Protein AF-A0A7Y5K5S6-F1 (afdb_monomer_lite)

Sequence (743 aa):
MLGNLFDADRDGDLDLFIACQYRSNAFFLNNGCGQFTEVTQAAGLQTEGGGIGGFVADFDGDGWEDLYVTRVNRPNLLYRNLGVDDSTGMPRFADASAESGGACWPELKQSQGAALADYDNDGDCDIFVCNLETGNRLLENDGKGRFTDVTAEAGLAAHDQSFGATFFDADNDGDLDLVVANRGRDRFYKNLEGRSFLEHSEYLGGNFLERNLLMFPSRQFGGSSHGTLAFDYEEDEDLDVLISSFDDGLFFFRNGLRVPNSAVQIFPEGIVSNRSAVGAKVFLYKAGGLSDAAALVGSRSIESASSYGCSPAKVAHFGVDPQAQYDAKIVFPSGTVREVRGMRGGDRLVVRELEGWAAEAIKARRTLVDLFMGYRSRERYVLFAFGALSLSLLLYAGKRIVGLSQRDLSKLTLLYGASLLSVFLYWFAKTETAFVLRPLVLSAAVTILAILLMRTQRLYRGRVASMDMLHARLNAFDHGSLIRQLMDRLVFFAENLEPEAKLSDETRRRLLEATSGVTHFLKNEIEAIRAYQDSNNFAMELAYRLDDTWSLLKRVLKRLQASLVQEESFDHGALRAAANLQGQMRELVADFKRRADQHYRAEICAVIQDYLRKLEHDSITLNLPEALPSARILPADLAYVLDELVQNALRHIEGRRPNVVIQARHALDEIHLDVRDNGCGIPEHLWEQVFRPGFTTKRNAPGGFGLYHARQRLEKYGAKIFVAESTSGEGTIMRICLRAAEV

Structure (mmCIF, N/CA/C/O backbone):
data_AF-A0A7Y5K5S6-F1
#
_entry.id   AF-A0A7Y5K5S6-F1
#
loop_
_atom_site.group_PDB
_atom_site.id
_atom_site.type_symbol
_atom_site.label_atom_id
_atom_site.label_alt_id
_atom_site.label_comp_id
_atom_site.label_asym_id
_atom_site.label_entity_id
_atom_site.label_seq_id
_atom_site.pdbx_PDB_ins_code
_atom_site.Cartn_x
_atom_site.Cartn_y
_atom_site.Cartn_z
_atom_site.occupancy
_atom_site.B_iso_or_equiv
_atom_site.auth_seq_id
_atom_site.auth_comp_id
_atom_site.auth_asym_id
_atom_site.auth_atom_id
_atom_site.pdbx_PDB_model_num
ATOM 1 N N . MET A 1 1 ? 20.911 5.249 -1.015 1.00 50.06 1 MET A N 1
ATOM 2 C CA . MET A 1 1 ? 20.123 4.094 -0.549 1.00 50.06 1 MET A CA 1
ATOM 3 C C . MET A 1 1 ? 18.804 4.188 -1.262 1.00 50.06 1 MET A C 1
ATOM 5 O O . MET A 1 1 ? 18.064 5.126 -0.990 1.00 50.06 1 MET A O 1
ATOM 9 N N . LEU A 1 2 ? 18.567 3.287 -2.202 1.00 79.56 2 LEU A N 1
ATOM 10 C CA . LEU A 1 2 ? 17.252 3.081 -2.784 1.00 79.56 2 LEU A CA 1
ATOM 11 C C . LEU A 1 2 ? 16.733 1.755 -2.221 1.00 79.56 2 LEU A C 1
ATOM 13 O O . LEU A 1 2 ? 17.493 0.788 -2.110 1.00 79.56 2 LEU A O 1
ATOM 17 N N . GLY A 1 3 ? 15.487 1.755 -1.765 1.00 86.56 3 GLY A N 1
ATOM 18 C CA . GLY A 1 3 ? 14.831 0.580 -1.205 1.00 86.56 3 GLY A CA 1
ATOM 19 C C . GLY A 1 3 ? 13.624 0.197 -2.042 1.00 86.56 3 GLY A C 1
ATOM 20 O O . GLY A 1 3 ? 13.062 1.049 -2.728 1.00 86.56 3 GLY A O 1
ATOM 21 N N . ASN A 1 4 ? 13.249 -1.072 -1.968 1.00 94.12 4 ASN A N 1
ATOM 22 C CA . ASN A 1 4 ? 12.088 -1.621 -2.652 1.00 94.12 4 ASN A CA 1
ATOM 23 C C . ASN A 1 4 ? 11.257 -2.431 -1.651 1.00 94.12 4 ASN A C 1
ATOM 25 O O . ASN A 1 4 ? 11.813 -3.041 -0.731 1.00 94.12 4 ASN A O 1
ATOM 29 N N . LEU A 1 5 ? 9.938 -2.378 -1.810 1.00 95.06 5 LEU A N 1
ATOM 30 C CA . LEU A 1 5 ? 8.973 -3.157 -1.044 1.00 95.06 5 LEU A CA 1
ATOM 31 C C . LEU A 1 5 ? 8.354 -4.225 -1.947 1.00 95.06 5 LEU A C 1
ATOM 33 O O . LEU A 1 5 ? 7.860 -3.884 -3.020 1.00 95.06 5 LEU A O 1
ATOM 37 N N . PHE A 1 6 ? 8.348 -5.478 -1.510 1.00 95.56 6 PHE A N 1
ATOM 38 C CA . PHE A 1 6 ? 7.789 -6.607 -2.262 1.00 95.56 6 PHE A CA 1
ATOM 39 C C . PHE A 1 6 ? 7.424 -7.755 -1.316 1.00 95.56 6 PHE A C 1
ATOM 41 O O . PHE A 1 6 ? 7.794 -7.703 -0.149 1.00 95.56 6 PHE A O 1
ATOM 48 N N . ASP A 1 7 ? 6.653 -8.737 -1.771 1.00 94.88 7 ASP A N 1
ATOM 49 C CA . ASP A 1 7 ? 6.106 -9.804 -0.917 1.00 94.88 7 ASP A CA 1
ATOM 50 C C . ASP A 1 7 ? 6.947 -11.078 -1.100 1.00 94.88 7 ASP A C 1
ATOM 52 O O . ASP A 1 7 ? 6.636 -11.944 -1.922 1.00 94.88 7 ASP A O 1
ATOM 56 N N . ALA A 1 8 ? 8.088 -11.153 -0.403 1.00 95.44 8 ALA A N 1
ATOM 57 C CA . ALA A 1 8 ? 9.136 -12.125 -0.716 1.00 95.44 8 ALA A CA 1
ATOM 58 C C . ALA A 1 8 ? 8.764 -13.563 -0.333 1.00 95.44 8 ALA A C 1
ATOM 60 O O . ALA A 1 8 ? 9.283 -14.509 -0.935 1.00 95.44 8 ALA A O 1
ATOM 61 N N . ASP A 1 9 ? 7.904 -13.729 0.673 1.00 93.31 9 ASP A N 1
ATOM 62 C CA . ASP A 1 9 ? 7.431 -15.018 1.180 1.00 93.31 9 ASP A CA 1
ATOM 63 C C . ASP A 1 9 ? 5.949 -15.309 0.857 1.00 93.31 9 ASP A C 1
ATOM 65 O O . ASP A 1 9 ? 5.459 -16.404 1.158 1.00 93.31 9 ASP A O 1
ATOM 69 N N . ARG A 1 10 ? 5.272 -14.391 0.147 1.00 91.00 10 ARG A N 1
ATOM 70 C CA . ARG A 1 10 ? 3.859 -14.469 -0.263 1.00 91.00 10 ARG A CA 1
ATOM 71 C C . ARG A 1 10 ? 2.889 -14.594 0.911 1.00 91.00 10 ARG A C 1
ATOM 73 O O . ARG A 1 10 ? 1.826 -15.216 0.779 1.00 91.00 10 ARG A O 1
ATOM 80 N N . ASP A 1 11 ? 3.216 -14.007 2.058 1.00 90.12 11 ASP A N 1
ATOM 81 C CA . ASP A 1 11 ? 2.301 -13.933 3.197 1.00 90.12 11 ASP A CA 1
ATOM 82 C C . ASP A 1 11 ? 1.274 -12.781 3.072 1.00 90.12 11 ASP A C 1
ATOM 84 O O . ASP A 1 11 ? 0.264 -12.731 3.797 1.00 90.12 11 ASP A O 1
ATOM 88 N N . GLY A 1 12 ? 1.454 -11.927 2.058 1.00 90.00 12 GLY A N 1
ATOM 89 C CA . GLY A 1 12 ? 0.583 -10.810 1.727 1.00 90.00 12 GLY A CA 1
ATOM 90 C C . GLY A 1 12 ? 0.994 -9.492 2.382 1.00 90.00 12 GLY A C 1
ATOM 91 O O . GLY A 1 12 ? 0.277 -8.496 2.208 1.00 90.00 12 GLY A O 1
ATOM 92 N N . ASP A 1 13 ? 2.102 -9.472 3.116 1.00 91.00 13 ASP A N 1
ATOM 93 C CA . ASP A 1 13 ? 2.700 -8.299 3.727 1.00 91.00 13 ASP A CA 1
ATOM 94 C C . ASP A 1 13 ? 3.992 -7.914 2.986 1.00 91.00 13 ASP A C 1
ATOM 96 O O . ASP A 1 13 ? 4.770 -8.741 2.541 1.00 91.00 13 ASP A O 1
ATOM 100 N N . LEU A 1 14 ? 4.213 -6.611 2.777 1.00 94.75 14 LEU A N 1
ATOM 101 C CA . LEU A 1 14 ? 5.391 -6.163 2.028 1.00 94.75 14 LEU A CA 1
ATOM 102 C C . LEU A 1 14 ? 6.640 -6.159 2.913 1.00 94.75 14 LEU A C 1
ATOM 104 O O . LEU A 1 14 ? 6.671 -5.458 3.933 1.00 94.75 14 LEU A O 1
ATOM 108 N N . ASP A 1 15 ? 7.668 -6.861 2.456 1.00 96.19 15 ASP A N 1
ATOM 109 C CA . ASP A 1 15 ? 9.028 -6.908 2.981 1.00 96.19 15 ASP A CA 1
ATOM 110 C C . ASP A 1 15 ? 9.892 -5.800 2.398 1.00 96.19 15 ASP A C 1
ATOM 112 O O . ASP A 1 15 ? 9.610 -5.253 1.334 1.00 96.19 15 ASP A O 1
ATOM 116 N N . LEU A 1 16 ? 10.973 -5.454 3.097 1.00 96.25 16 LEU A N 1
ATOM 117 C CA . LEU A 1 16 ? 11.818 -4.318 2.745 1.00 96.25 16 LEU A CA 1
ATOM 118 C C . LEU A 1 16 ? 13.230 -4.758 2.375 1.00 96.25 16 LEU A C 1
ATOM 120 O O . LEU A 1 16 ? 14.004 -5.204 3.225 1.00 96.25 16 LEU A O 1
ATOM 124 N N . PHE A 1 17 ? 13.612 -4.505 1.127 1.00 96.25 17 PHE A N 1
ATOM 125 C CA . PHE A 1 17 ? 15.001 -4.559 0.689 1.00 96.25 17 PHE A CA 1
ATOM 126 C C . PHE A 1 17 ? 15.603 -3.154 0.606 1.00 96.25 17 PHE A C 1
ATOM 128 O O . PHE A 1 17 ? 14.995 -2.227 0.075 1.00 96.25 17 PHE A O 1
ATOM 135 N N . ILE A 1 18 ? 16.827 -2.987 1.111 1.00 94.62 18 ILE A N 1
ATOM 136 C CA . ILE A 1 18 ? 17.574 -1.728 1.084 1.00 94.62 18 ILE A CA 1
ATOM 137 C C . ILE A 1 18 ? 18.955 -1.960 0.474 1.00 94.62 18 ILE A C 1
ATOM 139 O O . ILE A 1 18 ? 19.820 -2.615 1.070 1.00 94.62 18 ILE A O 1
ATOM 143 N N . ALA A 1 19 ? 19.204 -1.318 -0.667 1.00 93.19 19 ALA A N 1
ATOM 144 C CA . ALA A 1 19 ? 20.523 -1.288 -1.275 1.00 93.19 19 ALA A CA 1
ATOM 145 C C . ALA A 1 19 ? 21.457 -0.340 -0.499 1.00 93.19 19 ALA A C 1
ATOM 147 O O . ALA A 1 19 ? 21.158 0.846 -0.296 1.00 93.19 19 ALA A O 1
ATOM 148 N N . CYS A 1 20 ? 22.596 -0.864 -0.041 1.00 92.12 20 CYS A N 1
ATOM 149 C CA . CYS A 1 20 ? 23.549 -0.139 0.799 1.00 92.12 20 CYS A CA 1
ATOM 150 C C . CYS A 1 20 ? 24.891 0.072 0.086 1.00 92.12 20 CYS A C 1
ATOM 152 O O . CYS A 1 20 ? 25.694 -0.838 -0.008 1.00 92.12 20 CYS A O 1
ATOM 154 N N . GLN A 1 21 ? 25.221 1.298 -0.318 1.00 87.75 21 GLN A N 1
ATOM 155 C CA . GLN A 1 21 ? 26.419 1.548 -1.137 1.00 87.75 21 GLN A CA 1
ATOM 156 C C . GLN A 1 21 ? 27.753 1.076 -0.514 1.00 87.75 21 GLN A C 1
ATOM 158 O O . GLN A 1 21 ? 28.619 0.563 -1.216 1.00 87.75 21 GLN A O 1
ATOM 163 N N . TYR A 1 22 ? 27.941 1.260 0.798 1.00 86.25 22 TYR A N 1
ATOM 164 C CA . TYR A 1 22 ? 29.242 1.059 1.465 1.00 86.25 22 TYR A CA 1
ATOM 165 C C . TYR A 1 22 ? 29.303 -0.162 2.397 1.00 86.25 22 TYR A C 1
ATOM 167 O O . TYR A 1 22 ? 30.301 -0.361 3.086 1.00 86.25 22 TYR A O 1
ATOM 175 N N . ARG A 1 23 ? 28.240 -0.968 2.463 1.00 90.06 23 ARG A N 1
ATOM 176 C CA . ARG A 1 23 ? 28.151 -2.179 3.301 1.00 90.06 23 ARG A CA 1
ATOM 177 C C . ARG A 1 23 ? 27.252 -3.209 2.618 1.00 90.06 23 ARG A C 1
ATOM 179 O O . ARG A 1 23 ? 26.662 -2.877 1.605 1.00 90.06 23 ARG A O 1
ATOM 186 N N . SER A 1 24 ? 27.125 -4.419 3.164 1.00 92.50 24 SER A N 1
ATOM 187 C CA . SER A 1 24 ? 26.130 -5.385 2.666 1.00 92.50 24 SER A CA 1
ATOM 188 C C . SER A 1 24 ? 24.752 -4.731 2.554 1.00 92.50 24 SER A C 1
ATOM 190 O O . SER A 1 24 ? 24.383 -3.915 3.407 1.00 92.50 24 SER A O 1
ATOM 192 N N . ASN A 1 25 ? 23.995 -5.114 1.526 1.00 94.44 25 ASN A N 1
ATOM 193 C CA . ASN A 1 25 ? 22.571 -4.796 1.452 1.00 94.44 25 ASN A CA 1
ATOM 194 C C . ASN A 1 25 ? 21.847 -5.317 2.697 1.00 94.44 25 ASN A C 1
ATOM 196 O O . ASN A 1 25 ? 22.379 -6.174 3.407 1.00 94.44 25 ASN A O 1
ATOM 200 N N . ALA A 1 26 ? 20.662 -4.779 2.967 1.00 95.56 26 ALA A N 1
ATOM 201 C CA . ALA A 1 26 ? 19.858 -5.184 4.109 1.00 95.56 26 ALA A CA 1
ATOM 202 C C . ALA A 1 26 ? 18.472 -5.621 3.642 1.00 95.56 26 ALA A C 1
ATOM 204 O O . ALA A 1 26 ? 17.832 -4.909 2.870 1.00 95.56 26 ALA A O 1
ATOM 205 N N . PHE A 1 27 ? 18.024 -6.775 4.119 1.00 97.19 27 PHE A N 1
ATOM 206 C CA . PHE A 1 27 ? 16.707 -7.320 3.827 1.00 97.19 27 PHE A CA 1
ATOM 207 C C . PHE A 1 27 ? 15.958 -7.573 5.131 1.00 97.19 27 PHE A C 1
ATOM 209 O O . PHE A 1 27 ? 16.512 -8.160 6.067 1.00 97.19 27 PHE A O 1
ATOM 216 N N . PHE A 1 28 ? 14.720 -7.095 5.197 1.00 97.31 28 PHE A N 1
ATOM 217 C CA . PHE A 1 28 ? 13.892 -7.146 6.387 1.00 97.31 28 PHE A CA 1
ATOM 218 C C . PHE A 1 28 ? 12.533 -7.763 6.086 1.00 97.31 28 PHE A C 1
ATOM 220 O O . PHE A 1 28 ? 11.799 -7.222 5.262 1.00 97.31 28 PHE A O 1
ATOM 227 N N . LEU A 1 29 ? 12.178 -8.807 6.836 1.00 96.06 29 LEU A N 1
ATOM 228 C CA . LEU A 1 29 ? 10.841 -9.390 6.794 1.00 96.06 29 LEU A CA 1
ATOM 229 C C . LEU A 1 29 ? 9.865 -8.595 7.645 1.00 96.06 29 LEU A C 1
ATOM 231 O O . LEU A 1 29 ? 10.180 -8.260 8.797 1.00 96.06 29 LEU A O 1
ATOM 235 N N . ASN A 1 30 ? 8.687 -8.332 7.099 1.00 93.62 30 ASN A N 1
ATOM 236 C CA . ASN A 1 30 ? 7.579 -7.705 7.795 1.00 93.62 30 ASN A CA 1
ATOM 237 C C . ASN A 1 30 ? 6.668 -8.772 8.396 1.00 93.62 30 ASN A C 1
ATOM 239 O O . ASN A 1 30 ? 6.104 -9.593 7.700 1.00 93.62 30 ASN A O 1
ATOM 243 N N . ASN A 1 31 ? 6.427 -8.720 9.700 1.00 86.94 31 ASN A N 1
ATOM 244 C CA . ASN A 1 31 ? 5.537 -9.683 10.358 1.00 86.94 31 ASN A CA 1
ATOM 245 C C . ASN A 1 31 ? 4.031 -9.354 10.232 1.00 86.94 31 ASN A C 1
ATOM 247 O O . ASN A 1 31 ? 3.257 -9.650 11.151 1.00 86.94 31 ASN A O 1
ATOM 251 N N . GLY A 1 32 ? 3.638 -8.604 9.201 1.00 84.56 32 GLY A N 1
ATOM 252 C CA . GLY A 1 32 ? 2.279 -8.079 8.997 1.00 84.56 32 GLY A CA 1
ATOM 253 C C . GLY A 1 32 ? 1.785 -7.056 10.015 1.00 84.56 32 GLY A C 1
ATOM 254 O O . GLY A 1 32 ? 0.683 -6.513 9.914 1.00 84.56 32 GLY A O 1
ATOM 255 N N . CYS A 1 33 ? 2.602 -6.752 11.020 1.00 79.62 33 CYS A N 1
ATOM 256 C CA . CYS A 1 33 ? 2.268 -5.835 12.096 1.00 79.62 33 CYS A CA 1
ATOM 257 C C . CYS A 1 33 ? 3.100 -4.551 12.026 1.00 79.62 33 CYS A C 1
ATOM 259 O O . CYS A 1 33 ? 3.061 -3.759 12.966 1.00 79.62 33 CYS A O 1
ATOM 261 N N . GLY A 1 34 ? 3.848 -4.322 10.942 1.00 77.62 34 GLY A N 1
ATOM 262 C CA . GLY A 1 34 ? 4.730 -3.164 10.785 1.00 77.62 34 GLY A CA 1
ATOM 263 C C . GLY A 1 34 ? 5.999 -3.252 11.636 1.00 77.62 34 GLY A C 1
ATOM 264 O O . GLY A 1 34 ? 6.607 -2.223 11.938 1.00 77.62 34 GLY A O 1
ATOM 265 N N . GLN A 1 35 ? 6.381 -4.459 12.068 1.00 86.06 35 GLN A N 1
ATOM 266 C CA . GLN A 1 35 ? 7.696 -4.721 12.643 1.00 86.06 35 GLN A CA 1
ATOM 267 C C . GLN A 1 35 ? 8.541 -5.480 11.628 1.00 86.06 35 GLN A C 1
ATOM 269 O O . GLN A 1 35 ? 8.132 -6.516 11.113 1.00 86.06 35 GLN A O 1
ATOM 274 N N . PHE A 1 36 ? 9.741 -4.958 11.403 1.00 93.69 36 PHE A N 1
ATOM 275 C CA . PHE A 1 36 ? 10.686 -5.461 10.423 1.00 93.69 36 PHE A CA 1
ATOM 276 C C . PHE A 1 36 ? 11.845 -6.157 11.134 1.00 93.69 36 PHE A C 1
ATOM 278 O O . PHE A 1 36 ? 12.469 -5.566 12.021 1.00 93.69 36 PHE A O 1
ATOM 285 N N . THR A 1 37 ? 12.132 -7.401 10.757 1.00 95.25 37 THR A N 1
ATOM 286 C CA . THR A 1 37 ? 13.266 -8.172 11.287 1.00 95.25 37 THR A CA 1
ATOM 287 C C . THR A 1 37 ? 14.313 -8.337 10.202 1.00 95.25 37 THR A C 1
ATOM 289 O O . THR A 1 37 ? 13.996 -8.826 9.126 1.00 95.25 37 THR A O 1
ATOM 292 N N . GLU A 1 38 ? 15.555 -7.928 10.470 1.00 96.69 38 GLU A N 1
ATOM 293 C CA . GLU A 1 38 ? 16.643 -8.100 9.505 1.00 96.69 38 GLU A CA 1
ATOM 294 C C . GLU A 1 38 ? 16.993 -9.582 9.361 1.00 96.69 38 GLU A C 1
ATOM 296 O O . GLU A 1 38 ? 17.328 -10.250 10.340 1.00 96.69 38 GLU A O 1
ATOM 301 N N . VAL A 1 39 ? 16.941 -10.080 8.130 1.00 96.75 39 VAL A N 1
ATOM 302 C CA . VAL A 1 39 ? 17.169 -11.492 7.802 1.00 96.75 39 VAL A CA 1
ATOM 303 C C . VAL A 1 39 ? 18.144 -11.680 6.642 1.00 96.75 39 VAL A C 1
ATOM 305 O O . VAL A 1 39 ? 18.283 -12.785 6.127 1.00 96.75 39 VAL A O 1
ATOM 308 N N . THR A 1 40 ? 18.861 -10.622 6.257 1.00 96.06 40 THR A N 1
ATOM 309 C CA . THR A 1 40 ? 19.805 -10.566 5.130 1.00 96.06 40 THR A CA 1
ATOM 310 C C . THR A 1 40 ? 20.642 -11.838 4.952 1.00 96.06 40 THR A C 1
ATOM 312 O O . THR A 1 40 ? 20.673 -12.419 3.872 1.00 96.06 40 THR A O 1
ATOM 315 N N . GLN A 1 41 ? 21.320 -12.292 6.012 1.00 95.19 41 GLN A N 1
ATOM 316 C CA . GLN A 1 41 ? 22.179 -13.476 5.951 1.00 95.19 41 GLN A CA 1
ATOM 317 C C . GLN A 1 41 ? 21.377 -14.777 5.847 1.00 95.19 41 GLN A C 1
ATOM 319 O O . GLN A 1 41 ? 21.748 -15.657 5.076 1.00 95.19 41 GLN A O 1
ATOM 324 N N . ALA A 1 42 ? 20.291 -14.901 6.615 1.00 94.62 42 ALA A N 1
ATOM 325 C CA . ALA A 1 42 ? 19.454 -16.099 6.630 1.00 94.62 42 ALA A CA 1
ATOM 326 C C . ALA A 1 42 ? 18.747 -16.320 5.284 1.00 94.62 42 ALA A C 1
ATOM 328 O O . ALA A 1 42 ? 18.609 -17.459 4.855 1.00 94.62 42 ALA A O 1
ATOM 329 N N . ALA A 1 43 ? 18.373 -15.232 4.609 1.00 96.12 43 ALA A N 1
ATOM 330 C CA . ALA A 1 43 ? 17.738 -15.253 3.298 1.00 96.12 43 ALA A CA 1
ATOM 331 C C . ALA A 1 43 ? 18.727 -15.449 2.132 1.00 96.12 43 ALA A C 1
ATOM 333 O O . ALA A 1 43 ? 18.298 -15.548 0.991 1.00 96.12 43 ALA A O 1
ATOM 334 N N . GLY A 1 44 ? 20.044 -15.494 2.377 1.00 94.75 44 GLY A N 1
ATOM 335 C CA . GLY A 1 44 ? 21.046 -15.647 1.311 1.00 94.75 44 GLY A CA 1
ATOM 336 C C . GLY A 1 44 ? 21.390 -14.357 0.552 1.00 94.75 44 GLY A C 1
ATOM 337 O O . GLY A 1 44 ? 22.045 -14.412 -0.482 1.00 94.75 44 GLY A O 1
ATOM 338 N N . LEU A 1 45 ? 21.012 -13.188 1.079 1.00 95.69 45 LEU A N 1
ATOM 339 C CA . LEU A 1 45 ? 21.216 -11.871 0.454 1.00 95.69 45 LEU A CA 1
ATOM 340 C C . LEU A 1 45 ? 22.430 -11.105 1.007 1.00 95.69 45 LEU A C 1
ATOM 342 O O . LEU A 1 45 ? 22.569 -9.899 0.796 1.00 95.69 45 LEU A O 1
ATOM 346 N N . GLN A 1 46 ? 23.311 -11.769 1.760 1.00 92.50 46 GLN A N 1
ATOM 347 C CA . GLN A 1 46 ? 24.523 -11.132 2.273 1.00 92.50 46 GLN A CA 1
ATOM 348 C C . GLN A 1 46 ? 25.527 -10.909 1.138 1.00 92.50 46 GLN A C 1
ATOM 350 O O . GLN A 1 46 ? 25.947 -11.856 0.478 1.00 92.50 46 GLN A O 1
ATOM 355 N N . THR A 1 47 ? 25.957 -9.661 0.944 1.00 87.25 47 THR A N 1
ATOM 356 C CA . THR A 1 47 ? 26.820 -9.279 -0.183 1.00 87.25 47 THR A CA 1
ATOM 357 C C . THR A 1 47 ? 28.126 -8.647 0.281 1.00 87.25 47 THR A C 1
ATOM 359 O O . THR A 1 47 ? 28.178 -7.905 1.268 1.00 87.25 47 THR A O 1
ATOM 362 N N . GLU A 1 48 ? 29.209 -8.898 -0.458 1.00 81.88 48 GLU A N 1
ATOM 363 C CA . GLU A 1 48 ? 30.468 -8.180 -0.261 1.00 81.88 48 GLU A CA 1
ATOM 364 C C . GLU A 1 48 ? 30.448 -6.867 -1.059 1.00 81.88 48 GLU A C 1
ATOM 366 O O . GLU A 1 48 ? 30.549 -6.861 -2.290 1.00 81.88 48 GLU A O 1
ATOM 371 N N . GLY A 1 49 ? 30.290 -5.746 -0.347 1.00 77.25 49 GLY A N 1
ATOM 372 C CA . GLY A 1 49 ? 29.884 -4.477 -0.957 1.00 77.25 49 GLY A CA 1
ATOM 373 C C . GLY A 1 49 ? 28.409 -4.530 -1.369 1.00 77.25 49 GLY A C 1
ATOM 374 O O . GLY A 1 49 ? 27.921 -5.555 -1.842 1.00 77.25 49 GLY A O 1
ATOM 375 N N . GLY A 1 50 ? 27.656 -3.464 -1.122 1.00 82.69 50 GLY A N 1
ATOM 376 C CA . GLY A 1 50 ? 26.234 -3.434 -1.469 1.00 82.69 50 GLY A CA 1
ATOM 377 C C . GLY A 1 50 ? 25.967 -2.672 -2.758 1.00 82.69 50 GLY A C 1
ATOM 378 O O . GLY A 1 50 ? 26.865 -2.470 -3.580 1.00 82.69 50 GLY A O 1
ATOM 379 N N . GLY A 1 51 ? 24.705 -2.303 -2.949 1.00 91.25 51 GLY A N 1
ATOM 380 C CA . GLY A 1 51 ? 24.209 -1.666 -4.162 1.00 91.25 51 GLY A CA 1
ATOM 381 C C . GLY A 1 51 ? 23.783 -0.215 -4.014 1.00 91.25 51 GLY A C 1
ATOM 382 O O . GLY A 1 51 ? 23.842 0.384 -2.937 1.00 91.25 51 GLY A O 1
ATOM 383 N N . ILE A 1 52 ? 23.342 0.339 -5.139 1.00 93.06 52 ILE A N 1
ATOM 384 C CA . ILE A 1 52 ? 22.737 1.664 -5.250 1.00 93.06 52 ILE A CA 1
ATOM 385 C C . ILE A 1 52 ? 21.216 1.556 -5.196 1.00 93.06 52 ILE A C 1
ATOM 387 O O . ILE A 1 52 ? 20.613 2.227 -4.352 1.00 93.06 52 ILE A O 1
ATOM 391 N N . GLY A 1 53 ? 20.620 0.672 -6.004 1.00 92.62 53 GLY A N 1
ATOM 392 C CA . GLY A 1 53 ? 19.196 0.361 -5.949 1.00 92.62 53 GLY A CA 1
ATOM 393 C C . GLY A 1 53 ? 18.848 -1.102 -6.152 1.00 92.62 53 GLY A C 1
ATOM 394 O O . GLY A 1 53 ? 19.661 -1.880 -6.639 1.00 92.62 53 GLY A O 1
ATOM 395 N N . GLY A 1 54 ? 17.653 -1.454 -5.676 1.00 94.75 54 GLY A N 1
ATOM 396 C CA . GLY A 1 54 ? 17.053 -2.778 -5.788 1.00 94.75 54 GLY A CA 1
ATOM 397 C C . GLY A 1 54 ? 15.761 -2.690 -6.592 1.00 94.75 54 GLY A C 1
ATOM 398 O O . GLY A 1 54 ? 14.911 -1.846 -6.304 1.00 94.75 54 GLY A O 1
ATOM 399 N N . PHE A 1 55 ? 15.640 -3.555 -7.585 1.00 95.62 55 PHE A N 1
ATOM 400 C CA . PHE A 1 55 ? 14.545 -3.620 -8.542 1.00 95.62 55 PHE A CA 1
ATOM 401 C C . PHE A 1 55 ? 13.977 -5.028 -8.496 1.00 95.62 55 PHE A C 1
ATOM 403 O O . PHE A 1 55 ? 14.742 -5.990 -8.438 1.00 95.62 55 PHE A O 1
ATOM 410 N N . VAL A 1 56 ? 12.656 -5.125 -8.439 1.00 96.44 56 VAL A N 1
ATOM 411 C CA . VAL A 1 56 ? 11.967 -6.371 -8.127 1.00 96.44 56 VAL A CA 1
ATOM 412 C C . VAL A 1 56 ? 11.008 -6.705 -9.253 1.00 96.44 56 VAL A C 1
ATOM 414 O O . VAL A 1 56 ? 10.152 -5.890 -9.587 1.00 96.44 56 VAL A O 1
ATOM 417 N N . ALA A 1 57 ? 11.168 -7.896 -9.815 1.00 95.69 57 ALA A N 1
ATOM 418 C CA . ALA A 1 57 ? 10.262 -8.487 -10.785 1.00 95.69 57 ALA A CA 1
ATOM 419 C C . ALA A 1 57 ? 10.481 -9.999 -10.813 1.00 95.69 57 ALA A C 1
ATOM 421 O O . ALA A 1 57 ? 11.543 -10.487 -10.456 1.00 95.69 57 ALA A O 1
ATOM 422 N N . ASP A 1 58 ? 9.476 -10.742 -11.248 1.00 95.62 58 ASP A N 1
ATOM 423 C CA . ASP A 1 58 ? 9.600 -12.169 -11.556 1.00 95.62 58 ASP A CA 1
ATOM 424 C C . ASP A 1 58 ? 10.196 -12.300 -12.969 1.00 95.62 58 ASP A C 1
ATOM 426 O O . ASP A 1 58 ? 9.452 -12.208 -13.956 1.00 95.62 58 ASP A O 1
ATOM 430 N N . PHE A 1 59 ? 11.534 -12.386 -13.042 1.00 97.12 59 PHE A N 1
ATOM 431 C CA . PHE A 1 59 ? 12.318 -12.337 -14.285 1.00 97.12 59 PHE A CA 1
ATOM 432 C C . PHE A 1 59 ? 12.354 -13.679 -15.022 1.00 97.12 59 PHE A C 1
ATOM 434 O O . PHE A 1 59 ? 12.602 -13.696 -16.228 1.00 97.12 59 PHE A O 1
ATOM 441 N N . ASP A 1 60 ? 12.143 -14.796 -14.327 1.00 95.62 60 ASP A N 1
ATOM 442 C CA . ASP A 1 60 ? 12.160 -16.134 -14.924 1.00 95.62 60 ASP A CA 1
ATOM 443 C C . ASP A 1 60 ? 10.777 -16.791 -15.064 1.00 95.62 60 ASP A C 1
ATOM 445 O O . ASP A 1 60 ? 10.668 -17.920 -15.556 1.00 95.62 60 ASP A O 1
ATOM 449 N N . GLY A 1 61 ? 9.723 -16.070 -14.679 1.00 92.75 61 GLY A N 1
ATOM 450 C CA . GLY A 1 61 ? 8.338 -16.477 -14.864 1.00 92.75 61 GLY A CA 1
ATOM 451 C C . GLY A 1 61 ? 7.892 -17.596 -13.924 1.00 92.75 61 GLY A C 1
ATOM 452 O O . GLY A 1 61 ? 6.860 -18.224 -14.187 1.00 92.75 61 GLY A O 1
ATOM 453 N N . ASP A 1 62 ? 8.636 -17.883 -12.851 1.00 93.00 62 ASP A N 1
ATOM 454 C CA . ASP A 1 62 ? 8.258 -18.885 -11.851 1.00 93.00 62 ASP A CA 1
ATOM 455 C C . ASP A 1 62 ? 7.204 -18.364 -10.843 1.00 93.00 62 ASP A C 1
ATOM 457 O O . ASP A 1 62 ? 6.617 -19.120 -10.051 1.00 93.00 62 ASP A O 1
ATOM 461 N N . GLY A 1 63 ? 6.900 -17.067 -10.941 1.00 90.81 63 GLY A N 1
ATOM 462 C CA . GLY A 1 63 ? 5.916 -16.338 -10.157 1.00 90.81 63 GLY A CA 1
ATOM 463 C C . GLY A 1 63 ? 6.478 -15.743 -8.869 1.00 90.81 63 GLY A C 1
ATOM 464 O O . GLY A 1 63 ? 5.739 -15.054 -8.162 1.00 90.81 63 GLY A O 1
ATOM 465 N N . TRP A 1 64 ? 7.708 -16.068 -8.469 1.00 93.50 64 TRP A N 1
ATOM 466 C CA . TRP A 1 64 ? 8.380 -15.455 -7.330 1.00 93.50 64 TRP A CA 1
ATOM 467 C C . TRP A 1 64 ? 9.130 -14.212 -7.782 1.00 93.50 64 TRP A C 1
ATOM 469 O O . TRP A 1 64 ? 9.786 -14.174 -8.811 1.00 93.50 64 TRP A O 1
ATOM 479 N N . GLU A 1 65 ? 9.002 -13.153 -6.995 1.00 95.31 65 GLU A N 1
ATOM 480 C CA . GLU A 1 65 ? 9.681 -11.903 -7.282 1.00 95.31 65 GLU A CA 1
ATOM 481 C C . GLU A 1 65 ? 11.183 -12.033 -6.987 1.00 95.31 65 GLU A C 1
ATOM 483 O O . GLU A 1 65 ? 11.585 -12.266 -5.840 1.00 95.31 65 GLU A O 1
ATOM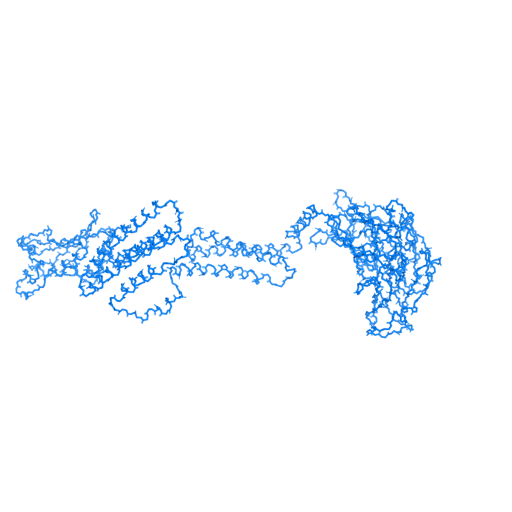 488 N N . ASP A 1 66 ? 11.994 -11.860 -8.027 1.00 96.88 66 ASP A N 1
ATOM 489 C CA . ASP A 1 66 ? 13.451 -11.826 -7.985 1.00 96.88 66 ASP A CA 1
ATOM 490 C C . ASP A 1 66 ? 13.962 -10.412 -7.710 1.00 96.88 66 ASP A C 1
ATOM 492 O O . ASP A 1 66 ? 13.232 -9.421 -7.770 1.00 96.88 66 ASP A O 1
ATOM 496 N N . LEU A 1 67 ? 15.259 -10.297 -7.425 1.00 96.69 67 LEU A N 1
ATOM 497 C CA . LEU A 1 67 ? 15.875 -9.030 -7.060 1.00 96.69 67 LEU A CA 1
ATOM 498 C C . LEU A 1 67 ? 17.101 -8.717 -7.919 1.00 96.69 67 LEU A C 1
ATOM 500 O O . LEU A 1 67 ? 18.150 -9.352 -7.802 1.00 96.69 67 LEU A O 1
ATOM 504 N N . TYR A 1 68 ? 17.004 -7.647 -8.699 1.00 96.50 68 TYR A N 1
ATOM 505 C CA . TYR A 1 68 ? 18.115 -7.050 -9.428 1.00 96.50 68 TYR A CA 1
ATOM 506 C C . TYR A 1 68 ? 18.704 -5.868 -8.651 1.00 96.50 68 TYR A C 1
ATOM 508 O O . TYR A 1 68 ? 17.991 -4.962 -8.218 1.00 96.50 68 TYR A O 1
ATOM 516 N N . VAL A 1 69 ? 20.023 -5.858 -8.455 1.00 95.81 69 VAL A N 1
ATOM 517 C CA . VAL A 1 69 ? 20.722 -4.847 -7.653 1.00 95.81 69 VAL A CA 1
ATOM 518 C C . VAL A 1 69 ? 21.787 -4.145 -8.483 1.00 95.81 69 VAL A C 1
ATOM 520 O O . VAL A 1 69 ? 22.799 -4.741 -8.865 1.00 95.81 69 VAL A O 1
ATOM 523 N N . THR A 1 70 ? 21.611 -2.841 -8.684 1.00 94.88 70 THR A N 1
ATOM 524 C CA . THR A 1 70 ? 22.614 -1.995 -9.337 1.00 94.88 70 THR A CA 1
ATOM 525 C C . THR A 1 70 ? 23.784 -1.719 -8.395 1.00 94.88 70 THR A C 1
ATOM 527 O O . THR A 1 70 ? 23.595 -1.530 -7.188 1.00 94.88 70 THR A O 1
ATOM 530 N N . ARG A 1 71 ? 25.020 -1.684 -8.908 1.00 93.50 71 ARG A N 1
ATOM 531 C CA . ARG A 1 71 ? 26.223 -1.447 -8.095 1.00 93.50 71 ARG A CA 1
ATOM 532 C C . ARG A 1 71 ? 27.182 -0.427 -8.709 1.00 93.50 71 ARG A C 1
ATOM 534 O O . ARG A 1 71 ? 27.312 -0.249 -9.919 1.00 93.50 71 ARG A O 1
ATOM 541 N N . VAL A 1 72 ? 27.933 0.212 -7.813 1.00 90.06 72 VAL A N 1
ATOM 542 C CA . VAL A 1 72 ? 29.049 1.112 -8.130 1.00 90.06 72 VAL A CA 1
ATOM 543 C C . VAL A 1 72 ? 30.367 0.375 -7.911 1.00 90.06 72 VAL A C 1
ATOM 545 O O . VAL A 1 72 ? 30.531 -0.332 -6.918 1.00 90.06 72 VAL A O 1
ATOM 548 N N . ASN A 1 73 ? 31.321 0.543 -8.834 1.00 88.06 73 ASN A N 1
ATOM 549 C CA . ASN A 1 73 ? 32.648 -0.102 -8.833 1.00 88.06 73 ASN A CA 1
ATOM 550 C C . ASN A 1 73 ? 32.667 -1.648 -8.866 1.00 88.06 73 ASN A C 1
ATOM 552 O O . ASN A 1 73 ? 33.748 -2.236 -8.860 1.00 88.06 73 ASN A O 1
ATOM 556 N N . ARG A 1 74 ? 31.509 -2.311 -8.903 1.00 91.88 74 ARG A N 1
ATOM 557 C CA . ARG A 1 74 ? 31.341 -3.764 -9.048 1.00 91.88 74 ARG A CA 1
ATOM 558 C C . ARG A 1 74 ? 30.251 -4.029 -10.105 1.00 91.88 74 ARG A C 1
ATOM 560 O O . ARG A 1 74 ? 29.449 -3.120 -10.322 1.00 91.88 74 ARG A O 1
ATOM 567 N N . PRO A 1 75 ? 30.228 -5.214 -10.748 1.00 93.62 75 PRO A N 1
ATOM 568 C CA . PRO A 1 75 ? 29.164 -5.607 -11.692 1.00 93.62 75 PRO A CA 1
ATOM 569 C C . PRO A 1 75 ? 27.796 -5.557 -11.011 1.00 93.62 75 PRO A C 1
ATOM 571 O O . PRO A 1 75 ? 27.778 -5.528 -9.794 1.00 93.62 75 PRO A O 1
ATOM 574 N N . ASN A 1 76 ? 26.651 -5.608 -11.678 1.00 95.50 76 ASN A N 1
ATOM 575 C CA . ASN A 1 76 ? 25.365 -5.713 -10.956 1.00 95.50 76 ASN A CA 1
ATOM 576 C C . ASN A 1 76 ? 25.163 -7.105 -10.316 1.00 95.50 76 ASN A C 1
ATOM 578 O O . ASN A 1 76 ? 26.058 -7.952 -10.390 1.00 95.50 76 ASN A O 1
ATOM 582 N N . LEU A 1 77 ? 24.070 -7.303 -9.573 1.00 96.00 77 LEU A N 1
ATOM 583 C CA . LEU A 1 77 ? 23.677 -8.611 -9.026 1.00 96.00 77 LEU A CA 1
ATOM 584 C C . LEU A 1 77 ? 22.255 -8.944 -9.442 1.00 96.00 77 LEU A C 1
ATOM 586 O O . LEU A 1 77 ? 21.414 -8.049 -9.490 1.00 96.00 77 LEU A O 1
ATOM 590 N N . LEU A 1 78 ? 21.984 -10.228 -9.629 1.00 97.12 78 LEU A N 1
ATOM 591 C CA . LEU A 1 78 ? 20.634 -10.758 -9.732 1.00 97.12 78 LEU A CA 1
ATOM 592 C C . LEU A 1 78 ? 20.486 -11.906 -8.737 1.00 97.12 78 LEU A C 1
ATOM 594 O O . LEU A 1 78 ? 21.302 -12.827 -8.715 1.00 97.12 78 LEU A O 1
ATOM 598 N N . TYR A 1 79 ? 19.458 -11.829 -7.901 1.00 97.56 79 TYR A N 1
ATOM 599 C CA . TYR A 1 79 ? 19.094 -12.858 -6.940 1.00 97.56 79 TYR A CA 1
ATOM 600 C C . TYR A 1 79 ? 17.775 -13.492 -7.347 1.00 97.56 79 TYR A C 1
ATOM 602 O O . TYR A 1 79 ? 16.766 -12.791 -7.388 1.00 97.56 79 TYR A O 1
ATOM 610 N N . ARG A 1 80 ? 17.788 -14.806 -7.584 1.00 97.75 80 ARG A N 1
ATOM 611 C CA . ARG A 1 80 ? 16.566 -15.578 -7.805 1.00 97.75 80 ARG A CA 1
ATOM 612 C C . ARG A 1 80 ? 15.915 -15.919 -6.472 1.00 97.75 80 ARG A C 1
ATOM 614 O O . ARG A 1 80 ? 16.609 -16.419 -5.577 1.00 97.75 80 ARG A O 1
ATOM 621 N N . ASN A 1 81 ? 14.616 -15.687 -6.341 1.00 97.19 81 ASN A N 1
ATOM 622 C CA . ASN A 1 81 ? 13.837 -16.113 -5.188 1.00 97.19 81 ASN A CA 1
ATOM 623 C C . ASN A 1 81 ? 13.441 -17.589 -5.338 1.00 97.19 81 ASN A C 1
ATOM 625 O O . ASN A 1 81 ? 12.732 -17.982 -6.249 1.00 97.19 81 ASN A O 1
ATOM 629 N N . LEU A 1 82 ? 13.904 -18.433 -4.420 1.00 96.31 82 LEU A N 1
ATOM 630 C CA . LEU A 1 82 ? 13.650 -19.877 -4.409 1.00 96.31 82 LEU A CA 1
ATOM 631 C C . LEU A 1 82 ? 12.435 -20.254 -3.541 1.00 96.31 82 LEU A C 1
ATOM 633 O O . LEU A 1 82 ? 12.307 -21.409 -3.109 1.00 96.31 82 LEU A O 1
ATOM 637 N N . GLY A 1 83 ? 11.598 -19.267 -3.219 1.00 94.56 83 GLY A N 1
ATOM 638 C CA . GLY A 1 83 ? 10.462 -19.376 -2.320 1.00 94.56 83 GLY A CA 1
ATOM 639 C C . GLY A 1 83 ? 10.856 -19.582 -0.857 1.00 94.56 83 GLY A C 1
ATOM 640 O O . GLY A 1 83 ? 11.993 -19.352 -0.427 1.00 94.56 83 GLY A O 1
ATOM 641 N N . VAL A 1 84 ? 9.883 -20.044 -0.075 1.00 94.62 84 VAL A N 1
ATOM 642 C CA . VAL A 1 84 ? 10.003 -20.200 1.378 1.00 94.62 84 VAL A CA 1
ATOM 643 C C . VAL A 1 84 ? 10.600 -21.559 1.746 1.00 94.62 84 VAL A C 1
ATOM 645 O O . VAL A 1 84 ? 10.271 -22.601 1.180 1.00 94.62 84 VAL A O 1
ATOM 648 N N . ASP A 1 85 ? 11.499 -21.566 2.724 1.00 92.00 85 ASP A N 1
ATOM 649 C CA . ASP A 1 85 ? 11.983 -22.783 3.357 1.00 92.00 85 ASP A CA 1
ATOM 650 C C . ASP A 1 85 ? 10.973 -23.309 4.381 1.00 92.00 85 ASP A C 1
ATOM 652 O O . ASP A 1 85 ? 10.857 -22.752 5.471 1.00 92.00 85 ASP A O 1
ATOM 656 N N . ASP A 1 86 ? 10.303 -24.422 4.079 1.00 89.38 86 ASP A N 1
ATOM 657 C CA . ASP A 1 86 ? 9.304 -25.049 4.960 1.00 89.38 86 ASP A CA 1
ATOM 658 C C . ASP A 1 86 ? 9.789 -25.309 6.401 1.00 89.38 86 ASP A C 1
ATOM 660 O O . ASP A 1 86 ? 8.982 -25.369 7.331 1.00 89.38 86 ASP A O 1
ATOM 664 N N . SER A 1 87 ? 11.098 -25.489 6.617 1.00 89.44 87 SER A N 1
ATOM 665 C CA . SER A 1 87 ? 11.649 -25.780 7.945 1.00 89.44 87 SER A CA 1
ATOM 666 C C . SER A 1 87 ? 11.854 -24.534 8.807 1.00 89.44 87 SER A C 1
ATOM 668 O O . SER A 1 87 ? 11.811 -24.627 10.036 1.00 89.44 87 SER A O 1
ATOM 670 N N . THR A 1 88 ? 12.068 -23.376 8.181 1.00 87.00 88 THR A N 1
ATOM 671 C CA . THR A 1 88 ? 12.353 -22.112 8.881 1.00 87.00 88 THR A CA 1
ATOM 672 C C . THR A 1 88 ? 11.266 -21.057 8.694 1.00 87.00 88 THR A C 1
ATOM 674 O O . THR A 1 88 ? 11.196 -20.132 9.498 1.00 87.00 88 THR A O 1
ATOM 677 N N . GLY A 1 89 ? 10.409 -21.205 7.680 1.00 87.50 89 GLY A N 1
ATOM 678 C CA . GLY A 1 89 ? 9.436 -20.203 7.252 1.00 87.50 89 GLY A CA 1
ATOM 679 C C . GLY A 1 89 ? 10.070 -18.973 6.599 1.00 87.50 89 GLY A C 1
ATOM 680 O O . GLY A 1 89 ? 9.422 -17.942 6.534 1.00 87.50 89 GLY A O 1
ATOM 681 N N . MET A 1 90 ? 11.334 -19.052 6.168 1.00 91.31 90 MET A N 1
ATOM 682 C CA . MET A 1 90 ? 12.095 -17.912 5.646 1.00 91.31 90 MET A CA 1
ATOM 683 C C . MET A 1 90 ? 12.198 -17.957 4.119 1.00 91.31 90 MET A C 1
ATOM 685 O O . MET A 1 90 ? 12.423 -19.047 3.584 1.00 91.31 90 MET A O 1
ATOM 689 N N . PRO A 1 91 ? 12.130 -16.817 3.407 1.00 95.50 91 PRO A N 1
ATOM 690 C CA . PRO A 1 91 ? 12.438 -16.783 1.985 1.00 95.50 91 PRO A CA 1
ATOM 691 C C . PRO A 1 91 ? 13.921 -17.081 1.761 1.00 95.50 91 PRO A C 1
ATOM 693 O O . PRO A 1 91 ? 14.781 -16.734 2.582 1.00 95.50 91 PRO A O 1
ATOM 696 N N . ARG A 1 92 ? 14.228 -17.723 0.636 1.00 96.19 92 ARG A N 1
ATOM 697 C CA . ARG A 1 92 ? 15.594 -18.064 0.237 1.00 96.19 92 ARG A CA 1
ATOM 698 C C . ARG A 1 92 ? 15.906 -17.455 -1.113 1.00 96.19 92 ARG A C 1
ATOM 700 O O . ARG A 1 92 ? 15.189 -17.694 -2.073 1.00 96.19 92 ARG A O 1
ATOM 707 N N . PHE A 1 93 ? 17.041 -16.784 -1.203 1.00 97.50 93 PHE A N 1
ATOM 708 C CA . PHE A 1 93 ? 17.556 -16.237 -2.444 1.00 97.50 93 PHE A CA 1
ATOM 709 C C . PHE A 1 93 ? 18.867 -16.915 -2.828 1.00 97.50 93 PHE A C 1
ATOM 711 O O . PHE A 1 93 ? 19.688 -17.254 -1.969 1.00 97.50 93 PHE A O 1
ATOM 718 N N . ALA A 1 94 ? 19.073 -17.094 -4.129 1.00 96.38 94 ALA A N 1
ATOM 719 C CA . ALA A 1 94 ? 20.331 -17.562 -4.696 1.00 96.38 94 ALA A CA 1
ATOM 720 C C . ALA A 1 94 ? 20.906 -16.525 -5.660 1.00 96.38 94 ALA A C 1
ATOM 722 O O . ALA A 1 94 ? 20.176 -15.918 -6.437 1.00 96.38 94 ALA A O 1
ATOM 723 N N . ASP A 1 95 ? 22.224 -16.329 -5.611 1.00 95.88 95 ASP A N 1
ATOM 724 C CA . ASP A 1 95 ? 22.932 -15.474 -6.564 1.00 95.88 95 ASP A CA 1
ATOM 725 C C . ASP A 1 95 ? 22.911 -16.124 -7.956 1.00 95.88 95 ASP A C 1
ATOM 727 O O . ASP A 1 95 ? 23.529 -17.168 -8.175 1.00 95.88 95 ASP A O 1
ATOM 731 N N . ALA A 1 96 ? 22.190 -15.496 -8.881 1.00 96.62 96 ALA A N 1
ATOM 732 C CA . ALA A 1 96 ? 22.037 -15.899 -10.274 1.00 96.62 96 ALA A CA 1
ATOM 733 C C . ALA A 1 96 ? 22.792 -14.952 -11.232 1.00 96.62 96 ALA A C 1
ATOM 735 O O . ALA A 1 96 ? 22.619 -15.002 -12.448 1.00 96.62 96 ALA A O 1
ATOM 736 N N . SER A 1 97 ? 23.692 -14.109 -10.714 1.00 95.75 97 SER A N 1
ATOM 737 C CA . SER A 1 97 ? 24.416 -13.106 -11.511 1.00 95.75 97 SER A CA 1
ATOM 738 C C . SER A 1 97 ? 25.284 -13.718 -12.617 1.00 95.75 97 SER A C 1
ATOM 740 O O . SER A 1 97 ? 25.514 -13.100 -13.648 1.00 95.75 97 SER A O 1
ATOM 742 N N . ALA A 1 98 ? 25.805 -14.931 -12.415 1.00 94.56 98 ALA A N 1
ATOM 743 C CA . ALA A 1 98 ? 26.639 -15.599 -13.416 1.00 94.56 98 ALA A CA 1
ATOM 744 C C . ALA A 1 98 ? 25.827 -16.155 -14.599 1.00 94.56 98 ALA A C 1
ATOM 746 O O . ALA A 1 98 ? 26.368 -16.307 -15.694 1.00 94.56 98 ALA A O 1
ATOM 747 N N . GLU A 1 99 ? 24.551 -16.478 -14.380 1.00 94.75 99 GLU A N 1
ATOM 748 C CA . GLU A 1 99 ? 23.663 -17.052 -15.394 1.00 94.75 99 GLU A CA 1
ATOM 749 C C . GLU A 1 99 ? 22.766 -16.010 -16.068 1.00 94.75 99 GLU A C 1
ATOM 751 O O . GLU A 1 99 ? 22.283 -16.276 -17.164 1.00 94.75 99 GLU A O 1
ATOM 756 N N . SER A 1 100 ? 22.620 -14.814 -15.487 1.00 94.12 100 SER A N 1
ATOM 757 C CA . SER A 1 100 ? 21.758 -13.737 -15.998 1.00 94.12 100 SER A CA 1
ATOM 758 C C . SER A 1 100 ? 22.280 -13.014 -17.247 1.00 94.12 100 SER A C 1
ATOM 760 O O . SER A 1 100 ? 21.615 -12.130 -17.781 1.00 94.12 100 SER A O 1
ATOM 762 N N . GLY A 1 101 ? 23.456 -13.377 -17.764 1.00 93.44 101 GLY A N 1
ATOM 763 C CA . GLY A 1 101 ? 23.979 -12.812 -19.010 1.00 93.44 101 GLY A CA 1
ATOM 764 C C . GLY A 1 101 ? 24.280 -11.312 -18.909 1.00 93.44 101 GLY A C 1
ATOM 765 O O . GLY A 1 101 ? 24.954 -10.870 -17.974 1.00 93.44 101 GLY A O 1
ATOM 766 N N . GLY A 1 102 ? 23.799 -10.537 -19.887 1.00 91.38 102 GLY A N 1
ATOM 767 C CA . GLY A 1 102 ? 24.080 -9.106 -20.056 1.00 91.38 102 GLY A CA 1
ATOM 768 C C . GLY A 1 102 ? 23.794 -8.249 -18.823 1.00 91.38 102 GLY A C 1
ATOM 769 O O . GLY A 1 102 ? 24.497 -7.268 -18.574 1.00 91.38 102 GLY A O 1
ATOM 770 N N . ALA A 1 103 ? 22.830 -8.658 -17.994 1.00 93.50 103 ALA A N 1
ATOM 771 C CA . ALA A 1 103 ? 22.424 -7.917 -16.805 1.00 93.50 103 ALA A CA 1
ATOM 772 C C . ALA A 1 103 ? 23.501 -7.814 -15.723 1.00 93.50 103 ALA A C 1
ATOM 774 O O . ALA A 1 103 ? 23.500 -6.863 -14.943 1.00 93.50 103 ALA A O 1
ATOM 775 N N . CYS A 1 104 ? 24.425 -8.771 -15.647 1.00 95.25 104 CYS A N 1
ATOM 776 C CA . CYS A 1 104 ? 25.434 -8.828 -14.585 1.00 95.25 104 CYS A CA 1
ATOM 777 C C . CYS A 1 104 ? 26.864 -8.981 -15.118 1.00 95.25 104 CYS A C 1
ATOM 779 O O . CYS A 1 104 ? 27.767 -9.382 -14.376 1.00 95.25 104 CYS A O 1
ATOM 781 N N . TRP A 1 105 ? 27.098 -8.641 -16.390 1.00 92.19 105 TRP A N 1
ATOM 782 C CA . TRP A 1 105 ? 28.433 -8.686 -16.980 1.00 92.19 105 TRP A CA 1
ATOM 783 C C . TRP A 1 105 ? 29.451 -7.816 -16.226 1.00 92.19 105 TRP A C 1
ATOM 785 O O . TRP A 1 105 ? 29.099 -6.748 -15.711 1.00 92.19 105 TRP A O 1
ATOM 795 N N . PRO A 1 106 ? 30.735 -8.226 -16.177 1.00 90.50 106 PRO A N 1
ATOM 796 C CA . PRO A 1 106 ? 31.784 -7.491 -15.473 1.00 90.50 106 PRO A CA 1
ATOM 797 C C . PRO A 1 106 ? 31.932 -6.015 -15.875 1.00 90.50 106 PRO A C 1
ATOM 799 O O . PRO A 1 106 ? 32.349 -5.179 -15.068 1.00 90.50 106 PRO A O 1
ATOM 802 N N . GLU A 1 107 ? 31.609 -5.701 -17.127 1.00 88.19 107 GLU A N 1
ATOM 803 C CA . GLU A 1 107 ? 31.683 -4.375 -17.732 1.00 88.19 107 GLU A CA 1
ATOM 804 C C . GLU A 1 107 ? 30.536 -3.456 -17.283 1.00 88.19 107 GLU A C 1
ATOM 806 O O . GLU A 1 107 ? 30.697 -2.231 -17.284 1.00 88.19 107 GLU A O 1
ATOM 811 N N . LEU A 1 108 ? 29.401 -4.023 -16.856 1.00 91.44 108 LEU A N 1
ATOM 812 C CA . LEU A 1 108 ? 28.235 -3.277 -16.391 1.00 91.44 108 LEU A CA 1
ATOM 813 C C . LEU A 1 108 ? 28.370 -2.939 -14.899 1.00 91.44 108 LEU A C 1
ATOM 815 O O . LEU A 1 108 ? 27.766 -3.546 -14.016 1.00 91.44 108 LEU A O 1
ATOM 819 N N . LYS A 1 109 ? 29.220 -1.947 -14.633 1.00 90.81 109 LYS A N 1
ATOM 820 C CA . LYS A 1 109 ? 29.483 -1.327 -13.324 1.00 90.81 109 LYS A CA 1
ATOM 821 C C . LYS A 1 109 ? 29.168 0.170 -13.387 1.00 90.81 109 LYS A C 1
ATOM 823 O O . LYS A 1 109 ? 29.084 0.716 -14.476 1.00 90.81 109 LYS A O 1
ATOM 828 N N . GLN A 1 110 ? 29.085 0.853 -12.242 1.00 93.69 110 GLN A N 1
ATOM 829 C CA . GLN A 1 110 ? 28.628 2.262 -12.136 1.00 93.69 110 GLN A CA 1
ATOM 830 C C . GLN A 1 110 ? 27.138 2.467 -12.427 1.00 93.69 110 GLN A C 1
ATOM 832 O O . GLN A 1 110 ? 26.705 3.589 -12.708 1.00 93.69 110 GLN A O 1
ATOM 837 N N . SER A 1 111 ? 26.349 1.404 -12.314 1.00 94.50 111 SER A N 1
ATOM 838 C CA . SER A 1 111 ? 24.905 1.482 -12.470 1.00 94.50 111 SER A CA 1
ATOM 839 C C . SER A 1 111 ? 24.275 2.235 -11.299 1.00 94.50 111 SER A C 1
ATOM 841 O O . SER A 1 111 ? 24.652 2.032 -10.141 1.00 94.50 111 SER A O 1
ATOM 843 N N . GLN A 1 112 ? 23.329 3.120 -11.610 1.00 93.06 112 GLN A N 1
ATOM 844 C CA . GLN A 1 112 ? 22.622 3.952 -10.635 1.00 93.06 112 GLN A CA 1
ATOM 845 C C . GLN A 1 112 ? 21.212 3.411 -10.407 1.00 93.06 112 GLN A C 1
ATOM 847 O O . GLN A 1 112 ? 21.006 2.606 -9.499 1.00 93.06 112 GLN A O 1
ATOM 852 N N . GLY A 1 113 ? 20.257 3.825 -11.232 1.00 93.19 113 GLY A N 1
ATOM 853 C CA . GLY A 1 113 ? 18.897 3.305 -11.272 1.00 93.19 113 GLY A CA 1
ATOM 854 C C . GLY A 1 113 ? 18.668 2.361 -12.448 1.00 93.19 113 GLY A C 1
ATOM 855 O O . GLY A 1 113 ? 19.547 2.158 -13.289 1.00 93.19 113 GLY A O 1
ATOM 856 N N . ALA A 1 114 ? 17.468 1.801 -12.494 1.00 94.81 114 ALA A N 1
ATOM 857 C CA . ALA A 1 114 ? 16.962 1.015 -13.602 1.00 94.81 114 ALA A CA 1
ATOM 858 C C . ALA A 1 114 ? 15.461 1.286 -13.787 1.00 94.81 114 ALA A C 1
ATOM 860 O O . ALA A 1 114 ? 14.796 1.781 -12.871 1.00 94.81 114 ALA A O 1
ATOM 861 N N . ALA A 1 115 ? 14.951 0.972 -14.970 1.00 96.12 115 ALA A N 1
ATOM 862 C CA . ALA A 1 115 ? 13.530 0.886 -15.266 1.00 96.12 115 ALA A CA 1
ATOM 863 C C . ALA A 1 115 ? 13.223 -0.547 -15.705 1.00 96.12 115 ALA A C 1
ATOM 865 O O . ALA A 1 115 ? 13.971 -1.104 -16.511 1.00 96.12 115 ALA A O 1
ATOM 866 N N . LEU A 1 116 ? 12.166 -1.125 -15.143 1.00 96.56 116 LEU A N 1
ATOM 867 C CA . LEU A 1 116 ? 11.672 -2.451 -15.490 1.00 96.56 116 LEU A CA 1
ATOM 868 C C . LEU A 1 116 ? 10.422 -2.286 -16.352 1.00 96.56 116 LEU A C 1
ATOM 870 O O . LEU A 1 116 ? 9.566 -1.467 -16.018 1.00 96.56 116 LEU A O 1
ATOM 874 N N . ALA A 1 117 ? 10.337 -3.006 -17.464 1.00 96.00 117 ALA A N 1
ATOM 875 C CA . ALA A 1 117 ? 9.172 -2.999 -18.342 1.00 96.00 117 ALA A CA 1
ATOM 876 C C . ALA A 1 117 ? 9.245 -4.147 -19.347 1.00 96.00 117 ALA A C 1
ATOM 878 O O . ALA A 1 117 ? 10.333 -4.602 -19.658 1.00 96.00 117 ALA A O 1
ATOM 879 N N . ASP A 1 118 ? 8.089 -4.539 -19.862 1.00 96.75 118 ASP A N 1
ATOM 880 C CA . ASP A 1 118 ? 7.909 -5.339 -21.077 1.00 96.75 118 ASP A CA 1
ATOM 881 C C . ASP A 1 118 ? 7.917 -4.361 -22.268 1.00 96.75 118 ASP A C 1
ATOM 883 O O . ASP A 1 118 ? 6.869 -3.800 -22.607 1.00 96.75 118 ASP A O 1
ATOM 887 N N . TYR A 1 119 ? 9.103 -3.976 -22.765 1.00 96.69 119 TYR A N 1
ATOM 888 C CA . TYR A 1 119 ? 9.206 -2.837 -23.703 1.00 96.69 119 TYR A CA 1
ATOM 889 C C . TYR A 1 119 ? 8.822 -3.213 -25.139 1.00 96.69 119 TYR A C 1
ATOM 891 O O . TYR A 1 119 ? 8.446 -2.329 -25.918 1.00 96.69 119 TYR A O 1
ATOM 899 N N . ASP A 1 120 ? 8.943 -4.494 -25.481 1.00 96.00 120 ASP A N 1
ATOM 900 C CA . ASP A 1 120 ? 8.628 -5.059 -26.792 1.00 96.00 120 ASP A CA 1
ATOM 901 C C . ASP A 1 120 ? 7.275 -5.795 -26.824 1.00 96.00 120 ASP A C 1
ATOM 903 O O . ASP A 1 120 ? 6.851 -6.276 -27.881 1.00 96.00 120 ASP A O 1
ATOM 907 N N . ASN A 1 121 ? 6.552 -5.780 -25.697 1.00 95.00 121 ASN A N 1
ATOM 908 C CA . ASN A 1 121 ? 5.227 -6.363 -25.509 1.00 95.00 121 ASN A CA 1
ATOM 909 C C . ASN A 1 121 ? 5.202 -7.892 -25.740 1.00 95.00 121 ASN A C 1
ATOM 911 O O . ASN A 1 121 ? 4.183 -8.438 -26.188 1.00 95.00 121 ASN A O 1
ATOM 915 N N . ASP A 1 122 ? 6.295 -8.597 -25.435 1.00 93.69 122 ASP A N 1
ATOM 916 C CA . ASP A 1 122 ? 6.395 -10.054 -25.539 1.00 93.69 122 ASP A CA 1
ATOM 917 C C . ASP A 1 122 ? 5.887 -10.801 -24.282 1.00 93.69 122 ASP A C 1
ATOM 919 O O . ASP A 1 122 ? 5.573 -12.002 -24.332 1.00 93.69 122 ASP A O 1
ATOM 923 N N . GLY A 1 123 ? 5.674 -10.062 -23.188 1.00 92.62 123 GLY A N 1
ATOM 924 C CA . GLY A 1 123 ? 5.102 -10.544 -21.935 1.00 92.62 123 GLY A CA 1
ATOM 925 C C . GLY A 1 123 ? 6.122 -10.960 -20.876 1.00 92.62 123 GLY A C 1
ATOM 926 O O . GLY A 1 123 ? 5.699 -11.423 -19.804 1.00 92.62 123 GLY A O 1
ATOM 927 N N . ASP A 1 124 ? 7.417 -10.817 -21.141 1.00 94.56 124 ASP A N 1
ATOM 928 C CA . ASP A 1 124 ? 8.462 -10.903 -20.134 1.00 94.56 124 ASP A CA 1
ATOM 929 C C . ASP A 1 124 ? 8.909 -9.507 -19.645 1.00 94.56 124 ASP A C 1
ATOM 931 O O . ASP A 1 124 ? 8.281 -8.496 -19.937 1.00 94.56 124 ASP A O 1
ATOM 935 N N . CYS A 1 125 ? 9.852 -9.455 -18.702 1.00 96.00 125 CYS A N 1
ATOM 936 C CA . CYS A 1 125 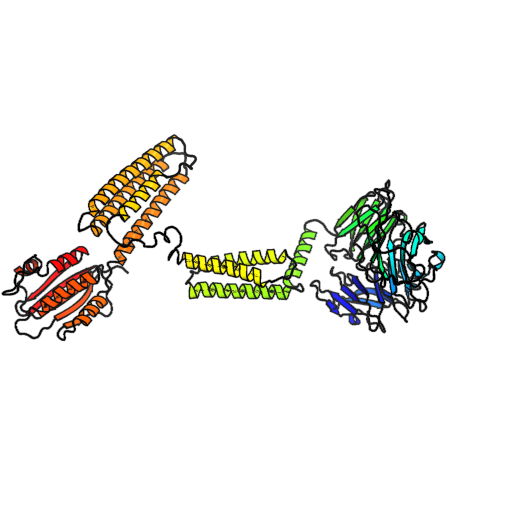? 10.281 -8.192 -18.102 1.00 96.00 125 CYS A CA 1
ATOM 937 C C . CYS A 1 125 ? 11.739 -7.918 -18.437 1.00 96.00 125 CYS A C 1
ATOM 939 O O . CYS A 1 125 ? 12.628 -8.639 -17.969 1.00 96.00 125 CYS A O 1
ATOM 941 N N . ASP A 1 126 ? 11.967 -6.802 -19.114 1.00 97.75 126 ASP A N 1
ATOM 942 C CA . ASP A 1 126 ? 13.268 -6.284 -19.504 1.00 97.75 126 ASP A CA 1
ATOM 943 C C . ASP A 1 126 ? 13.815 -5.279 -18.496 1.00 97.75 126 ASP A C 1
ATOM 945 O O . ASP A 1 126 ? 13.149 -4.851 -17.543 1.00 97.75 126 ASP A O 1
ATOM 949 N N . ILE A 1 127 ? 15.071 -4.882 -18.712 1.00 97.69 127 ILE A N 1
ATOM 950 C CA . ILE A 1 127 ? 15.767 -3.942 -17.837 1.00 97.69 127 ILE A CA 1
ATOM 951 C C . ILE A 1 127 ? 16.453 -2.857 -18.664 1.00 97.69 127 ILE A C 1
ATOM 953 O O . ILE A 1 127 ? 17.400 -3.116 -19.404 1.00 97.69 127 ILE A O 1
ATOM 957 N N . PHE A 1 128 ? 16.078 -1.600 -18.433 1.00 97.69 128 PHE A N 1
ATOM 958 C CA . PHE A 1 128 ? 16.901 -0.460 -18.825 1.00 97.69 128 PHE A CA 1
ATOM 959 C C . PHE A 1 128 ? 17.743 0.018 -17.641 1.00 97.69 128 PHE A C 1
ATOM 961 O O . PHE A 1 128 ? 17.212 0.435 -16.615 1.00 97.69 128 PHE A O 1
ATOM 968 N N . VAL A 1 129 ? 19.068 -0.021 -17.763 1.00 96.44 129 VAL A N 1
ATOM 969 C CA . VAL A 1 129 ? 20.024 0.312 -16.701 1.00 96.44 129 VAL A CA 1
ATOM 970 C C . VAL A 1 129 ? 20.659 1.673 -16.960 1.00 96.44 129 VAL A C 1
ATOM 972 O O . VAL A 1 129 ? 21.352 1.864 -17.961 1.00 96.44 129 VAL A O 1
ATOM 975 N N . CYS A 1 130 ? 20.514 2.588 -16.001 1.00 95.69 130 CYS A N 1
ATOM 976 C CA . CYS A 1 130 ? 21.184 3.885 -16.013 1.00 95.69 130 CYS A CA 1
ATOM 977 C C . CYS A 1 130 ? 22.629 3.765 -15.515 1.00 95.69 130 CYS A C 1
ATOM 979 O O . CYS A 1 130 ? 22.886 3.153 -14.472 1.00 95.69 130 CYS A O 1
ATOM 981 N N . ASN A 1 131 ? 23.581 4.377 -16.221 1.00 94.88 131 ASN A N 1
ATOM 982 C CA . ASN A 1 131 ? 25.009 4.269 -15.922 1.00 94.88 131 ASN A CA 1
ATOM 983 C C . ASN A 1 131 ? 25.724 5.630 -15.952 1.00 94.88 131 ASN A C 1
ATOM 985 O O . ASN A 1 131 ? 25.353 6.518 -16.713 1.00 94.88 131 ASN A O 1
ATOM 989 N N . LEU A 1 132 ? 26.789 5.792 -15.156 1.00 93.00 132 LEU A N 1
ATOM 990 C CA . LEU A 1 132 ? 27.593 7.027 -15.119 1.00 93.00 132 LEU A CA 1
ATOM 991 C C . LEU A 1 132 ? 28.899 6.979 -15.929 1.00 93.00 132 LEU A C 1
ATOM 993 O O . LEU A 1 132 ? 29.556 8.011 -16.069 1.00 93.00 132 LEU A O 1
ATOM 997 N N . GLU A 1 133 ? 29.325 5.815 -16.417 1.00 91.50 133 GLU A N 1
ATOM 998 C CA . GLU A 1 133 ? 30.644 5.630 -17.038 1.00 91.50 133 GLU A CA 1
ATOM 999 C C . GLU A 1 133 ? 30.581 4.872 -18.370 1.00 91.50 133 GLU A C 1
ATOM 1001 O O . GLU A 1 133 ? 31.089 5.366 -19.372 1.00 91.50 133 GLU A O 1
ATOM 1006 N N . THR A 1 134 ? 29.956 3.693 -18.414 1.00 87.56 134 THR A N 1
ATOM 1007 C CA . THR A 1 134 ? 29.988 2.792 -19.584 1.00 87.56 134 THR A CA 1
ATOM 1008 C C . THR A 1 134 ? 28.810 2.978 -20.550 1.00 87.56 134 THR A C 1
ATOM 1010 O O . THR A 1 134 ? 28.699 2.257 -21.550 1.00 87.56 134 THR A O 1
ATOM 1013 N N . GLY A 1 135 ? 27.969 3.988 -20.299 1.00 91.25 135 GLY A N 1
ATOM 1014 C CA . GLY A 1 135 ? 26.710 4.247 -21.002 1.00 91.25 135 GLY A CA 1
ATOM 1015 C C . GLY A 1 135 ? 25.568 3.360 -20.503 1.00 91.25 135 GLY A C 1
ATOM 1016 O O . GLY A 1 135 ? 25.802 2.328 -19.870 1.00 91.25 135 GLY A O 1
ATOM 1017 N N . ASN A 1 136 ? 24.335 3.772 -20.782 1.00 95.38 136 ASN A N 1
ATOM 1018 C CA . ASN A 1 136 ? 23.139 3.020 -20.397 1.00 95.38 136 ASN A CA 1
ATOM 1019 C C . ASN A 1 136 ? 23.050 1.686 -21.141 1.00 95.38 136 ASN A C 1
ATOM 1021 O O . ASN A 1 136 ? 23.749 1.492 -22.140 1.00 95.38 136 ASN A O 1
ATOM 1025 N N . ARG A 1 137 ? 22.212 0.770 -20.648 1.00 96.50 137 ARG A N 1
ATOM 1026 C CA . ARG A 1 137 ? 21.955 -0.518 -21.301 1.00 96.50 137 ARG A CA 1
ATOM 1027 C C . ARG A 1 137 ? 20.476 -0.852 -21.342 1.00 96.50 137 ARG A C 1
ATOM 1029 O O . ARG A 1 137 ? 19.841 -0.767 -20.300 1.00 96.50 137 ARG A O 1
ATOM 1036 N N . LEU A 1 138 ? 19.970 -1.255 -22.503 1.00 97.69 138 LEU A N 1
ATOM 1037 C CA . LEU A 1 138 ? 18.706 -1.973 -22.634 1.00 97.69 138 LEU A CA 1
ATOM 1038 C C . LEU A 1 138 ? 19.018 -3.468 -22.720 1.00 97.69 138 LEU A C 1
ATOM 1040 O O . LEU A 1 138 ? 19.825 -3.895 -23.549 1.00 97.69 138 LEU A O 1
ATOM 1044 N N . LEU A 1 139 ? 18.428 -4.225 -21.807 1.00 98.00 139 LEU A N 1
ATOM 1045 C CA . LEU A 1 139 ? 18.680 -5.638 -21.598 1.00 98.00 139 LEU A CA 1
ATOM 1046 C C . LEU A 1 139 ? 17.373 -6.395 -21.812 1.00 98.00 139 LEU A C 1
ATOM 1048 O O . LEU A 1 139 ? 16.496 -6.324 -20.953 1.00 98.00 139 LEU A O 1
ATOM 1052 N N . GLU A 1 140 ? 17.289 -7.092 -22.938 1.00 98.38 140 GLU A N 1
ATOM 1053 C CA . GLU A 1 140 ? 16.138 -7.900 -23.343 1.00 98.38 140 GLU A CA 1
ATOM 1054 C C . GLU A 1 140 ? 16.174 -9.253 -22.631 1.00 98.38 140 GLU A C 1
ATOM 1056 O O . GLU A 1 140 ? 17.226 -9.908 -22.624 1.00 98.38 140 GLU A O 1
ATOM 1061 N N . ASN A 1 141 ? 15.078 -9.648 -21.994 1.00 97.94 141 ASN A N 1
ATOM 1062 C CA . ASN A 1 141 ? 14.950 -10.925 -21.302 1.00 97.94 141 ASN A CA 1
ATOM 1063 C C . ASN A 1 141 ? 14.513 -12.038 -22.276 1.00 97.94 141 ASN A C 1
ATOM 1065 O O . ASN A 1 141 ? 14.134 -11.798 -23.413 1.00 97.94 141 ASN A O 1
ATOM 1069 N N . ASP A 1 142 ? 14.685 -13.299 -21.875 1.00 96.31 142 ASP A N 1
ATOM 1070 C CA . ASP A 1 142 ? 14.240 -14.468 -22.649 1.00 96.31 142 ASP A CA 1
ATOM 1071 C C . ASP A 1 142 ? 13.143 -15.276 -21.934 1.00 96.31 142 ASP A C 1
ATOM 1073 O O . ASP A 1 142 ? 12.971 -16.487 -22.157 1.00 96.31 142 ASP A O 1
ATOM 1077 N N . GLY A 1 143 ? 12.467 -14.618 -20.995 1.00 94.94 143 GLY A N 1
ATOM 1078 C CA . GLY A 1 143 ? 11.465 -15.154 -20.086 1.00 94.94 143 GLY A CA 1
ATOM 1079 C C . GLY A 1 143 ? 12.015 -16.130 -19.050 1.00 94.94 143 GLY A C 1
ATOM 1080 O O . GLY A 1 143 ? 11.236 -16.792 -18.370 1.00 94.94 143 GLY A O 1
ATOM 1081 N N . LYS A 1 144 ? 13.341 -16.304 -18.958 1.00 95.50 144 LYS A N 1
ATOM 1082 C CA . LYS A 1 144 ? 14.004 -17.236 -18.023 1.00 95.50 144 LYS A CA 1
ATOM 1083 C C . LYS A 1 144 ? 15.091 -16.544 -17.199 1.00 95.50 144 LYS A C 1
ATOM 1085 O O . LYS A 1 144 ? 15.986 -17.218 -16.678 1.00 95.50 144 LYS A O 1
ATOM 1090 N N . GLY A 1 145 ? 15.038 -15.215 -17.121 1.00 95.12 145 GLY A N 1
ATOM 1091 C CA . GLY A 1 145 ? 15.980 -14.381 -16.384 1.00 95.12 145 GLY A CA 1
ATOM 1092 C C . GLY A 1 145 ? 17.377 -14.328 -17.004 1.00 95.12 145 GLY A C 1
ATOM 1093 O O . GLY A 1 145 ? 18.350 -14.091 -16.281 1.00 95.12 145 GLY A O 1
ATOM 1094 N N . ARG A 1 146 ? 17.512 -14.584 -18.314 1.00 96.69 146 ARG A N 1
ATOM 1095 C CA . ARG A 1 146 ? 18.767 -14.381 -19.051 1.00 96.69 146 ARG A CA 1
ATOM 1096 C C . ARG A 1 146 ? 18.621 -13.210 -19.998 1.00 96.69 146 ARG A C 1
ATOM 1098 O O . ARG A 1 146 ? 17.736 -13.205 -20.841 1.00 96.69 146 ARG A O 1
ATOM 1105 N N . PHE A 1 147 ? 19.564 -12.282 -19.905 1.00 98.06 147 PHE A N 1
ATOM 1106 C CA . PHE A 1 147 ? 19.453 -11.011 -20.596 1.00 98.06 147 PHE A CA 1
ATOM 1107 C C . PHE A 1 147 ? 20.458 -10.867 -21.738 1.00 98.06 147 PHE A C 1
ATOM 1109 O O . PHE A 1 147 ? 21.640 -11.206 -21.587 1.00 98.06 147 PHE A O 1
ATOM 1116 N N . THR A 1 148 ? 20.002 -10.294 -22.848 1.00 97.56 148 THR A N 1
ATOM 1117 C CA . THR A 1 148 ? 20.816 -9.905 -24.003 1.00 97.56 148 THR A CA 1
ATOM 1118 C C . THR A 1 148 ? 20.909 -8.383 -24.077 1.00 97.56 148 THR A C 1
ATOM 1120 O O . THR A 1 148 ? 19.913 -7.684 -23.950 1.00 97.56 148 THR A O 1
ATOM 1123 N N . ASP A 1 149 ? 22.116 -7.847 -24.265 1.00 97.06 149 ASP A N 1
ATOM 1124 C CA . ASP A 1 149 ? 22.309 -6.411 -24.501 1.00 97.06 149 ASP A CA 1
ATOM 1125 C C . ASP A 1 149 ? 21.890 -6.070 -25.937 1.00 97.06 149 ASP A C 1
ATOM 1127 O O . ASP A 1 149 ? 22.571 -6.475 -26.879 1.00 97.06 149 ASP A O 1
ATOM 1131 N N . VAL A 1 150 ? 20.783 -5.337 -26.079 1.00 97.38 150 VAL A N 1
ATOM 1132 C CA . VAL A 1 150 ? 20.210 -4.891 -27.366 1.00 97.38 150 VAL A CA 1
ATOM 1133 C C . VAL A 1 150 ? 20.346 -3.377 -27.560 1.00 97.38 150 VAL A C 1
ATOM 1135 O O . VAL A 1 150 ? 19.696 -2.762 -28.404 1.00 97.38 150 VAL A O 1
ATOM 1138 N N . THR A 1 151 ? 21.187 -2.726 -26.751 1.00 96.56 151 THR A N 1
ATOM 1139 C CA . THR A 1 151 ? 21.259 -1.261 -26.656 1.00 96.56 151 THR A CA 1
ATOM 1140 C C . THR A 1 151 ? 21.569 -0.584 -27.991 1.00 96.56 151 THR A C 1
ATOM 1142 O O . THR A 1 151 ? 21.054 0.499 -28.282 1.00 96.56 151 THR A O 1
ATOM 1145 N N . ALA A 1 152 ? 22.447 -1.188 -28.795 1.00 95.50 152 ALA A N 1
ATOM 1146 C CA . ALA A 1 152 ? 22.852 -0.629 -30.078 1.00 95.50 152 ALA A CA 1
ATOM 1147 C C . ALA A 1 152 ? 21.776 -0.844 -31.146 1.00 95.50 152 ALA A C 1
ATOM 1149 O O . ALA A 1 152 ? 21.465 0.087 -31.890 1.00 95.50 152 ALA A O 1
ATOM 1150 N N . GLU A 1 153 ? 21.199 -2.044 -31.193 1.00 96.06 153 GLU A N 1
ATOM 1151 C CA . GLU A 1 153 ? 20.116 -2.425 -32.096 1.00 96.06 153 GLU A CA 1
ATOM 1152 C C . GLU A 1 153 ? 18.863 -1.577 -31.856 1.00 96.06 153 GLU A C 1
ATOM 1154 O O . GLU A 1 153 ? 18.249 -1.106 -32.812 1.00 96.06 153 GLU A O 1
ATOM 1159 N N . ALA A 1 154 ? 18.549 -1.308 -30.588 1.00 96.38 154 ALA A N 1
ATOM 1160 C CA . ALA A 1 154 ? 17.400 -0.519 -30.170 1.00 96.38 154 ALA A CA 1
ATOM 1161 C C . ALA A 1 154 ? 17.606 1.002 -30.314 1.00 96.38 154 ALA A C 1
ATOM 1163 O O . ALA A 1 154 ? 16.687 1.765 -30.046 1.00 96.38 154 ALA A O 1
ATOM 1164 N N . GLY A 1 155 ? 18.788 1.483 -30.721 1.00 95.56 155 GLY A N 1
ATOM 1165 C CA . GLY A 1 155 ? 19.042 2.921 -30.908 1.00 95.56 155 GLY A CA 1
ATOM 1166 C C . GLY A 1 155 ? 19.328 3.713 -29.622 1.00 95.56 155 GLY A C 1
ATOM 1167 O O . GLY A 1 155 ? 19.345 4.942 -29.648 1.00 95.56 155 GLY A O 1
ATOM 1168 N N . LEU A 1 156 ? 19.627 3.036 -28.508 1.00 95.75 156 LEU A N 1
ATOM 1169 C CA . LEU A 1 156 ? 19.859 3.633 -27.182 1.00 95.75 156 LEU A CA 1
ATOM 1170 C C . LEU A 1 156 ? 21.349 3.744 -26.800 1.00 95.75 156 LEU A C 1
ATOM 1172 O O . LEU A 1 156 ? 21.692 3.955 -25.638 1.00 95.75 156 LEU A O 1
ATOM 1176 N N . ALA A 1 157 ? 22.261 3.652 -27.772 1.00 90.94 157 ALA A N 1
ATOM 1177 C CA . ALA A 1 157 ? 23.716 3.663 -27.559 1.00 90.94 157 ALA A CA 1
ATOM 1178 C C . ALA A 1 157 ? 24.321 5.028 -27.156 1.00 90.94 157 ALA A C 1
ATOM 1180 O O . ALA A 1 157 ? 25.541 5.207 -27.197 1.00 90.94 157 ALA A O 1
ATOM 1181 N N . ALA A 1 158 ? 23.501 6.013 -26.782 1.00 85.62 158 ALA A N 1
ATOM 1182 C CA . ALA A 1 158 ? 23.988 7.304 -26.314 1.00 85.62 158 ALA A CA 1
ATOM 1183 C C . ALA A 1 158 ? 24.804 7.146 -25.016 1.00 85.62 158 ALA A C 1
ATOM 1185 O O . ALA A 1 158 ? 24.355 6.561 -24.030 1.00 85.62 158 ALA A O 1
ATOM 1186 N N . HIS A 1 159 ? 26.011 7.715 -24.994 1.00 85.38 159 HIS A N 1
ATOM 1187 C CA . HIS A 1 159 ? 26.911 7.681 -23.836 1.00 85.38 159 HIS A CA 1
ATOM 1188 C C . HIS A 1 159 ? 26.622 8.815 -22.839 1.00 85.38 159 HIS A C 1
ATOM 1190 O O . HIS A 1 159 ? 27.522 9.565 -22.453 1.00 85.38 159 HIS A O 1
ATOM 1196 N N . ASP A 1 160 ? 25.358 8.963 -22.447 1.00 87.81 160 ASP A N 1
ATOM 1197 C CA . ASP A 1 160 ? 24.966 9.903 -21.398 1.00 87.81 160 ASP A CA 1
ATOM 1198 C C . ASP A 1 160 ? 25.307 9.339 -20.005 1.00 87.81 160 ASP A C 1
ATOM 1200 O O . ASP A 1 160 ? 25.445 8.130 -19.813 1.00 87.81 160 ASP A O 1
ATOM 1204 N N . GLN A 1 161 ? 25.459 10.232 -19.023 1.00 92.62 161 GLN A N 1
ATOM 1205 C CA . GLN A 1 161 ? 25.567 9.851 -17.614 1.00 92.62 161 GLN A CA 1
ATOM 1206 C C . GLN A 1 161 ? 24.180 9.941 -16.984 1.00 92.62 161 GLN A C 1
ATOM 1208 O O . GLN A 1 161 ? 23.675 11.049 -16.805 1.00 92.62 161 GLN A O 1
ATOM 1213 N N . SER A 1 162 ? 23.580 8.810 -16.632 1.00 93.75 162 SER A N 1
ATOM 1214 C CA . SER A 1 162 ? 22.175 8.747 -16.218 1.00 93.75 162 SER A CA 1
ATOM 1215 C C . SER A 1 162 ? 22.007 8.228 -14.798 1.00 93.75 162 SER A C 1
ATOM 1217 O O . SER A 1 162 ? 22.802 7.424 -14.305 1.00 93.75 162 SER A O 1
ATOM 1219 N N . PHE A 1 163 ? 20.932 8.662 -14.144 1.00 93.38 163 PHE A N 1
ATOM 1220 C CA . PHE A 1 163 ? 20.607 8.259 -12.776 1.00 93.38 163 PHE A CA 1
ATOM 1221 C C . PHE A 1 163 ? 19.338 7.421 -12.700 1.00 93.38 163 PHE A C 1
ATOM 1223 O O . PHE A 1 163 ? 19.360 6.380 -12.053 1.00 93.38 163 PHE A O 1
ATOM 1230 N N . GLY A 1 164 ? 18.265 7.825 -13.375 1.00 94.19 164 GLY A N 1
ATOM 1231 C CA . GLY A 1 164 ? 16.978 7.131 -13.356 1.00 94.19 164 GLY A CA 1
ATOM 1232 C C . GLY A 1 164 ? 16.292 7.191 -14.711 1.00 94.19 164 GLY A C 1
ATOM 1233 O O . GLY A 1 164 ? 16.624 8.029 -15.547 1.00 94.19 164 GLY A O 1
ATOM 1234 N N . ALA A 1 165 ? 15.368 6.270 -14.939 1.00 96.06 165 ALA A N 1
ATOM 1235 C CA . ALA A 1 165 ? 14.577 6.191 -16.153 1.00 96.06 165 ALA A CA 1
ATOM 1236 C C . ALA A 1 165 ? 13.186 5.648 -15.824 1.00 96.06 165 ALA A C 1
ATOM 1238 O O . ALA A 1 165 ? 13.003 5.029 -14.777 1.00 96.06 165 ALA A O 1
ATOM 1239 N N . THR A 1 166 ? 12.211 5.922 -16.684 1.00 96.31 166 THR A N 1
ATOM 1240 C CA . THR A 1 166 ? 10.851 5.379 -16.575 1.00 96.31 166 THR A CA 1
ATOM 1241 C C . THR A 1 166 ? 10.344 5.051 -17.969 1.00 96.31 166 THR A C 1
ATOM 1243 O O . THR A 1 166 ? 10.463 5.889 -18.866 1.00 96.31 166 THR A O 1
ATOM 1246 N N . PHE A 1 167 ? 9.779 3.854 -18.117 1.00 97.25 167 PHE A N 1
ATOM 1247 C CA . PHE A 1 167 ? 8.992 3.479 -19.282 1.00 97.25 167 PHE A CA 1
ATOM 1248 C C . PHE A 1 167 ? 7.542 3.923 -19.106 1.00 97.25 167 PHE A C 1
ATOM 1250 O O . PHE A 1 167 ? 6.979 3.774 -18.019 1.00 97.25 167 PHE A O 1
ATOM 1257 N N . PHE A 1 168 ? 6.949 4.481 -20.153 1.00 95.56 168 PHE A N 1
ATOM 1258 C CA . PHE A 1 168 ? 5.549 4.896 -20.182 1.00 95.56 168 PHE A CA 1
ATOM 1259 C C . PHE A 1 168 ? 5.093 5.074 -21.628 1.00 95.56 168 PHE A C 1
ATOM 1261 O O . PHE A 1 168 ? 5.915 5.312 -22.495 1.00 95.56 168 PHE A O 1
ATOM 1268 N N . ASP A 1 169 ? 3.800 4.969 -21.888 1.00 94.44 169 ASP A N 1
ATOM 1269 C CA . ASP A 1 169 ? 3.233 5.161 -23.224 1.00 94.44 169 ASP A CA 1
ATOM 1270 C C . ASP A 1 169 ? 2.851 6.643 -23.383 1.00 94.44 169 ASP A C 1
ATOM 1272 O O . ASP A 1 169 ? 1.907 7.105 -22.735 1.00 94.44 169 ASP A O 1
ATOM 1276 N N . ALA A 1 170 ? 3.657 7.431 -24.104 1.00 92.44 170 ALA A N 1
ATOM 1277 C CA . ALA A 1 170 ? 3.510 8.887 -24.120 1.00 92.44 170 ALA A CA 1
ATOM 1278 C C . ALA A 1 170 ? 2.445 9.362 -25.111 1.00 92.44 170 ALA A C 1
ATOM 1280 O O . ALA A 1 170 ? 1.855 10.425 -24.908 1.00 92.44 170 ALA A O 1
ATOM 1281 N N . ASP A 1 171 ? 2.196 8.623 -26.187 1.00 91.62 171 ASP A N 1
ATOM 1282 C CA . ASP A 1 171 ? 1.185 8.971 -27.186 1.00 91.62 171 ASP A CA 1
ATOM 1283 C C . ASP A 1 171 ? 0.046 7.953 -27.308 1.00 91.62 171 ASP A C 1
ATOM 1285 O O . ASP A 1 171 ? -0.795 8.071 -28.206 1.00 91.62 171 ASP A O 1
ATOM 1289 N N . ASN A 1 172 ? -0.050 7.056 -26.323 1.00 93.31 172 ASN A N 1
ATOM 1290 C CA . ASN A 1 172 ? -1.079 6.034 -26.183 1.00 93.31 172 ASN A CA 1
ATOM 1291 C C . ASN A 1 172 ? -1.171 5.118 -27.416 1.00 93.31 172 ASN A C 1
ATOM 1293 O O . ASN A 1 172 ? -2.271 4.720 -27.816 1.00 93.31 172 ASN A O 1
ATOM 1297 N N . ASP A 1 173 ? -0.031 4.781 -28.025 1.00 91.88 173 ASP A N 1
ATOM 1298 C CA . ASP A 1 173 ? 0.034 3.885 -29.183 1.00 91.88 173 ASP A CA 1
ATOM 1299 C C . ASP A 1 173 ? 0.232 2.400 -28.813 1.00 91.88 173 ASP A C 1
ATOM 1301 O O . ASP A 1 173 ? 0.069 1.524 -29.669 1.00 91.88 173 ASP A O 1
ATOM 1305 N N . GLY A 1 174 ? 0.424 2.108 -27.522 1.00 92.56 174 GLY A N 1
ATOM 1306 C CA . GLY A 1 174 ? 0.560 0.766 -26.956 1.00 92.56 174 GLY A CA 1
ATOM 1307 C C . GLY A 1 174 ? 2.013 0.343 -26.723 1.00 92.56 174 GLY A C 1
ATOM 1308 O O . GLY A 1 174 ? 2.254 -0.586 -25.940 1.00 92.56 174 GLY A O 1
ATOM 1309 N N . ASP A 1 175 ? 2.972 1.037 -27.335 1.00 94.75 175 ASP A N 1
ATOM 1310 C CA . ASP A 1 175 ? 4.397 0.795 -27.151 1.00 94.75 175 ASP A CA 1
ATOM 1311 C C . ASP A 1 175 ? 4.941 1.677 -26.014 1.00 94.75 175 ASP A C 1
ATOM 1313 O O . ASP A 1 175 ? 4.578 2.839 -25.844 1.00 94.75 175 ASP A O 1
ATOM 1317 N N . LEU A 1 176 ? 5.811 1.119 -25.169 1.00 97.19 176 LEU A N 1
ATOM 1318 C CA . LEU A 1 176 ? 6.376 1.877 -24.051 1.00 97.19 176 LEU A CA 1
ATOM 1319 C C . LEU A 1 176 ? 7.553 2.743 -24.510 1.00 97.19 176 LEU A C 1
ATOM 1321 O O . LEU A 1 176 ? 8.623 2.223 -24.829 1.00 97.19 176 LEU A O 1
ATOM 1325 N N . ASP A 1 177 ? 7.376 4.060 -24.461 1.00 97.00 177 ASP A N 1
ATOM 1326 C CA . ASP A 1 177 ? 8.421 5.073 -24.595 1.00 97.00 177 ASP A CA 1
ATOM 1327 C C . ASP A 1 177 ? 9.302 5.157 -23.345 1.00 97.00 177 ASP A C 1
ATOM 1329 O O . ASP A 1 177 ? 8.993 4.612 -22.284 1.00 97.00 177 ASP A O 1
ATOM 1333 N N . LEU A 1 178 ? 10.418 5.883 -23.447 1.00 97.38 178 LEU A N 1
ATOM 1334 C CA . LEU A 1 178 ? 11.420 5.963 -22.389 1.00 97.38 178 LEU A CA 1
ATOM 1335 C C . LEU A 1 178 ? 11.847 7.407 -22.111 1.00 97.38 178 LEU A C 1
ATOM 1337 O O . LEU A 1 178 ? 12.374 8.106 -22.979 1.00 97.38 178 LEU A O 1
ATOM 1341 N N . VAL A 1 179 ? 11.719 7.834 -20.852 1.00 95.00 179 VAL A N 1
ATOM 1342 C CA . VAL A 1 179 ? 12.342 9.068 -20.350 1.00 95.00 179 VAL A CA 1
ATOM 1343 C C . VAL A 1 179 ? 13.526 8.745 -19.445 1.00 95.00 179 VAL A C 1
ATOM 1345 O O . VAL A 1 179 ? 13.419 7.924 -18.531 1.00 95.00 179 VAL A O 1
ATOM 1348 N N . VAL A 1 180 ? 14.657 9.416 -19.673 1.00 94.56 180 VAL A N 1
ATOM 1349 C CA . VAL A 1 180 ? 15.916 9.193 -18.950 1.00 94.56 180 VAL A CA 1
ATOM 1350 C C . VAL A 1 180 ? 16.395 10.490 -18.305 1.00 94.56 180 VAL A C 1
ATOM 1352 O O . VAL A 1 180 ? 16.643 11.488 -18.987 1.00 94.56 180 VAL A O 1
ATOM 1355 N N . ALA A 1 181 ? 16.559 10.448 -16.984 1.00 92.31 181 ALA A N 1
ATOM 1356 C CA . ALA A 1 181 ? 17.134 11.519 -16.187 1.00 92.31 181 ALA A CA 1
ATOM 1357 C C . ALA A 1 181 ? 18.666 11.455 -16.202 1.00 92.31 181 ALA A C 1
ATOM 1359 O O . ALA A 1 181 ? 19.281 10.458 -15.799 1.00 92.31 181 ALA A O 1
ATOM 1360 N N . ASN A 1 182 ? 19.273 12.555 -16.637 1.00 90.06 182 ASN A N 1
ATOM 1361 C CA . ASN A 1 182 ? 20.688 12.650 -16.943 1.00 90.06 182 ASN A CA 1
ATOM 1362 C C . ASN A 1 182 ? 21.418 13.700 -16.108 1.00 90.06 182 ASN A C 1
ATOM 1364 O O . ASN A 1 182 ? 20.873 14.701 -15.637 1.00 90.06 182 ASN A O 1
ATOM 1368 N N . ARG A 1 183 ? 22.736 13.523 -16.030 1.00 86.81 183 ARG A N 1
ATOM 1369 C CA . ARG A 1 183 ? 23.657 14.620 -15.784 1.00 86.81 183 ARG A CA 1
ATOM 1370 C C . ARG A 1 183 ? 23.807 15.429 -17.069 1.00 86.81 183 ARG A C 1
ATOM 1372 O O . ARG A 1 183 ? 24.569 15.064 -17.962 1.00 86.81 183 ARG A O 1
ATOM 1379 N N . GLY A 1 184 ? 23.086 16.536 -17.162 1.00 81.19 184 GLY A N 1
ATOM 1380 C CA . GLY A 1 184 ? 23.003 17.340 -18.372 1.00 81.19 184 GLY A CA 1
ATOM 1381 C C . GLY A 1 184 ? 21.586 17.360 -18.920 1.00 81.19 184 GLY A C 1
ATOM 1382 O O . GLY A 1 184 ? 20.641 17.638 -18.192 1.00 81.19 184 GLY A O 1
ATOM 1383 N N . ARG A 1 185 ? 21.450 17.122 -20.226 1.00 81.94 185 ARG A N 1
ATOM 1384 C CA . ARG A 1 185 ? 20.152 17.121 -20.901 1.00 81.94 185 ARG A CA 1
ATOM 1385 C C . ARG A 1 185 ? 19.458 15.776 -20.684 1.00 81.94 185 ARG A C 1
ATOM 1387 O O . ARG A 1 185 ? 20.003 14.747 -21.083 1.00 81.94 185 ARG A O 1
ATOM 1394 N N . ASP A 1 186 ? 18.265 15.814 -20.101 1.00 87.56 186 ASP A N 1
ATOM 1395 C CA . ASP A 1 186 ? 17.362 14.663 -20.019 1.00 87.56 186 ASP A CA 1
ATOM 1396 C C . ASP A 1 186 ? 16.939 14.210 -21.420 1.00 87.56 186 ASP A C 1
ATOM 1398 O O . ASP A 1 186 ? 16.843 15.025 -22.347 1.00 87.56 186 ASP A O 1
ATOM 1402 N N . ARG A 1 187 ? 16.720 12.906 -21.588 1.00 89.31 187 ARG A N 1
ATOM 1403 C CA . ARG A 1 187 ? 16.361 12.320 -22.884 1.00 89.31 187 ARG A CA 1
ATOM 1404 C C . ARG A 1 187 ? 14.941 11.805 -22.867 1.00 89.31 187 ARG A C 1
ATOM 1406 O O . ARG A 1 187 ? 14.503 11.231 -21.874 1.00 89.31 187 ARG A O 1
ATOM 1413 N N . PHE A 1 188 ? 14.269 11.981 -23.992 1.00 92.44 188 PHE A N 1
ATOM 1414 C CA . PHE A 1 188 ? 13.021 11.302 -24.296 1.00 92.44 188 PHE A CA 1
ATOM 1415 C C . PHE A 1 188 ? 13.226 10.505 -25.575 1.00 92.44 188 PHE A C 1
ATOM 1417 O O . PHE A 1 188 ? 13.760 11.029 -26.557 1.00 92.44 188 PHE A O 1
ATOM 1424 N N . TYR A 1 189 ? 12.832 9.244 -25.534 1.00 95.38 189 TYR A N 1
ATOM 1425 C CA . TYR A 1 189 ? 12.949 8.310 -26.630 1.00 95.38 189 TYR A CA 1
ATOM 1426 C C . TYR A 1 189 ? 11.571 7.745 -26.931 1.00 95.38 189 TYR A C 1
ATOM 1428 O O . TYR A 1 189 ? 10.971 7.129 -26.052 1.00 95.38 189 TYR A O 1
ATOM 1436 N N . LYS A 1 190 ? 11.112 7.942 -28.167 1.00 95.19 190 LYS A N 1
ATOM 1437 C CA . LYS A 1 190 ? 9.882 7.327 -28.645 1.00 95.19 190 LYS A CA 1
ATOM 1438 C C . LYS A 1 190 ? 10.169 5.894 -29.095 1.00 95.19 190 LYS A C 1
ATOM 1440 O O . LYS A 1 190 ? 11.080 5.709 -29.904 1.00 95.19 190 LYS A O 1
ATOM 1445 N N . ASN A 1 191 ? 9.417 4.918 -28.607 1.00 96.38 191 ASN A N 1
ATOM 1446 C CA . ASN A 1 191 ? 9.451 3.546 -29.095 1.00 96.38 191 ASN A CA 1
ATOM 1447 C C . ASN A 1 191 ? 8.711 3.445 -30.436 1.00 96.38 191 ASN A C 1
ATOM 1449 O O . ASN A 1 191 ? 7.705 4.106 -30.683 1.00 96.38 191 ASN A O 1
ATOM 1453 N N . LEU A 1 192 ? 9.271 2.665 -31.349 1.00 93.31 192 LEU A N 1
ATOM 1454 C CA . LEU A 1 192 ? 8.746 2.428 -32.680 1.00 93.31 192 LEU A CA 1
ATOM 1455 C C . LEU A 1 192 ? 8.545 0.926 -32.850 1.00 93.31 192 LEU A C 1
ATOM 1457 O O . LEU A 1 192 ? 9.521 0.186 -33.030 1.00 93.31 192 LEU A O 1
ATOM 1461 N N . GLU A 1 193 ? 7.278 0.510 -32.834 1.00 87.06 193 GLU A N 1
ATOM 1462 C CA . GLU A 1 193 ? 6.836 -0.867 -33.082 1.00 87.06 193 GLU A CA 1
ATOM 1463 C C . GLU A 1 193 ? 7.471 -1.879 -32.111 1.00 87.06 193 GLU A C 1
ATOM 1465 O O . GLU A 1 193 ? 7.879 -2.969 -32.522 1.00 87.06 193 GLU A O 1
ATOM 1470 N N . GLY A 1 194 ? 7.624 -1.485 -30.843 1.00 85.06 194 GLY A N 1
ATOM 1471 C CA . GLY A 1 194 ? 8.171 -2.320 -29.770 1.00 85.06 194 GLY A CA 1
ATOM 1472 C C . GLY A 1 194 ? 9.615 -2.788 -29.979 1.00 85.06 194 GLY A C 1
ATOM 1473 O O . GLY A 1 194 ? 10.002 -3.817 -29.448 1.00 85.06 194 GLY A O 1
ATOM 1474 N N . ARG A 1 195 ? 10.426 -2.124 -30.813 1.00 89.00 195 ARG A N 1
ATOM 1475 C CA . ARG A 1 195 ? 11.763 -2.652 -31.182 1.00 89.00 195 ARG A CA 1
ATOM 1476 C C . ARG A 1 195 ? 12.896 -1.655 -31.171 1.00 89.00 195 ARG A C 1
ATOM 1478 O O . ARG A 1 195 ? 14.056 -2.035 -31.033 1.00 89.00 195 ARG A O 1
ATOM 1485 N N . SER A 1 196 ? 12.599 -0.393 -31.435 1.00 94.50 196 SER A N 1
ATOM 1486 C CA . SER A 1 196 ? 13.636 0.614 -31.611 1.00 94.50 196 SER A CA 1
ATOM 1487 C C . SER A 1 196 ? 13.181 1.951 -31.083 1.00 94.50 196 SER A C 1
ATOM 1489 O O . SER A 1 196 ? 12.003 2.280 -31.130 1.00 94.50 196 SER A O 1
ATOM 1491 N N . PHE A 1 197 ? 14.137 2.732 -30.613 1.00 96.88 197 PHE A N 1
ATOM 1492 C CA . PHE A 1 197 ? 13.900 4.006 -29.979 1.00 96.88 197 PHE A CA 1
ATOM 1493 C C . PHE A 1 197 ? 14.451 5.135 -30.842 1.00 96.88 197 PHE A C 1
ATOM 1495 O O . PHE A 1 197 ? 15.616 5.132 -31.252 1.00 96.88 197 PHE A O 1
ATOM 1502 N N . LEU A 1 198 ? 13.612 6.136 -31.090 1.00 94.62 198 LEU A N 1
ATOM 1503 C CA . LEU A 1 198 ? 13.990 7.373 -31.753 1.00 94.62 198 LEU A CA 1
ATOM 1504 C C . LEU A 1 198 ? 14.083 8.501 -30.728 1.00 94.62 198 LEU A C 1
ATOM 1506 O O . LEU A 1 198 ? 13.138 8.773 -29.989 1.00 94.62 198 LEU A O 1
ATOM 1510 N N . GLU A 1 199 ? 15.233 9.173 -30.679 1.00 90.94 199 GLU A N 1
ATOM 1511 C CA . GLU A 1 199 ? 15.417 10.305 -29.775 1.00 90.94 199 GLU A CA 1
ATOM 1512 C C . GLU A 1 199 ? 14.519 11.483 -30.181 1.00 90.94 199 GLU A C 1
ATOM 1514 O O . GLU A 1 199 ? 14.636 12.009 -31.286 1.00 90.94 199 GLU A O 1
ATOM 1519 N N . HIS A 1 200 ? 13.699 11.934 -29.235 1.00 88.50 200 HIS A N 1
ATOM 1520 C CA . HIS A 1 200 ? 12.784 13.065 -29.361 1.00 88.50 200 HIS A CA 1
ATOM 1521 C C . HIS A 1 200 ? 12.900 14.040 -28.176 1.00 88.50 200 HIS A C 1
ATOM 1523 O O . HIS A 1 200 ? 11.944 14.688 -27.741 1.00 88.50 200 HIS A O 1
ATOM 1529 N N . SER A 1 201 ? 14.107 14.176 -27.624 1.00 83.25 201 SER A N 1
ATOM 1530 C CA . SER A 1 201 ? 14.394 15.022 -26.457 1.00 83.25 201 SER A CA 1
ATOM 1531 C C . SER A 1 201 ? 14.070 16.508 -26.671 1.00 83.25 201 SER A C 1
ATOM 1533 O O . SER A 1 201 ? 14.159 17.307 -25.736 1.00 83.25 201 SER A O 1
ATOM 1535 N N . GLU A 1 202 ? 13.797 16.960 -27.897 1.00 73.94 202 GLU A N 1
ATOM 1536 C CA . GLU A 1 202 ? 13.257 18.293 -28.176 1.00 73.94 202 GLU A CA 1
ATOM 1537 C C . GLU A 1 202 ? 11.879 18.510 -27.551 1.00 73.94 202 GLU A C 1
ATOM 1539 O O . GLU A 1 202 ? 11.602 19.638 -27.152 1.00 73.94 202 GLU A O 1
ATOM 1544 N N . TYR A 1 203 ? 11.071 17.463 -27.363 1.00 71.06 203 TYR A N 1
ATOM 1545 C CA . TYR A 1 203 ? 9.776 17.579 -26.691 1.00 71.06 203 TYR A CA 1
ATOM 1546 C C . TYR A 1 203 ? 9.915 17.895 -25.193 1.00 71.06 203 TYR A C 1
ATOM 1548 O O . TYR A 1 203 ? 9.080 18.592 -24.623 1.00 71.06 203 TYR A O 1
ATOM 1556 N N . LEU A 1 204 ? 11.041 17.522 -24.573 1.00 66.00 204 LEU A N 1
ATOM 1557 C CA . LEU A 1 204 ? 11.390 17.943 -23.207 1.00 66.00 204 LEU A CA 1
ATOM 1558 C C . LEU A 1 204 ? 11.881 19.407 -23.129 1.00 66.00 204 LEU A C 1
ATOM 1560 O O . LEU A 1 204 ? 12.072 19.945 -22.041 1.00 66.00 204 LEU A O 1
ATOM 1564 N N . GLY A 1 205 ? 12.117 20.076 -24.264 1.00 50.78 205 GLY A N 1
ATOM 1565 C CA . GLY A 1 205 ? 12.616 21.459 -24.335 1.00 50.78 205 GLY A CA 1
ATOM 1566 C C . GLY A 1 205 ? 11.735 22.425 -25.134 1.00 50.78 205 GLY A C 1
ATOM 1567 O O . GLY A 1 205 ? 12.000 23.628 -25.142 1.00 50.78 205 GLY A O 1
ATOM 1568 N N . GLY A 1 206 ? 10.695 21.920 -25.797 1.00 45.66 206 GLY A N 1
ATOM 1569 C CA . GLY A 1 206 ? 9.798 22.659 -26.671 1.00 45.66 206 GLY A CA 1
ATOM 1570 C C . GLY A 1 206 ? 8.380 22.100 -26.590 1.00 45.66 206 GLY A C 1
ATOM 1571 O O . GLY A 1 206 ? 8.162 20.930 -26.859 1.00 45.66 206 GLY A O 1
ATOM 1572 N N . ASN A 1 207 ? 7.443 22.970 -26.204 1.00 42.34 207 ASN A N 1
ATOM 1573 C CA . ASN A 1 207 ? 5.984 22.841 -26.273 1.00 42.34 207 ASN A CA 1
ATOM 1574 C C . ASN A 1 207 ? 5.389 21.422 -26.429 1.00 42.34 207 ASN A C 1
ATOM 1576 O O . ASN A 1 207 ? 4.992 21.059 -27.532 1.00 42.34 207 ASN A O 1
ATOM 1580 N N . PHE A 1 208 ? 5.122 20.742 -25.307 1.00 52.62 208 PHE A N 1
ATOM 1581 C CA . PHE A 1 208 ? 3.957 19.841 -25.215 1.00 52.62 208 PHE A CA 1
ATOM 1582 C C . PHE A 1 208 ? 2.615 20.609 -25.190 1.00 52.62 208 PHE A C 1
ATOM 1584 O O . PHE A 1 208 ? 1.581 20.024 -25.476 1.00 52.62 208 PHE A O 1
ATOM 1591 N N . LEU A 1 209 ? 2.649 21.932 -24.931 1.00 46.69 209 LEU A N 1
ATOM 1592 C CA . LEU A 1 209 ? 1.799 23.033 -25.456 1.00 46.69 209 LEU A CA 1
ATOM 1593 C C . LEU A 1 209 ? 1.786 24.192 -24.428 1.00 46.69 209 LEU A C 1
ATOM 1595 O O . LEU A 1 209 ? 0.849 24.334 -23.660 1.00 46.69 209 LEU A O 1
ATOM 1599 N N . GLU A 1 210 ? 2.849 25.007 -24.388 1.00 43.78 210 GLU A N 1
ATOM 1600 C CA . GLU A 1 210 ? 2.987 26.270 -23.622 1.00 43.78 210 GLU A CA 1
ATOM 1601 C C . GLU A 1 210 ? 2.429 26.356 -22.167 1.00 43.78 210 GLU A C 1
ATOM 1603 O O . GLU A 1 210 ? 1.262 26.645 -21.929 1.00 43.78 210 GLU A O 1
ATOM 1608 N N . ARG A 1 211 ? 3.376 26.377 -21.207 1.00 44.31 211 ARG A N 1
ATOM 1609 C CA . ARG A 1 211 ? 3.356 27.019 -19.863 1.00 44.31 211 ARG A CA 1
ATOM 1610 C C . ARG A 1 211 ? 2.580 26.356 -18.705 1.00 44.31 211 ARG A C 1
ATOM 1612 O O . ARG A 1 211 ? 1.445 26.706 -18.412 1.00 44.31 211 ARG A O 1
ATOM 1619 N N . ASN A 1 212 ? 3.343 25.651 -17.864 1.00 38.59 212 ASN A N 1
ATOM 1620 C CA . ASN A 1 212 ? 3.493 25.963 -16.430 1.00 38.59 212 ASN A CA 1
ATOM 1621 C C . ASN A 1 212 ? 4.884 25.519 -15.942 1.00 38.59 212 ASN A C 1
ATOM 1623 O O . ASN A 1 212 ? 5.046 24.601 -15.147 1.00 38.59 212 ASN A O 1
ATOM 1627 N N . LEU A 1 213 ? 5.917 26.188 -16.452 1.00 42.56 213 LEU A N 1
ATOM 1628 C CA . LEU A 1 213 ? 7.277 26.046 -15.942 1.00 42.56 213 LEU A CA 1
ATOM 1629 C C . LEU A 1 213 ? 7.392 26.864 -14.654 1.00 42.56 213 LEU A C 1
ATOM 1631 O O . LEU A 1 213 ? 7.363 28.094 -14.707 1.00 42.56 213 LEU A O 1
ATOM 1635 N N . LEU A 1 214 ? 7.537 26.202 -13.506 1.00 39.16 214 LEU A N 1
ATOM 1636 C CA . LEU A 1 214 ? 7.910 26.885 -12.263 1.00 39.16 214 LEU A CA 1
ATOM 1637 C C . LEU A 1 214 ? 9.399 27.268 -12.212 1.00 39.16 214 LEU A C 1
ATOM 1639 O O . LEU A 1 214 ? 9.777 27.973 -11.286 1.00 39.16 214 LEU A O 1
ATOM 1643 N N . MET A 1 215 ? 10.215 26.900 -13.212 1.00 38.88 215 MET A N 1
ATOM 1644 C CA . MET A 1 215 ? 11.566 27.422 -13.483 1.00 38.88 215 MET A CA 1
ATOM 1645 C C . MET A 1 215 ? 12.022 27.006 -14.908 1.00 38.88 215 MET A C 1
ATOM 1647 O O . MET A 1 215 ? 11.504 26.047 -15.469 1.00 38.88 215 MET A O 1
ATOM 1651 N N . PHE A 1 216 ? 12.900 27.801 -15.533 1.00 41.12 216 PHE A N 1
ATOM 1652 C CA . PHE A 1 216 ? 13.140 27.915 -16.990 1.00 41.12 216 PHE A CA 1
ATOM 1653 C C . PHE A 1 216 ? 13.575 26.633 -17.748 1.00 41.12 216 PHE A C 1
ATOM 1655 O O . PHE A 1 216 ? 14.336 25.839 -17.200 1.00 41.12 216 PHE A O 1
ATOM 1662 N N . PRO A 1 217 ? 13.221 26.485 -19.051 1.00 46.91 217 PRO A N 1
ATOM 1663 C CA . PRO A 1 217 ? 13.693 25.407 -19.908 1.00 46.91 217 PRO A CA 1
ATOM 1664 C C . PRO A 1 217 ? 14.998 25.841 -20.580 1.00 46.91 217 PRO A C 1
ATOM 1666 O O . PRO A 1 217 ? 14.998 26.564 -21.572 1.00 46.91 217 PRO A O 1
ATOM 1669 N N . SER A 1 218 ? 16.128 25.428 -20.026 1.00 38.72 218 SER A N 1
ATOM 1670 C CA . SER A 1 218 ? 17.356 25.244 -20.797 1.00 38.72 218 SER A CA 1
ATOM 1671 C C . SER A 1 218 ? 18.413 24.675 -19.874 1.00 38.72 218 SER A C 1
ATOM 1673 O O . SER A 1 218 ? 18.955 25.399 -19.039 1.00 38.72 218 SER A O 1
ATOM 1675 N N . ARG A 1 219 ? 18.832 23.437 -20.103 1.00 49.06 219 ARG A N 1
ATOM 1676 C CA . ARG A 1 219 ? 20.257 23.172 -19.955 1.00 49.06 219 ARG A CA 1
ATOM 1677 C C . ARG A 1 219 ? 20.834 22.679 -21.272 1.00 49.06 219 ARG A C 1
ATOM 1679 O O . ARG A 1 219 ? 20.847 21.500 -21.597 1.00 49.06 219 ARG A O 1
ATOM 1686 N N . GLN A 1 220 ? 21.379 23.646 -22.014 1.00 48.50 220 GLN A N 1
ATOM 1687 C CA . GLN A 1 220 ? 22.680 23.441 -22.638 1.00 48.50 220 GLN A CA 1
ATOM 1688 C C . GLN A 1 220 ? 23.673 23.215 -21.491 1.00 48.50 220 GLN A C 1
ATOM 1690 O O . GLN A 1 220 ? 24.022 24.165 -20.803 1.00 48.50 220 GLN A O 1
ATOM 1695 N N . PHE A 1 221 ? 24.056 21.958 -21.260 1.00 43.94 221 PHE A N 1
ATOM 1696 C CA . PHE A 1 221 ? 25.123 21.533 -20.344 1.00 43.94 221 PHE A CA 1
ATOM 1697 C C . PHE A 1 221 ? 25.091 22.114 -18.911 1.00 43.94 221 PHE A C 1
ATOM 1699 O O . PHE A 1 221 ? 25.588 23.197 -18.617 1.00 43.94 221 PHE A O 1
ATOM 1706 N N . GLY A 1 222 ? 24.589 21.306 -17.981 1.00 54.62 222 GLY A N 1
ATOM 1707 C CA . GLY A 1 222 ? 24.669 21.470 -16.526 1.00 54.62 222 GLY A CA 1
ATOM 1708 C C . GLY A 1 222 ? 23.595 20.592 -15.872 1.00 54.62 222 GLY A C 1
ATOM 1709 O O . GLY A 1 222 ? 22.707 20.130 -16.582 1.00 54.62 222 GLY A O 1
ATOM 1710 N N . GLY A 1 223 ? 23.612 20.383 -14.561 1.00 68.38 223 GLY A N 1
ATOM 1711 C CA . GLY A 1 223 ? 22.495 19.705 -13.890 1.00 68.38 223 GLY A CA 1
ATOM 1712 C C . GLY A 1 223 ? 22.627 18.223 -13.721 1.00 68.38 223 GLY A C 1
ATOM 1713 O O . GLY A 1 223 ? 23.432 17.576 -14.384 1.00 68.38 223 GLY A O 1
ATOM 1714 N N . SER A 1 224 ? 21.862 17.722 -12.760 1.00 86.19 224 SER A N 1
ATOM 1715 C CA . SER A 1 224 ? 21.836 16.321 -12.375 1.00 86.19 224 SER A CA 1
ATOM 1716 C C . SER A 1 224 ? 20.402 15.956 -12.024 1.00 86.19 224 SER A C 1
ATOM 1718 O O . SER A 1 224 ? 19.968 16.141 -10.885 1.00 86.19 224 SER A O 1
ATOM 1720 N N . SER A 1 225 ? 19.664 15.491 -13.028 1.00 89.69 225 SER A N 1
ATOM 1721 C CA . SER A 1 225 ? 18.351 14.883 -12.846 1.00 89.69 225 SER A CA 1
ATOM 1722 C C . SER A 1 225 ? 18.533 13.451 -12.354 1.00 89.69 225 SER A C 1
ATOM 1724 O O . SER A 1 225 ? 19.418 12.740 -12.826 1.00 89.69 225 SER A O 1
ATOM 1726 N N . HIS A 1 226 ? 17.726 13.031 -11.381 1.00 91.00 226 HIS A N 1
ATOM 1727 C CA . HIS A 1 226 ? 17.831 11.728 -10.730 1.00 91.00 226 HIS A CA 1
ATOM 1728 C C . HIS A 1 226 ? 16.602 10.855 -10.977 1.00 91.00 226 HIS A C 1
ATOM 1730 O O . HIS A 1 226 ? 16.653 9.946 -11.797 1.00 91.00 226 HIS A O 1
ATOM 1736 N N . GLY A 1 227 ? 15.517 11.092 -10.244 1.00 91.25 227 GLY A N 1
ATOM 1737 C CA . GLY A 1 227 ? 14.307 10.277 -10.317 1.00 91.25 227 GLY A CA 1
ATOM 1738 C C . GLY A 1 227 ? 13.324 10.784 -11.366 1.00 91.25 227 GLY A C 1
ATOM 1739 O O . GLY A 1 227 ? 13.156 11.997 -11.501 1.00 91.25 227 GLY A O 1
ATOM 1740 N N . THR A 1 228 ? 12.661 9.858 -12.053 1.00 93.19 228 THR A N 1
ATOM 1741 C CA . THR A 1 228 ? 11.596 10.108 -13.035 1.00 93.19 228 THR A CA 1
ATOM 1742 C C . THR A 1 228 ? 10.323 9.369 -12.627 1.00 93.19 228 THR A C 1
ATOM 1744 O O . THR A 1 228 ? 10.395 8.291 -12.040 1.00 93.19 228 THR A O 1
ATOM 1747 N N . LEU A 1 229 ? 9.164 9.962 -12.908 1.00 94.06 229 LEU A N 1
ATOM 1748 C CA . LEU A 1 229 ? 7.843 9.386 -12.670 1.00 94.06 229 LEU A CA 1
ATOM 1749 C C . LEU A 1 229 ? 6.916 9.743 -13.825 1.00 94.06 229 LEU A C 1
ATOM 1751 O O . LEU A 1 229 ? 6.860 10.913 -14.193 1.00 94.06 229 LEU A O 1
ATOM 1755 N N . ALA A 1 230 ? 6.166 8.761 -14.321 1.00 93.81 230 ALA A N 1
ATOM 1756 C CA . ALA A 1 230 ? 5.060 8.973 -15.245 1.00 93.81 230 ALA A CA 1
ATOM 1757 C C . ALA A 1 230 ? 3.723 8.751 -14.522 1.00 93.81 230 ALA A C 1
ATOM 1759 O O . ALA A 1 230 ? 3.594 7.800 -13.744 1.00 93.81 230 ALA A O 1
ATOM 1760 N N . PHE A 1 231 ? 2.759 9.647 -14.718 1.00 94.06 231 PHE A N 1
ATOM 1761 C CA . PHE A 1 231 ? 1.420 9.550 -14.134 1.00 94.06 231 PHE A CA 1
ATOM 1762 C C . PHE A 1 231 ? 0.447 10.490 -14.846 1.00 94.06 231 PHE A C 1
ATOM 1764 O O . PHE A 1 231 ? 0.843 11.533 -15.338 1.00 94.06 231 PHE A O 1
ATOM 1771 N N . ASP A 1 232 ? -0.827 10.127 -14.837 1.00 92.62 232 ASP A N 1
ATOM 1772 C CA . ASP A 1 232 ? -1.935 10.939 -15.341 1.00 92.62 232 ASP A CA 1
ATOM 1773 C C . ASP A 1 232 ? -2.361 11.938 -14.243 1.00 92.62 232 ASP A C 1
ATOM 1775 O O . ASP A 1 232 ? -2.995 11.544 -13.255 1.00 92.62 232 ASP A O 1
ATOM 1779 N N . TYR A 1 233 ? -1.903 13.197 -14.326 1.00 91.75 233 TYR A N 1
ATOM 1780 C CA . TYR A 1 233 ? -2.101 14.206 -13.273 1.00 91.75 233 TYR A CA 1
ATOM 1781 C C . TYR A 1 233 ? -3.526 14.765 -13.242 1.00 91.75 233 TYR A C 1
ATOM 1783 O O . TYR A 1 233 ? -4.075 15.007 -12.160 1.00 91.75 233 TYR A O 1
ATOM 1791 N N . GLU A 1 234 ? -4.103 15.014 -14.414 1.00 90.81 234 GLU A N 1
ATOM 1792 C CA . GLU A 1 234 ? -5.406 15.666 -14.583 1.00 90.81 234 GLU A CA 1
ATOM 1793 C C . GLU A 1 234 ? -6.560 14.714 -14.919 1.00 90.81 234 GLU A C 1
ATOM 1795 O O . GLU A 1 234 ? -7.700 15.174 -15.021 1.00 90.81 234 GLU A O 1
ATOM 1800 N N . GLU A 1 235 ? -6.289 13.414 -14.999 1.00 92.06 235 GLU A N 1
ATOM 1801 C CA . GLU A 1 235 ? -7.258 12.364 -15.306 1.00 92.06 235 GLU A CA 1
ATOM 1802 C C . GLU A 1 235 ? -7.804 12.419 -16.748 1.00 92.06 235 GLU A C 1
ATOM 1804 O O . GLU A 1 235 ? -8.982 12.121 -16.967 1.00 92.06 235 GLU A O 1
ATOM 1809 N N . ASP A 1 236 ? -6.971 12.786 -17.729 1.00 89.88 236 ASP A N 1
ATOM 1810 C CA . ASP A 1 236 ? -7.340 12.931 -19.151 1.00 89.88 236 ASP A CA 1
ATOM 1811 C C . ASP A 1 236 ? -6.768 11.865 -20.099 1.00 89.88 236 ASP A C 1
ATOM 1813 O O . ASP A 1 236 ? -6.952 11.968 -21.311 1.00 89.88 236 ASP A O 1
ATOM 1817 N N . GLU A 1 237 ? -6.258 10.767 -19.532 1.00 90.94 237 GLU A N 1
ATOM 1818 C CA . GLU A 1 237 ? -5.784 9.558 -20.224 1.00 90.94 237 GLU A CA 1
ATOM 1819 C C . GLU A 1 237 ? -4.386 9.649 -20.843 1.00 90.94 237 GLU A C 1
ATOM 1821 O O . GLU A 1 237 ? -3.892 8.616 -21.293 1.00 90.94 237 GLU A O 1
ATOM 1826 N N . ASP A 1 238 ? -3.706 10.794 -20.830 1.00 90.50 238 ASP A N 1
ATOM 1827 C CA . ASP A 1 238 ? -2.288 10.873 -21.172 1.00 90.50 238 ASP A CA 1
ATOM 1828 C C . ASP A 1 238 ? -1.385 10.980 -19.947 1.00 90.50 238 ASP A C 1
ATOM 1830 O O . ASP A 1 238 ? -1.730 11.514 -18.897 1.00 90.50 238 ASP A O 1
ATOM 1834 N N . LEU A 1 239 ? -0.216 10.353 -20.051 1.00 92.69 239 LEU A N 1
ATOM 1835 C CA . LEU A 1 239 ? 0.737 10.310 -18.95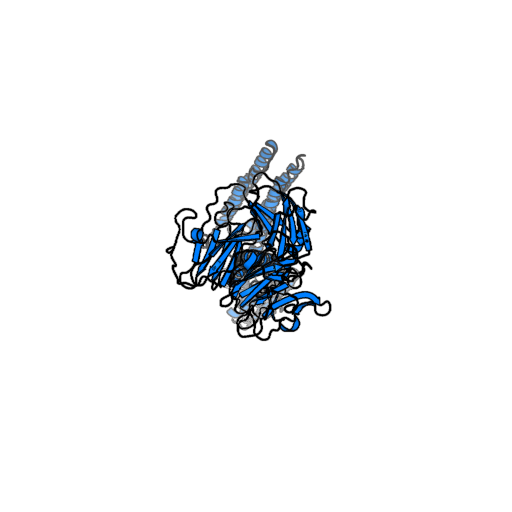4 1.00 92.69 239 LEU A CA 1
ATOM 1836 C C . LEU A 1 239 ? 1.661 11.525 -19.019 1.00 92.69 239 LEU A C 1
ATOM 1838 O O . LEU A 1 239 ? 2.376 11.732 -20.003 1.00 92.69 239 LEU A O 1
ATOM 1842 N N . ASP A 1 240 ? 1.683 12.284 -17.929 1.00 91.19 240 ASP A N 1
ATOM 1843 C CA . ASP A 1 240 ? 2.629 13.358 -17.659 1.00 91.19 240 ASP A CA 1
ATOM 1844 C C . ASP A 1 240 ? 3.913 12.817 -17.041 1.00 91.19 240 ASP A C 1
ATOM 1846 O O . ASP A 1 240 ? 3.950 11.719 -16.481 1.00 91.19 240 ASP A O 1
ATOM 1850 N N . VAL A 1 241 ? 4.971 13.630 -17.055 1.00 90.75 241 VAL A N 1
ATOM 1851 C CA . VAL A 1 241 ? 6.269 13.258 -16.487 1.00 90.75 241 VAL A CA 1
ATOM 1852 C C . VAL A 1 241 ? 6.710 14.244 -15.409 1.00 90.75 241 VAL A C 1
ATOM 1854 O O . VAL A 1 241 ? 6.783 15.452 -15.619 1.00 90.75 241 VAL A O 1
ATOM 1857 N N . LEU A 1 242 ? 7.106 13.724 -14.249 1.00 90.31 242 LEU A N 1
ATOM 1858 C CA . LEU A 1 242 ? 7.795 14.473 -13.201 1.00 90.31 242 LEU A CA 1
ATOM 1859 C C . LEU A 1 242 ? 9.241 13.988 -13.079 1.00 90.31 242 LEU A C 1
ATOM 1861 O O . LEU A 1 242 ? 9.499 12.808 -12.850 1.00 90.31 242 LEU A O 1
ATOM 1865 N N . ILE A 1 243 ? 10.189 14.915 -13.187 1.00 89.44 243 ILE A N 1
ATOM 1866 C CA . ILE A 1 243 ? 11.625 14.660 -13.054 1.00 89.44 243 ILE A CA 1
ATOM 1867 C C . ILE A 1 243 ? 12.161 15.430 -11.850 1.00 89.44 243 ILE A C 1
ATOM 1869 O O . ILE A 1 243 ? 11.922 16.625 -11.691 1.00 89.44 243 ILE A O 1
ATOM 1873 N N . SER A 1 244 ? 12.911 14.750 -10.990 1.00 89.44 244 SER A N 1
ATOM 1874 C CA . SER A 1 244 ? 13.622 15.376 -9.877 1.00 89.44 244 SER A CA 1
ATOM 1875 C C . SER A 1 244 ? 15.052 15.726 -10.269 1.00 89.44 244 SER A C 1
ATOM 1877 O O . SER A 1 244 ? 15.765 14.904 -10.832 1.00 89.44 244 SER A O 1
ATOM 1879 N N . SER A 1 245 ? 15.484 16.935 -9.929 1.00 84.50 245 SER A N 1
ATOM 1880 C CA . SER A 1 245 ? 16.829 17.456 -10.148 1.00 84.50 245 SER A CA 1
ATOM 1881 C C . SER A 1 245 ? 17.464 17.868 -8.832 1.00 84.50 245 SER A C 1
ATOM 1883 O O . SER A 1 245 ? 16.857 18.540 -7.996 1.00 84.50 245 SER A O 1
ATOM 1885 N N . PHE A 1 246 ? 18.720 17.468 -8.664 1.00 81.38 246 PHE A N 1
ATOM 1886 C CA . PHE A 1 246 ? 19.536 17.842 -7.517 1.00 81.38 246 PHE A CA 1
ATOM 1887 C C . PHE A 1 246 ? 19.817 19.352 -7.468 1.00 81.38 246 PHE A C 1
ATOM 1889 O O . PHE A 1 246 ? 19.852 19.927 -6.382 1.00 81.38 246 PHE A O 1
ATOM 1896 N N . ASP A 1 247 ? 20.007 19.986 -8.628 1.00 73.44 247 ASP A N 1
ATOM 1897 C CA . ASP A 1 247 ? 20.398 21.398 -8.719 1.00 73.44 247 ASP A CA 1
ATOM 1898 C C . ASP A 1 247 ? 19.192 22.349 -8.667 1.00 73.44 247 ASP A C 1
ATOM 1900 O O . ASP A 1 247 ? 19.285 23.429 -8.086 1.00 73.44 247 ASP A O 1
ATOM 1904 N N . ASP A 1 248 ? 18.077 21.955 -9.289 1.00 70.31 248 ASP A N 1
ATOM 1905 C CA . ASP A 1 248 ? 17.016 22.888 -9.698 1.00 70.31 248 ASP A CA 1
ATOM 1906 C C . ASP A 1 248 ? 15.627 22.555 -9.107 1.00 70.31 248 ASP A C 1
ATOM 1908 O O . ASP A 1 248 ? 14.692 23.343 -9.243 1.00 70.31 248 ASP A O 1
ATOM 1912 N N . GLY A 1 249 ? 15.473 21.421 -8.409 1.00 79.94 249 GLY A N 1
ATOM 1913 C CA . GLY A 1 249 ? 14.205 20.999 -7.804 1.00 79.94 249 GLY A CA 1
ATOM 1914 C C . GLY A 1 249 ? 13.401 20.030 -8.677 1.00 79.94 249 GLY A C 1
ATOM 1915 O O . GLY A 1 249 ? 13.965 19.117 -9.267 1.00 79.94 249 GLY A O 1
ATOM 1916 N N . LEU A 1 250 ? 12.072 20.167 -8.709 1.00 84.31 250 LEU A N 1
ATOM 1917 C CA . LEU A 1 250 ? 11.183 19.286 -9.479 1.00 84.31 250 LEU A CA 1
ATOM 1918 C C . LEU A 1 250 ? 10.766 19.943 -10.801 1.00 84.31 250 LEU A C 1
ATOM 1920 O O . LEU A 1 250 ? 10.304 21.085 -10.805 1.00 84.31 250 LEU A O 1
ATOM 1924 N N . PHE A 1 251 ? 10.857 19.193 -11.895 1.00 80.38 251 PHE A N 1
ATOM 1925 C CA . PHE A 1 251 ? 10.366 19.562 -13.217 1.00 80.38 251 PHE A CA 1
ATOM 1926 C C . PHE A 1 251 ? 9.136 18.738 -13.562 1.00 80.38 251 PHE A C 1
ATOM 1928 O O . PHE A 1 251 ? 9.178 17.514 -13.506 1.00 80.38 251 PHE A O 1
ATOM 1935 N N . PHE A 1 252 ? 8.055 19.416 -13.930 1.00 85.31 252 PHE A N 1
ATOM 1936 C CA . PHE A 1 252 ? 6.810 18.791 -14.354 1.00 85.31 252 PHE A CA 1
ATOM 1937 C C . PHE A 1 252 ? 6.590 19.073 -15.841 1.00 85.31 252 PHE A C 1
ATOM 1939 O O . PHE A 1 252 ? 6.515 20.235 -16.253 1.00 85.31 252 PHE A O 1
ATOM 1946 N N . PHE A 1 253 ? 6.522 18.007 -16.629 1.00 83.06 253 PHE A N 1
ATOM 1947 C CA . PHE A 1 253 ? 6.237 18.003 -18.053 1.00 83.06 253 PHE A CA 1
ATOM 1948 C C . PHE A 1 253 ? 4.822 17.495 -18.231 1.00 83.06 253 PHE A C 1
ATOM 1950 O O . PHE A 1 253 ? 4.552 16.319 -18.011 1.00 83.06 253 PHE A O 1
ATOM 1957 N N . ARG A 1 254 ? 3.940 18.414 -18.604 1.00 85.56 254 ARG A N 1
ATOM 1958 C CA . ARG A 1 254 ? 2.557 18.082 -18.883 1.00 85.56 254 ARG A CA 1
ATOM 1959 C C . ARG A 1 254 ? 2.438 17.566 -20.312 1.00 85.56 254 ARG A C 1
ATOM 1961 O O . ARG A 1 254 ? 2.914 18.263 -21.214 1.00 85.56 254 ARG A O 1
ATOM 1968 N N . ASN A 1 255 ? 1.843 16.400 -20.496 1.00 85.19 255 ASN A N 1
ATOM 1969 C CA . ASN A 1 255 ? 1.462 15.887 -21.798 1.00 85.19 255 ASN A CA 1
ATOM 1970 C C . ASN A 1 255 ? 0.172 16.589 -22.261 1.00 85.19 255 ASN A C 1
ATOM 1972 O O . ASN A 1 255 ? -0.501 17.277 -21.500 1.00 85.19 255 ASN A O 1
ATOM 1976 N N . GLY A 1 256 ? -0.069 16.616 -23.563 1.00 81.88 256 GLY A N 1
ATOM 1977 C CA . GLY A 1 256 ? -1.202 17.338 -24.135 1.00 81.88 256 GLY A CA 1
ATOM 1978 C C . GLY A 1 256 ? -1.862 16.557 -25.250 1.00 81.88 256 GLY A C 1
ATOM 1979 O O . GLY A 1 256 ? -2.355 17.170 -26.208 1.00 81.88 256 GLY A O 1
ATOM 1980 N N . LEU A 1 257 ? -1.808 15.229 -25.175 1.00 83.75 257 LEU A N 1
ATOM 1981 C CA . LEU A 1 257 ? -2.393 14.339 -26.159 1.00 83.75 257 LEU A CA 1
ATOM 1982 C C . LEU A 1 257 ? -3.911 14.553 -26.175 1.00 83.75 257 LEU A C 1
ATOM 1984 O O . LEU A 1 257 ? -4.603 14.468 -25.172 1.00 83.75 257 LEU A O 1
ATOM 1988 N N . ARG A 1 258 ? -4.471 14.861 -27.347 1.00 77.62 258 ARG A N 1
ATOM 1989 C CA . ARG A 1 258 ? -5.908 15.173 -27.488 1.00 77.62 258 ARG A CA 1
ATOM 1990 C C . ARG A 1 258 ? -6.678 14.053 -28.165 1.00 77.62 258 ARG A C 1
ATOM 1992 O O . ARG A 1 258 ? -7.464 14.315 -29.079 1.00 77.62 258 ARG A O 1
ATOM 1999 N N . VAL A 1 259 ? -6.433 12.816 -27.744 1.00 84.62 259 VAL A N 1
ATOM 2000 C CA . VAL A 1 259 ? -7.117 11.635 -28.277 1.00 84.62 259 VAL A CA 1
ATOM 2001 C C . VAL A 1 259 ? -7.966 11.022 -27.160 1.00 84.62 259 VAL A C 1
ATOM 2003 O O . VAL A 1 259 ? -7.431 10.323 -26.310 1.00 84.62 259 VAL A O 1
ATOM 2006 N N . PRO A 1 260 ? -9.283 11.290 -27.116 1.00 88.38 260 PRO A N 1
ATOM 2007 C CA . PRO A 1 260 ? -10.136 10.742 -26.067 1.00 88.38 260 PRO A CA 1
ATOM 2008 C C . PRO A 1 260 ? -10.317 9.235 -26.243 1.00 88.38 260 PRO A C 1
ATOM 2010 O O . PRO A 1 260 ? -10.390 8.758 -27.382 1.00 88.38 260 PRO A O 1
ATOM 2013 N N . ASN A 1 261 ? -10.520 8.519 -25.136 1.00 94.06 261 ASN A N 1
ATOM 2014 C CA . ASN A 1 261 ? -10.666 7.066 -25.124 1.00 94.06 261 ASN A CA 1
ATOM 2015 C C . ASN A 1 261 ? -9.444 6.357 -25.733 1.00 94.06 261 ASN A C 1
ATOM 2017 O O . ASN A 1 261 ? -9.607 5.359 -26.433 1.00 94.06 261 ASN A O 1
ATOM 2021 N N . SER A 1 262 ? -8.246 6.907 -25.543 1.00 94.19 262 SER A N 1
ATOM 2022 C CA . SER A 1 262 ? -6.997 6.339 -26.063 1.00 94.19 262 SER A CA 1
ATOM 2023 C C . SER A 1 262 ? -6.277 5.462 -25.050 1.00 94.19 262 SER A C 1
ATOM 2025 O O . SER A 1 262 ? -5.325 4.800 -25.434 1.00 94.19 262 SER A O 1
ATOM 2027 N N . ALA A 1 263 ? -6.739 5.382 -23.798 1.00 96.56 263 ALA A N 1
ATOM 2028 C CA . ALA A 1 263 ? -6.126 4.501 -22.809 1.00 96.56 263 ALA A CA 1
ATOM 2029 C C . ALA A 1 263 ? -7.129 3.595 -22.088 1.00 96.56 263 ALA A C 1
ATOM 2031 O O . ALA A 1 263 ? -8.300 3.927 -21.917 1.00 96.56 263 ALA A O 1
ATOM 2032 N N . VAL A 1 264 ? -6.652 2.448 -21.608 1.00 97.56 264 VAL A N 1
ATOM 2033 C CA . VAL A 1 264 ? -7.318 1.645 -20.574 1.00 97.56 264 VAL A CA 1
ATOM 2034 C C . VAL A 1 264 ? -6.470 1.693 -19.311 1.00 97.56 264 VAL A C 1
ATOM 2036 O O . VAL A 1 264 ? -5.267 1.434 -19.347 1.00 97.56 264 VAL A O 1
ATOM 2039 N N . GLN A 1 265 ? -7.108 1.981 -18.178 1.00 97.94 265 GLN A N 1
ATOM 2040 C CA . GLN A 1 265 ? -6.448 2.071 -16.880 1.00 97.94 265 GLN A CA 1
ATOM 2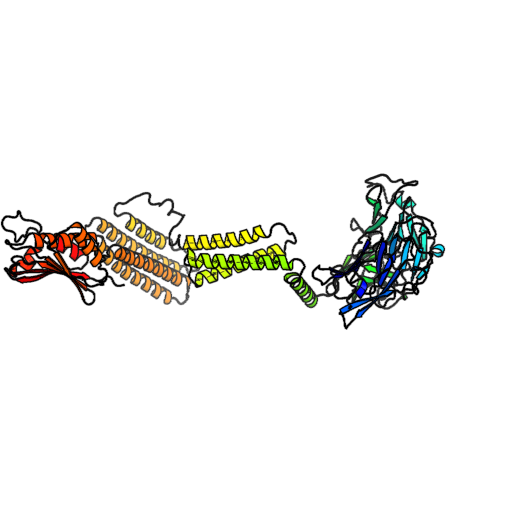041 C C . GLN A 1 265 ? -7.055 1.068 -15.898 1.00 97.94 265 GLN A C 1
ATOM 2043 O O . GLN A 1 265 ? -8.230 1.142 -15.525 1.00 97.94 265 GLN A O 1
ATOM 2048 N N . ILE A 1 266 ? -6.231 0.128 -15.442 1.00 98.44 266 ILE A N 1
ATOM 2049 C CA . ILE A 1 266 ? -6.622 -0.915 -14.492 1.00 98.44 266 ILE A CA 1
ATOM 2050 C C . ILE A 1 266 ? -5.941 -0.638 -13.154 1.00 98.44 266 ILE A C 1
ATOM 2052 O O . ILE A 1 266 ? -4.724 -0.483 -13.086 1.00 98.44 266 ILE A O 1
ATOM 2056 N N . PHE A 1 267 ? -6.728 -0.618 -12.079 1.00 97.88 267 PHE A N 1
ATOM 2057 C CA . PHE A 1 267 ? -6.284 -0.418 -10.699 1.00 97.88 267 PHE A CA 1
ATOM 2058 C C . PHE A 1 267 ? -6.489 -1.717 -9.906 1.00 97.88 267 PHE A C 1
ATOM 2060 O O . PHE A 1 267 ? -7.595 -1.962 -9.403 1.00 97.88 267 PHE A O 1
ATOM 2067 N N . PRO A 1 268 ? -5.469 -2.588 -9.804 1.00 98.12 268 PRO A N 1
ATOM 2068 C CA . PRO A 1 268 ? -5.575 -3.810 -9.020 1.00 98.12 268 PRO A CA 1
ATOM 2069 C C . PRO A 1 268 ? -5.649 -3.498 -7.516 1.00 98.12 268 PRO A C 1
ATOM 2071 O O . PRO A 1 268 ? -4.844 -2.738 -6.983 1.00 98.12 268 PRO A O 1
ATOM 2074 N N . GLU A 1 269 ? -6.608 -4.100 -6.809 1.00 97.19 269 GLU A N 1
ATOM 2075 C CA . GLU A 1 269 ? -6.760 -3.977 -5.351 1.00 97.19 269 GLU A CA 1
ATOM 2076 C C . GLU A 1 269 ? -6.600 -5.356 -4.695 1.00 97.19 269 GLU A C 1
ATOM 2078 O O . GLU A 1 269 ? -7.444 -6.245 -4.867 1.00 97.19 269 GLU A O 1
ATOM 2083 N N . GLY A 1 270 ? -5.520 -5.526 -3.928 1.00 95.38 270 GLY A N 1
ATOM 2084 C CA . GLY A 1 270 ? -5.218 -6.769 -3.219 1.00 95.38 270 GLY A CA 1
ATOM 2085 C C . GLY A 1 270 ? -6.037 -6.939 -1.936 1.00 95.38 270 GLY A C 1
ATOM 2086 O O . GLY A 1 270 ? -6.302 -5.985 -1.199 1.00 95.38 270 GLY A O 1
ATOM 2087 N N . ILE A 1 271 ? -6.445 -8.178 -1.665 1.00 93.62 271 ILE A N 1
ATOM 2088 C CA . ILE A 1 271 ? -7.225 -8.606 -0.498 1.00 93.62 271 ILE A CA 1
ATOM 2089 C C . ILE A 1 271 ? -6.502 -9.699 0.293 1.00 93.62 271 ILE A C 1
ATOM 2091 O O . ILE A 1 271 ? -6.430 -9.597 1.520 1.00 93.62 271 ILE A O 1
ATOM 2095 N N . VAL A 1 272 ? -6.017 -10.738 -0.392 1.00 92.50 272 VAL A N 1
ATOM 2096 C CA . VAL A 1 272 ? -5.101 -11.761 0.136 1.00 92.50 272 VAL A CA 1
ATOM 2097 C C . VAL A 1 272 ? -3.676 -11.267 -0.028 1.00 92.50 272 VAL A C 1
ATOM 2099 O O . VAL A 1 272 ? -2.926 -11.299 0.936 1.00 92.50 272 VAL A O 1
ATOM 2102 N N . SER A 1 273 ? -3.326 -10.720 -1.188 1.00 93.62 273 SER A N 1
ATOM 2103 C CA . SER A 1 273 ? -2.073 -9.989 -1.371 1.00 93.62 273 SER A CA 1
ATOM 2104 C C . SER A 1 273 ? -2.082 -8.649 -0.630 1.00 93.62 273 SER A C 1
ATOM 2106 O O . SER A 1 273 ? -3.092 -8.238 -0.036 1.00 93.62 273 SER A O 1
ATOM 2108 N N . ASN A 1 274 ? -0.952 -7.945 -0.666 1.00 93.06 274 ASN A N 1
ATOM 2109 C CA . ASN A 1 274 ? -0.850 -6.586 -0.149 1.00 93.06 274 ASN A CA 1
ATOM 2110 C C . ASN A 1 274 ? -1.892 -5.664 -0.816 1.00 93.06 274 ASN A C 1
ATOM 2112 O O . ASN A 1 274 ? -2.218 -5.807 -1.993 1.00 93.06 274 ASN A O 1
ATOM 2116 N N . ARG A 1 275 ? -2.427 -4.693 -0.063 1.00 92.19 275 ARG A N 1
ATOM 2117 C CA . ARG A 1 275 ? -3.557 -3.848 -0.505 1.00 92.19 275 ARG A CA 1
ATOM 2118 C C . ARG A 1 275 ? -3.297 -3.113 -1.823 1.00 92.19 275 ARG A C 1
ATOM 2120 O O . ARG A 1 275 ? -4.223 -2.928 -2.608 1.00 92.19 275 ARG A O 1
ATOM 2127 N N . SER A 1 276 ? -2.058 -2.680 -2.032 1.00 94.44 276 SER A N 1
ATOM 2128 C CA . SER A 1 276 ? -1.633 -1.945 -3.226 1.00 94.44 276 SER A CA 1
ATOM 2129 C C . SER A 1 276 ? -1.382 -2.850 -4.433 1.00 94.44 276 SER A C 1
ATOM 2131 O O . SER A 1 276 ? -0.986 -2.334 -5.472 1.00 94.44 276 SER A O 1
ATOM 2133 N N . ALA A 1 277 ? -1.570 -4.168 -4.281 1.00 96.56 277 ALA A N 1
ATOM 2134 C CA . ALA A 1 277 ? -1.309 -5.186 -5.291 1.00 96.56 277 ALA A CA 1
ATOM 2135 C C . ALA A 1 277 ? 0.098 -5.097 -5.907 1.00 96.56 277 ALA A C 1
ATOM 2137 O O . ALA A 1 277 ? 0.284 -5.449 -7.065 1.00 96.56 277 ALA A O 1
ATOM 2138 N N . VAL A 1 278 ? 1.086 -4.629 -5.136 1.00 96.81 278 VAL A N 1
ATOM 2139 C CA . VAL A 1 278 ? 2.497 -4.639 -5.544 1.00 96.81 278 VAL A CA 1
ATOM 2140 C C . VAL A 1 278 ? 2.897 -6.074 -5.874 1.00 96.81 278 VAL A C 1
ATOM 2142 O O . VAL A 1 278 ? 2.564 -6.965 -5.094 1.00 96.81 278 VAL A O 1
ATOM 2145 N N . GLY A 1 279 ? 3.541 -6.268 -7.022 1.00 95.31 279 GLY A N 1
ATOM 2146 C CA . GLY A 1 279 ? 3.885 -7.571 -7.593 1.00 95.31 279 GLY A CA 1
ATOM 2147 C C . GLY A 1 279 ? 2.820 -8.162 -8.519 1.00 95.31 279 GLY A C 1
ATOM 2148 O O . GLY A 1 279 ? 3.035 -9.208 -9.125 1.00 95.31 279 GLY A O 1
ATOM 2149 N N . ALA A 1 280 ? 1.652 -7.521 -8.660 1.00 96.94 280 ALA A N 1
ATOM 2150 C CA . ALA A 1 280 ? 0.649 -7.979 -9.616 1.00 96.94 280 ALA A CA 1
ATOM 2151 C C . ALA A 1 280 ? 1.109 -7.733 -11.060 1.00 96.94 280 ALA A C 1
ATOM 2153 O O . ALA A 1 280 ? 1.563 -6.637 -11.391 1.00 96.94 280 ALA A O 1
ATOM 2154 N N . LYS A 1 281 ? 0.905 -8.732 -11.925 1.00 96.81 281 LYS A N 1
ATOM 2155 C CA . LYS A 1 281 ? 1.126 -8.641 -13.375 1.00 96.81 281 LYS A CA 1
ATOM 2156 C C . LYS A 1 281 ? -0.215 -8.476 -14.088 1.00 96.81 281 LYS A C 1
ATOM 2158 O O . LYS A 1 281 ? -1.143 -9.262 -13.872 1.00 96.81 281 LYS A O 1
ATOM 2163 N N . VAL A 1 282 ? -0.335 -7.454 -14.925 1.00 97.81 282 VAL A N 1
ATOM 2164 C CA . VAL A 1 282 ? -1.533 -7.145 -15.712 1.00 97.81 282 VAL A CA 1
ATOM 2165 C C . VAL A 1 282 ? -1.208 -7.341 -17.183 1.00 97.81 282 VAL A C 1
ATOM 2167 O O . VAL A 1 282 ? -0.338 -6.666 -17.711 1.00 97.81 282 VAL A O 1
ATOM 2170 N N . PHE A 1 283 ? -1.932 -8.236 -17.843 1.00 97.50 283 PHE A N 1
ATOM 2171 C CA . PHE A 1 283 ? -1.802 -8.508 -19.271 1.00 97.50 283 PHE A CA 1
ATOM 2172 C C . PHE A 1 283 ? -3.051 -8.010 -19.989 1.00 97.50 283 PHE A C 1
ATOM 2174 O O . PHE A 1 283 ? -4.166 -8.361 -19.584 1.00 97.50 283 PHE A O 1
ATOM 2181 N N . LEU A 1 284 ? -2.874 -7.222 -21.047 1.00 97.75 284 LEU A N 1
ATOM 2182 C CA . LEU A 1 284 ? -3.958 -6.753 -21.903 1.00 97.75 284 LEU A CA 1
ATOM 2183 C C . LEU A 1 284 ? -3.947 -7.524 -23.224 1.00 97.75 284 LEU A C 1
ATOM 2185 O O . LEU A 1 284 ? -2.910 -7.663 -23.861 1.00 97.75 284 LEU A O 1
ATOM 2189 N N . TYR A 1 285 ? -5.109 -7.999 -23.656 1.00 97.88 285 TYR A N 1
ATOM 2190 C CA . TYR A 1 285 ? -5.298 -8.753 -24.891 1.00 97.88 285 TYR A CA 1
ATOM 2191 C C . TYR A 1 285 ? -6.360 -8.094 -25.761 1.00 97.88 285 TYR A C 1
ATOM 2193 O O . TYR A 1 285 ? -7.299 -7.468 -25.261 1.00 97.88 285 TYR A O 1
ATOM 2201 N N . LYS A 1 286 ? -6.290 -8.319 -27.074 1.00 96.75 286 LYS A N 1
ATOM 2202 C CA . LYS A 1 286 ? -7.435 -8.068 -27.962 1.00 96.75 286 LYS A CA 1
ATOM 2203 C C . LYS A 1 286 ? -8.633 -8.915 -27.515 1.00 96.75 286 LYS A C 1
ATOM 2205 O O . LYS A 1 286 ? -8.461 -10.045 -27.054 1.00 96.75 286 LYS A O 1
ATOM 2210 N N . ALA A 1 287 ? -9.848 -8.385 -27.657 1.00 96.44 287 ALA A N 1
ATOM 2211 C CA . ALA A 1 287 ? -11.068 -9.064 -27.214 1.00 96.44 287 ALA A CA 1
ATOM 2212 C C . ALA A 1 287 ? -11.172 -10.510 -27.736 1.00 96.44 287 ALA A C 1
ATOM 2214 O O . ALA A 1 287 ? -11.016 -10.774 -28.930 1.00 96.44 287 ALA A O 1
ATOM 2215 N N . GLY A 1 288 ? -11.466 -11.447 -26.832 1.00 94.19 288 GLY A N 1
ATOM 2216 C CA . GLY A 1 288 ? -11.509 -12.884 -27.104 1.00 94.19 288 GLY A CA 1
ATOM 2217 C C . GLY A 1 288 ? -10.145 -13.588 -27.086 1.00 94.19 288 GLY A C 1
ATOM 2218 O O . GLY A 1 288 ? -10.107 -14.802 -27.281 1.00 94.19 288 GLY A O 1
ATOM 2219 N N . GLY A 1 289 ? -9.049 -12.862 -26.841 1.00 93.75 289 GLY A N 1
ATOM 2220 C CA . GLY A 1 289 ? -7.665 -13.334 -26.953 1.00 93.75 289 GLY A CA 1
ATOM 2221 C C . GLY A 1 289 ? -6.974 -13.754 -25.651 1.00 93.75 289 GLY A C 1
ATOM 2222 O O . GLY A 1 289 ? -5.781 -14.013 -25.685 1.00 93.75 289 GLY A O 1
ATOM 2223 N N . LEU A 1 290 ? -7.675 -13.860 -24.514 1.00 92.62 290 LEU A N 1
ATOM 2224 C CA . LEU A 1 290 ? -7.081 -14.136 -23.182 1.00 92.62 290 LEU A CA 1
ATOM 2225 C C . LEU A 1 290 ? -6.161 -15.373 -23.091 1.00 92.62 290 LEU A C 1
ATOM 2227 O O . LEU A 1 290 ? -5.389 -15.501 -22.143 1.00 92.62 290 LEU A O 1
ATOM 2231 N N . SER A 1 291 ? -6.280 -16.313 -24.028 1.00 86.56 291 SER A N 1
ATOM 2232 C CA . SER A 1 291 ? -5.475 -17.538 -24.093 1.00 86.56 291 SER A CA 1
ATOM 2233 C C . SER A 1 291 ? -4.510 -17.585 -25.281 1.00 86.56 291 SER A C 1
ATOM 2235 O O . SER A 1 291 ? -3.875 -18.615 -25.492 1.00 86.56 291 SER A O 1
ATOM 2237 N N . ASP A 1 292 ? -4.443 -16.527 -26.085 1.00 92.12 292 ASP A N 1
ATOM 2238 C CA . ASP A 1 292 ? -3.624 -16.452 -27.291 1.00 92.12 292 ASP A CA 1
ATOM 2239 C C . ASP A 1 292 ? -2.496 -15.436 -27.091 1.00 92.12 292 ASP A C 1
ATOM 2241 O O . ASP A 1 292 ? -2.739 -14.235 -26.992 1.00 92.12 292 ASP A O 1
ATOM 2245 N N . ALA A 1 293 ? -1.255 -15.923 -27.048 1.00 88.06 293 ALA A N 1
ATOM 2246 C CA . ALA A 1 293 ? -0.077 -15.069 -26.912 1.00 88.06 293 ALA A CA 1
ATOM 2247 C C . ALA A 1 293 ? 0.041 -14.063 -28.070 1.00 88.06 293 ALA A C 1
ATOM 2249 O O . ALA A 1 293 ? 0.466 -12.938 -27.853 1.00 88.06 293 ALA A O 1
ATOM 2250 N N . ALA A 1 294 ? -0.419 -14.411 -29.279 1.00 91.19 294 ALA A N 1
ATOM 2251 C CA . ALA A 1 294 ? -0.391 -13.495 -30.421 1.00 91.19 294 ALA A CA 1
ATOM 2252 C C . ALA A 1 294 ? -1.432 -12.362 -30.323 1.00 91.19 294 ALA A C 1
ATOM 2254 O O . ALA A 1 294 ? -1.403 -11.417 -31.113 1.00 91.19 294 ALA A O 1
ATOM 2255 N N . ALA A 1 295 ? -2.381 -12.470 -29.389 1.00 94.75 295 ALA A N 1
ATOM 2256 C CA . ALA A 1 295 ? -3.365 -11.435 -29.105 1.00 94.75 295 ALA A CA 1
ATOM 2257 C C . ALA A 1 295 ? -2.946 -10.516 -27.949 1.00 94.75 295 ALA A C 1
ATOM 2259 O O . ALA A 1 295 ? -3.710 -9.595 -27.638 1.00 94.75 295 ALA A O 1
ATOM 2260 N N . LEU A 1 296 ? -1.790 -10.769 -27.317 1.00 95.19 296 LEU A N 1
ATOM 2261 C CA . LEU A 1 296 ? -1.219 -9.898 -26.295 1.00 95.19 296 LEU A CA 1
ATOM 2262 C C . LEU A 1 296 ? -0.954 -8.520 -26.911 1.00 95.19 296 LEU A C 1
ATOM 2264 O O . LEU A 1 296 ? -0.432 -8.402 -28.017 1.00 95.19 296 LEU A O 1
ATOM 2268 N N . VAL A 1 297 ? -1.414 -7.490 -26.214 1.00 94.81 297 VAL A N 1
ATOM 2269 C CA . VAL A 1 297 ? -1.192 -6.082 -26.557 1.00 94.81 297 VAL A CA 1
ATOM 2270 C C . VAL A 1 297 ? -0.010 -5.544 -25.764 1.00 94.81 297 VAL A C 1
ATOM 2272 O O . VAL A 1 297 ? 0.755 -4.756 -26.289 1.00 94.81 297 VAL A O 1
ATOM 2275 N N . GLY A 1 298 ? 0.131 -5.991 -24.517 1.00 95.00 298 GLY A N 1
ATOM 2276 C CA . GLY A 1 298 ? 1.268 -5.685 -23.662 1.00 95.00 298 GLY A CA 1
ATOM 2277 C C . GLY A 1 298 ? 1.019 -6.126 -22.228 1.00 95.00 298 GLY A C 1
ATOM 2278 O O . GLY A 1 298 ? -0.110 -6.494 -21.858 1.00 95.00 298 GLY A O 1
ATOM 2279 N N . SER A 1 299 ? 2.058 -6.057 -21.400 1.00 95.94 299 SER A N 1
ATOM 2280 C CA . SER A 1 299 ? 1.958 -6.324 -19.968 1.00 95.94 299 SER A CA 1
ATOM 2281 C C . SER A 1 299 ? 2.502 -5.183 -19.105 1.00 95.94 299 SER A C 1
ATOM 2283 O O . SER A 1 299 ? 3.340 -4.388 -19.524 1.00 95.94 299 SER A O 1
ATOM 2285 N N . ARG A 1 300 ? 1.969 -5.041 -17.887 1.00 96.69 300 ARG A N 1
ATOM 2286 C CA . ARG A 1 300 ? 2.414 -4.053 -16.892 1.00 96.69 300 ARG A CA 1
ATOM 2287 C C . ARG A 1 300 ? 2.509 -4.708 -15.523 1.00 96.69 300 ARG A C 1
ATOM 2289 O O . ARG A 1 300 ? 1.605 -5.441 -15.116 1.00 96.69 300 ARG A O 1
ATOM 2296 N N . SER A 1 301 ? 3.567 -4.384 -14.793 1.00 95.31 301 SER A N 1
ATOM 2297 C CA . SER A 1 301 ? 3.767 -4.828 -13.414 1.00 95.31 301 SER A CA 1
ATOM 2298 C C . SER A 1 301 ? 3.443 -3.698 -12.441 1.00 95.31 301 SER A C 1
ATOM 2300 O O . SER A 1 301 ? 3.756 -2.535 -12.683 1.00 95.31 301 SER A O 1
ATOM 2302 N N . ILE A 1 302 ? 2.799 -4.025 -11.321 1.00 96.88 302 ILE A N 1
ATOM 2303 C CA . ILE A 1 302 ? 2.533 -3.051 -10.261 1.00 96.88 302 ILE A CA 1
ATOM 2304 C C . ILE A 1 302 ? 3.733 -3.002 -9.316 1.00 96.88 302 ILE A C 1
ATOM 2306 O O . ILE A 1 302 ? 3.892 -3.848 -8.441 1.00 96.88 302 ILE A O 1
ATOM 2310 N N . GLU A 1 303 ? 4.568 -1.982 -9.461 1.00 94.44 303 GLU A N 1
ATOM 2311 C CA . GLU A 1 303 ? 5.803 -1.839 -8.685 1.00 94.44 303 GLU A CA 1
ATOM 2312 C C . GLU A 1 303 ? 5.618 -0.959 -7.443 1.00 94.44 303 GLU A C 1
ATOM 2314 O O . GLU A 1 303 ? 4.839 0.002 -7.440 1.00 94.44 303 GLU A O 1
ATOM 2319 N N . SER A 1 304 ? 6.366 -1.222 -6.366 1.00 94.38 304 SER A N 1
ATOM 2320 C CA . SER A 1 304 ? 6.398 -0.312 -5.209 1.00 94.38 304 SER A CA 1
ATOM 2321 C C . SER A 1 304 ? 7.353 0.865 -5.411 1.00 94.38 304 SER A C 1
ATOM 2323 O O . SER A 1 304 ? 7.045 1.976 -4.965 1.00 94.38 304 SER A O 1
ATOM 2325 N N . ALA A 1 305 ? 8.462 0.635 -6.112 1.00 92.19 305 ALA A N 1
ATOM 2326 C CA . ALA A 1 305 ? 9.506 1.603 -6.395 1.00 92.19 305 ALA A CA 1
ATOM 2327 C C . ALA A 1 305 ? 10.083 1.367 -7.794 1.00 92.19 305 ALA A C 1
ATOM 2329 O O . ALA A 1 305 ? 10.301 0.221 -8.172 1.00 92.19 305 ALA A O 1
ATOM 2330 N N . SER A 1 306 ? 10.366 2.455 -8.506 1.00 87.06 306 SER A N 1
ATOM 2331 C CA . SER A 1 306 ? 10.946 2.462 -9.852 1.00 87.06 306 SER A CA 1
ATOM 2332 C C . SER A 1 306 ? 11.965 3.602 -9.988 1.00 87.06 306 SER A C 1
ATOM 2334 O O . SER A 1 306 ? 12.090 4.452 -9.092 1.00 87.06 306 SER A O 1
ATOM 2336 N N . SER A 1 307 ? 12.709 3.643 -11.100 1.00 89.81 307 SER A N 1
ATOM 2337 C CA . SER A 1 307 ? 13.675 4.710 -11.400 1.00 89.81 307 SER A CA 1
ATOM 2338 C C . SER A 1 307 ? 14.689 4.924 -10.252 1.00 89.81 307 SER A C 1
ATOM 2340 O O . SER A 1 307 ? 15.107 3.983 -9.571 1.00 89.81 307 SER A O 1
ATOM 2342 N N . TYR A 1 308 ? 15.126 6.165 -10.022 1.00 90.38 308 TYR A N 1
ATOM 2343 C CA . TYR A 1 308 ? 16.026 6.536 -8.929 1.00 90.38 308 TYR A CA 1
ATOM 2344 C C . TYR A 1 308 ? 15.258 7.166 -7.757 1.00 90.38 308 TYR A C 1
ATOM 2346 O O . TYR A 1 308 ? 15.126 8.386 -7.656 1.00 90.38 308 TYR A O 1
ATOM 2354 N N . GLY A 1 309 ? 14.784 6.327 -6.830 1.00 87.62 309 GLY A N 1
ATOM 2355 C CA . GLY A 1 309 ? 14.170 6.781 -5.571 1.00 87.62 309 GLY A CA 1
ATOM 2356 C C . GLY A 1 309 ? 12.736 7.270 -5.712 1.00 87.62 309 GLY A C 1
ATOM 2357 O O . GLY A 1 309 ? 12.302 8.127 -4.941 1.00 87.62 309 GLY A O 1
ATOM 2358 N N . CYS A 1 310 ? 12.016 6.718 -6.682 1.00 90.31 310 CYS A N 1
ATOM 2359 C CA . CYS A 1 310 ? 10.646 7.074 -7.001 1.00 90.31 310 CYS A CA 1
ATOM 2360 C C . CYS A 1 310 ? 9.683 5.940 -6.627 1.00 90.31 310 CYS A C 1
ATOM 2362 O O . CYS A 1 310 ? 10.064 4.773 -6.581 1.00 90.31 310 CYS A O 1
ATOM 2364 N N . SER A 1 311 ? 8.425 6.289 -6.346 1.00 92.12 311 SER A N 1
ATOM 2365 C CA . SER A 1 311 ? 7.338 5.326 -6.136 1.00 92.12 311 SER A CA 1
ATOM 2366 C C . SER A 1 311 ? 6.220 5.632 -7.134 1.00 92.12 311 SER A C 1
ATOM 2368 O O . SER A 1 311 ? 5.611 6.700 -7.017 1.00 92.12 311 SER A O 1
ATOM 2370 N N . PRO A 1 312 ? 5.973 4.760 -8.129 1.00 92.06 312 PRO A N 1
ATOM 2371 C CA . PRO A 1 312 ? 5.007 5.032 -9.188 1.00 92.06 312 PRO A CA 1
ATOM 2372 C C . PRO A 1 312 ? 3.561 4.871 -8.707 1.00 92.06 312 PRO A C 1
ATOM 2374 O O . PRO A 1 312 ? 3.286 4.264 -7.661 1.00 92.06 312 PRO A O 1
ATOM 2377 N N . ALA A 1 313 ? 2.615 5.397 -9.487 1.00 92.50 313 ALA A N 1
ATOM 2378 C CA . ALA A 1 313 ? 1.196 5.126 -9.286 1.00 92.50 313 ALA A CA 1
ATOM 2379 C C . ALA A 1 313 ? 0.909 3.616 -9.417 1.00 92.50 313 ALA A C 1
ATOM 2381 O O . ALA A 1 313 ? 1.557 2.907 -10.179 1.00 92.50 313 ALA A O 1
ATOM 2382 N N . LYS A 1 314 ? -0.054 3.103 -8.643 1.00 95.38 314 LYS A N 1
ATOM 2383 C CA . LYS A 1 314 ? -0.416 1.673 -8.628 1.00 95.38 314 LYS A CA 1
ATOM 2384 C C . LYS A 1 314 ? -1.513 1.403 -9.658 1.00 95.38 314 LYS A C 1
ATOM 2386 O O . LYS A 1 314 ? -2.648 1.090 -9.306 1.00 95.38 314 LYS A O 1
ATOM 2391 N N . VAL A 1 315 ? -1.172 1.633 -10.921 1.00 96.44 315 VAL A N 1
ATOM 2392 C CA . VAL A 1 315 ? -2.076 1.547 -12.070 1.00 96.44 315 VAL A CA 1
ATOM 2393 C C . VAL A 1 315 ? -1.343 0.897 -13.236 1.00 96.44 315 VAL A C 1
ATOM 2395 O O . VAL A 1 315 ? -0.180 1.196 -13.484 1.00 96.44 315 VAL A O 1
ATOM 2398 N N . ALA A 1 316 ? -2.029 0.006 -13.943 1.00 97.56 316 ALA A N 1
ATOM 2399 C CA . ALA A 1 316 ? -1.590 -0.491 -15.235 1.00 97.56 316 ALA A CA 1
ATOM 2400 C C . ALA A 1 316 ? -2.270 0.350 -16.320 1.00 97.56 316 ALA A C 1
ATOM 2402 O O . ALA A 1 316 ? -3.495 0.306 -16.457 1.00 97.56 316 ALA A O 1
ATOM 2403 N N . HIS A 1 317 ? -1.470 1.140 -17.033 1.00 97.50 317 HIS A N 1
ATOM 2404 C CA . HIS A 1 317 ? -1.906 2.006 -18.126 1.00 97.50 317 HIS A CA 1
ATOM 2405 C C . HIS A 1 317 ? -1.490 1.397 -19.462 1.00 97.50 317 HIS A C 1
ATOM 2407 O O . HIS A 1 317 ? -0.334 0.999 -19.630 1.00 97.50 317 HIS A O 1
ATOM 2413 N N . PHE A 1 318 ? -2.430 1.348 -20.400 1.00 97.69 318 PHE A N 1
ATOM 2414 C CA . PHE A 1 318 ? -2.214 0.863 -21.758 1.00 97.69 318 PHE A CA 1
ATOM 2415 C C . PHE A 1 318 ? -2.803 1.853 -22.754 1.00 97.69 318 PHE A C 1
ATOM 2417 O O . PHE A 1 318 ? -4.011 2.097 -22.691 1.00 97.69 318 PHE A O 1
ATOM 2424 N N . GLY A 1 319 ? -1.993 2.367 -23.680 1.00 95.88 319 GLY A N 1
ATOM 2425 C CA . GLY A 1 319 ? -2.500 2.981 -24.897 1.00 95.88 319 GLY A CA 1
ATOM 2426 C C . GLY A 1 319 ? -3.208 1.949 -25.763 1.00 95.88 319 GLY A C 1
ATOM 2427 O O . GLY A 1 319 ? -2.817 0.780 -25.840 1.00 95.88 319 GLY A O 1
ATOM 2428 N N . VAL A 1 320 ? -4.326 2.352 -26.349 1.00 96.25 320 VAL A N 1
ATOM 2429 C CA . VAL A 1 320 ? -5.223 1.475 -27.093 1.00 96.25 320 VAL A CA 1
ATOM 2430 C C . VAL A 1 320 ? -5.875 2.203 -28.262 1.00 96.25 320 VAL A C 1
ATOM 2432 O O . VAL A 1 320 ? -6.080 3.414 -28.245 1.00 96.25 320 VAL A O 1
ATOM 2435 N N . ASP A 1 321 ? -6.310 1.433 -29.260 1.00 94.88 321 ASP A N 1
ATOM 2436 C CA . ASP A 1 321 ? -7.197 1.933 -30.307 1.00 94.88 321 ASP A CA 1
ATOM 2437 C C . ASP A 1 321 ? -8.582 2.240 -29.697 1.00 94.88 321 ASP A C 1
ATOM 2439 O O . ASP A 1 321 ? -9.262 1.314 -29.227 1.00 94.88 321 ASP A O 1
ATOM 2443 N N . PRO A 1 322 ? -9.061 3.501 -29.758 1.00 93.19 322 PRO A N 1
ATOM 2444 C CA . PRO A 1 322 ? -10.365 3.896 -29.223 1.00 93.19 322 PRO A CA 1
ATOM 2445 C C . PRO A 1 322 ? -11.564 3.135 -29.809 1.00 93.19 322 PRO A C 1
ATOM 2447 O O . PRO A 1 322 ? -12.661 3.168 -29.246 1.00 93.19 322 PRO A O 1
ATOM 2450 N N . GLN A 1 323 ? -11.406 2.497 -30.973 1.00 94.69 323 GLN A N 1
ATOM 2451 C CA . GLN A 1 323 ? -12.464 1.733 -31.643 1.00 94.69 323 GLN A CA 1
ATOM 2452 C C . GLN A 1 323 ? -12.426 0.232 -31.333 1.00 94.69 323 GLN A C 1
ATOM 2454 O O . GLN A 1 323 ? -13.379 -0.486 -31.662 1.00 94.69 323 GLN A O 1
ATOM 2459 N N . ALA A 1 324 ? -11.351 -0.259 -30.718 1.00 95.94 324 ALA A N 1
ATOM 2460 C CA . ALA A 1 324 ? -11.172 -1.670 -30.417 1.00 95.94 324 ALA A CA 1
ATOM 2461 C C . ALA A 1 324 ? -11.767 -2.060 -29.052 1.00 95.94 324 ALA A C 1
ATOM 2463 O O . ALA A 1 324 ? -12.194 -1.231 -28.247 1.00 95.94 324 ALA A O 1
ATOM 2464 N N . GLN A 1 325 ? -11.840 -3.370 -28.813 1.00 97.50 325 GLN A N 1
ATOM 2465 C CA . GLN A 1 325 ? -12.206 -3.943 -27.521 1.00 97.50 325 GLN A CA 1
ATOM 2466 C C . GLN A 1 325 ? -11.091 -4.842 -27.012 1.00 97.50 325 GLN A C 1
ATOM 2468 O O . GLN A 1 325 ? -10.406 -5.505 -27.799 1.00 97.50 325 GLN A O 1
ATOM 2473 N N . TYR A 1 326 ? -10.985 -4.906 -25.690 1.00 97.94 326 TYR A N 1
ATOM 2474 C CA . TYR A 1 326 ? -9.894 -5.564 -24.995 1.00 97.94 326 TYR A CA 1
ATOM 2475 C C . TYR A 1 326 ? -10.394 -6.433 -23.847 1.00 97.94 326 TYR A C 1
ATOM 2477 O O . TYR A 1 326 ? -11.414 -6.151 -23.216 1.00 97.94 326 TYR A O 1
ATOM 2485 N N . ASP A 1 327 ? -9.634 -7.478 -23.557 1.00 98.19 327 ASP A N 1
ATOM 2486 C CA . ASP A 1 327 ? -9.785 -8.300 -22.365 1.00 98.19 327 ASP A CA 1
ATOM 2487 C C . ASP A 1 327 ? -8.489 -8.200 -21.549 1.00 98.19 327 ASP A C 1
ATOM 2489 O O . ASP A 1 327 ? -7.411 -8.073 -22.119 1.00 98.19 327 ASP A O 1
ATOM 2493 N N . ALA A 1 328 ? -8.562 -8.267 -20.222 1.00 98.00 328 ALA A N 1
ATOM 2494 C CA . ALA A 1 328 ? -7.382 -8.263 -19.362 1.00 98.00 328 ALA A CA 1
ATOM 2495 C C . ALA A 1 328 ? -7.343 -9.466 -18.433 1.00 98.00 328 ALA A C 1
ATOM 2497 O O . ALA A 1 328 ? -8.372 -9.927 -17.931 1.00 98.00 328 ALA A O 1
ATOM 2498 N N . LYS A 1 329 ? -6.123 -9.923 -18.161 1.00 97.75 329 LYS A N 1
ATOM 2499 C CA . LYS A 1 329 ? -5.801 -10.927 -17.153 1.00 97.75 329 LYS A CA 1
ATOM 2500 C C . LYS A 1 329 ? -4.897 -10.290 -16.104 1.00 97.75 329 LYS A C 1
ATOM 2502 O O . LYS A 1 329 ? -3.788 -9.870 -16.410 1.00 97.75 329 LYS A O 1
ATOM 2507 N N . ILE A 1 330 ? -5.368 -10.240 -14.865 1.00 97.81 330 ILE A N 1
ATOM 2508 C CA . ILE A 1 330 ? -4.627 -9.728 -13.714 1.00 97.81 330 ILE A CA 1
ATOM 2509 C C . ILE A 1 330 ? -4.206 -10.926 -12.869 1.00 97.81 330 ILE A C 1
ATOM 2511 O O . ILE A 1 330 ? -5.064 -11.665 -12.383 1.00 97.81 330 ILE A O 1
ATOM 2515 N N . VAL A 1 331 ? -2.904 -11.119 -12.689 1.00 96.31 331 VAL A N 1
ATOM 2516 C CA . VAL A 1 331 ? -2.319 -12.135 -11.809 1.00 96.31 331 VAL A CA 1
ATOM 2517 C C . VAL A 1 331 ? -1.827 -11.432 -10.549 1.00 96.31 331 VAL A C 1
ATOM 2519 O O . VAL A 1 331 ? -0.883 -10.651 -10.603 1.00 96.31 331 VAL A O 1
ATOM 2522 N N . PHE A 1 332 ? -2.493 -11.672 -9.421 1.00 96.38 332 PHE A N 1
ATOM 2523 C CA . PHE A 1 332 ? -2.098 -11.121 -8.122 1.00 96.38 332 PHE A CA 1
ATOM 2524 C C . PHE A 1 332 ? -0.948 -11.935 -7.502 1.00 96.38 332 PHE A C 1
ATOM 2526 O O . PHE A 1 332 ? -0.859 -13.134 -7.779 1.00 96.38 332 PHE A O 1
ATOM 2533 N N . PRO A 1 333 ? -0.135 -11.347 -6.600 1.00 93.62 333 PRO A N 1
ATOM 2534 C CA . PRO A 1 333 ? 0.964 -12.049 -5.919 1.00 93.62 333 PRO A CA 1
ATOM 2535 C C . PRO A 1 333 ? 0.552 -13.341 -5.195 1.00 93.62 333 PRO A C 1
ATOM 2537 O O . PRO A 1 333 ? 1.329 -14.284 -5.091 1.00 93.62 333 PRO A O 1
ATOM 2540 N N . SER A 1 334 ? -0.703 -13.439 -4.739 1.00 91.38 334 SER A N 1
ATOM 2541 C CA . SER A 1 334 ? -1.240 -14.663 -4.125 1.00 91.38 334 SER A CA 1
ATOM 2542 C C . SER A 1 334 ? -1.392 -15.836 -5.104 1.00 91.38 334 SER A C 1
ATOM 2544 O O . SER A 1 334 ? -1.723 -16.947 -4.689 1.00 91.38 334 SER A O 1
ATOM 2546 N N . GLY A 1 335 ? -1.232 -15.589 -6.407 1.00 91.62 335 GLY A N 1
ATOM 2547 C CA . GLY A 1 335 ? -1.576 -16.502 -7.494 1.00 91.62 335 GLY A CA 1
ATOM 2548 C C . GLY A 1 335 ? -3.037 -16.409 -7.946 1.00 91.62 335 GLY A C 1
ATOM 2549 O O . GLY A 1 335 ? -3.436 -17.108 -8.878 1.00 91.62 335 GLY A O 1
ATOM 2550 N N . THR A 1 336 ? -3.860 -15.558 -7.322 1.00 94.56 336 THR A N 1
ATOM 2551 C CA . THR A 1 336 ? -5.243 -15.335 -7.768 1.00 94.56 336 THR A CA 1
ATOM 2552 C C . THR A 1 336 ? -5.253 -14.660 -9.137 1.00 94.56 336 THR A C 1
ATOM 2554 O O . THR A 1 336 ? -4.622 -13.624 -9.333 1.00 94.56 336 THR A O 1
ATOM 2557 N N . VAL A 1 337 ? -6.018 -15.216 -10.078 1.00 96.50 337 VAL A N 1
ATOM 2558 C CA . VAL A 1 337 ? -6.179 -14.658 -11.427 1.00 96.50 337 VAL A CA 1
ATOM 2559 C C . VAL A 1 337 ? -7.571 -14.055 -11.580 1.00 96.50 337 VAL A C 1
ATOM 2561 O O . VAL A 1 337 ? -8.574 -14.701 -11.270 1.00 96.50 337 VAL A O 1
ATOM 2564 N N . ARG A 1 338 ? -7.644 -12.823 -12.090 1.00 97.31 338 ARG A N 1
ATOM 2565 C CA . ARG A 1 338 ? -8.894 -12.152 -12.461 1.00 97.31 338 ARG A CA 1
ATOM 2566 C C . ARG A 1 338 ? -8.901 -11.833 -13.945 1.00 97.31 338 ARG A C 1
ATOM 2568 O O . ARG A 1 338 ? -7.955 -11.255 -14.463 1.00 97.31 338 ARG A O 1
ATOM 2575 N N . GLU A 1 339 ? -9.995 -12.189 -14.603 1.00 97.50 339 GLU A N 1
ATOM 2576 C CA . GLU A 1 339 ? -10.251 -11.834 -15.996 1.00 97.50 339 GLU A CA 1
ATOM 2577 C C . GLU A 1 339 ? -11.297 -10.722 -16.062 1.00 97.50 339 GLU A C 1
ATOM 2579 O O . GLU A 1 339 ? -12.324 -10.779 -15.378 1.00 97.50 339 GLU A O 1
ATOM 2584 N N . VAL A 1 340 ? -11.049 -9.735 -16.916 1.00 97.44 340 VAL A N 1
ATOM 2585 C CA . VAL A 1 340 ? -11.994 -8.677 -17.280 1.00 97.44 340 VAL A CA 1
ATOM 2586 C C . VAL A 1 340 ? -12.177 -8.734 -18.788 1.00 97.44 340 VAL A C 1
ATOM 2588 O O . VAL A 1 340 ? -11.202 -8.914 -19.511 1.00 97.44 340 VAL A O 1
ATOM 2591 N N . ARG A 1 341 ? -13.417 -8.635 -19.273 1.00 97.50 341 ARG A N 1
ATOM 2592 C CA . ARG A 1 341 ? -13.723 -8.789 -20.701 1.00 97.50 341 ARG A CA 1
ATOM 2593 C C . ARG A 1 341 ? -14.507 -7.614 -21.256 1.00 97.50 341 ARG A C 1
ATOM 2595 O O . ARG A 1 341 ? -15.352 -7.064 -20.551 1.00 97.50 341 ARG A O 1
ATOM 2602 N N . GLY A 1 342 ? -14.288 -7.316 -22.534 1.00 96.50 342 GLY A N 1
ATOM 2603 C CA . GLY A 1 342 ? -15.053 -6.323 -23.289 1.00 96.50 342 GLY A CA 1
ATOM 2604 C C . GLY A 1 342 ? -14.793 -4.874 -22.875 1.00 96.50 342 GLY A C 1
ATOM 2605 O O . GLY A 1 342 ? -15.699 -4.048 -22.993 1.00 96.50 342 GLY A O 1
ATOM 2606 N N . MET A 1 343 ? -13.587 -4.583 -22.390 1.00 97.50 343 MET A N 1
ATOM 2607 C CA . MET A 1 343 ? -13.129 -3.229 -22.079 1.00 97.50 343 MET A CA 1
ATOM 2608 C C . MET A 1 343 ? -12.934 -2.420 -23.362 1.00 97.50 343 MET A C 1
ATOM 2610 O O . MET A 1 343 ? -12.717 -2.982 -24.441 1.00 97.50 343 MET A O 1
ATOM 2614 N N . ARG A 1 344 ? -13.002 -1.100 -23.248 1.00 97.31 344 ARG A N 1
ATOM 2615 C CA . ARG A 1 344 ? -12.798 -0.131 -24.330 1.00 97.31 344 ARG A CA 1
ATOM 2616 C C . ARG A 1 344 ? -11.871 0.977 -23.853 1.00 97.31 344 ARG A C 1
ATOM 2618 O O . ARG A 1 344 ? -11.749 1.195 -22.652 1.00 97.31 344 ARG A O 1
ATOM 2625 N N . GLY A 1 345 ? -11.262 1.696 -24.791 1.00 96.31 345 GLY A N 1
ATOM 2626 C CA . GLY A 1 345 ? -10.553 2.926 -24.450 1.00 96.31 345 GLY A CA 1
ATOM 2627 C C . GLY A 1 345 ? -11.449 3.890 -23.658 1.00 96.31 345 GLY A C 1
ATOM 2628 O O . GLY A 1 345 ? -12.662 3.943 -23.884 1.00 96.31 345 GLY A O 1
ATOM 2629 N N . GLY A 1 346 ? -10.855 4.597 -22.701 1.00 94.81 346 GLY A N 1
ATOM 2630 C CA . GLY A 1 346 ? -11.520 5.433 -21.699 1.00 94.81 346 GLY A CA 1
ATOM 2631 C C . GLY A 1 346 ? -11.935 4.687 -20.422 1.00 94.81 346 GLY A C 1
ATOM 2632 O O . GLY A 1 346 ? -12.345 5.316 -19.443 1.00 94.81 346 GLY A O 1
ATOM 2633 N N . ASP A 1 347 ? -11.842 3.352 -20.385 1.00 96.94 347 ASP A N 1
ATOM 2634 C CA . ASP A 1 347 ? -12.213 2.581 -19.197 1.00 96.94 347 ASP A CA 1
ATOM 2635 C C . ASP A 1 347 ? -11.175 2.736 -18.066 1.00 96.94 347 ASP A C 1
ATOM 2637 O O . ASP A 1 347 ? -10.015 2.335 -18.186 1.00 96.94 347 ASP A O 1
ATOM 2641 N N . ARG A 1 348 ? -11.636 3.238 -16.910 1.00 96.50 348 ARG A N 1
ATOM 2642 C CA . ARG A 1 348 ? -10.931 3.223 -15.612 1.00 96.50 348 ARG A CA 1
ATOM 2643 C C . ARG A 1 348 ? -11.573 2.194 -14.683 1.00 96.50 348 ARG A C 1
ATOM 2645 O O . ARG A 1 348 ? -12.684 2.400 -14.189 1.00 96.50 348 ARG A O 1
ATOM 2652 N N . LEU A 1 349 ? -10.881 1.089 -14.410 1.00 97.00 349 LEU A N 1
ATOM 2653 C CA . LEU A 1 349 ? -11.458 -0.071 -13.724 1.00 97.00 349 LEU A CA 1
ATOM 2654 C C . LEU A 1 349 ? -10.678 -0.453 -12.469 1.00 97.00 349 LEU A C 1
ATOM 2656 O O . LEU A 1 349 ? -9.493 -0.763 -12.526 1.00 97.00 349 LEU A O 1
ATOM 2660 N N . VAL A 1 350 ? -11.370 -0.519 -11.330 1.00 97.50 350 VAL A N 1
ATOM 2661 C CA . VAL A 1 350 ? -10.822 -1.119 -10.106 1.00 97.50 350 VAL A CA 1
ATOM 2662 C C . VAL A 1 350 ? -11.111 -2.614 -10.118 1.00 97.50 350 VAL A C 1
ATOM 2664 O O . VAL A 1 350 ? -12.271 -3.027 -10.056 1.00 97.50 350 VAL A O 1
ATOM 2667 N N . VAL A 1 351 ? -10.059 -3.430 -10.162 1.00 97.88 351 VAL A N 1
ATOM 2668 C CA . VAL A 1 351 ? -10.172 -4.892 -10.187 1.00 97.88 351 VAL A CA 1
ATOM 2669 C C . VAL A 1 351 ? -9.733 -5.441 -8.841 1.00 97.88 351 VAL A C 1
ATOM 2671 O O . VAL A 1 351 ? -8.560 -5.391 -8.481 1.00 97.88 351 VAL A O 1
ATOM 2674 N N . ARG A 1 352 ? -10.687 -5.979 -8.082 1.00 96.94 352 ARG A N 1
ATOM 2675 C CA . ARG A 1 352 ? -10.414 -6.577 -6.773 1.00 96.94 352 ARG A CA 1
ATOM 2676 C C . ARG A 1 352 ? -9.987 -8.026 -6.916 1.00 96.94 352 ARG A C 1
ATOM 2678 O O . ARG A 1 352 ? -10.642 -8.801 -7.611 1.00 96.94 352 ARG A O 1
ATOM 2685 N N . GLU A 1 353 ? -8.954 -8.402 -6.173 1.00 96.38 353 GLU A N 1
ATOM 2686 C CA . GLU A 1 353 ? -8.461 -9.778 -6.105 1.00 96.38 353 GLU A CA 1
ATOM 2687 C C . GLU A 1 353 ? -9.579 -10.763 -5.730 1.00 96.38 353 GLU A C 1
ATOM 2689 O O . GLU A 1 353 ? -9.831 -11.743 -6.430 1.00 96.38 353 GLU A O 1
ATOM 2694 N N . LEU A 1 354 ? -10.325 -10.449 -4.668 1.00 94.38 354 LEU A N 1
ATOM 2695 C CA . LEU A 1 354 ? -11.473 -11.219 -4.197 1.00 94.38 354 LEU A CA 1
ATOM 2696 C C . LEU A 1 354 ? -12.674 -10.310 -3.946 1.00 94.38 354 LEU A C 1
ATOM 2698 O O . LEU A 1 354 ? -12.541 -9.160 -3.528 1.00 94.38 354 LEU A O 1
ATOM 2702 N N . GLU A 1 355 ? -13.867 -10.868 -4.133 1.00 90.94 355 GLU A N 1
ATOM 2703 C CA . GLU A 1 355 ? -15.141 -10.181 -3.925 1.00 90.94 355 GLU A CA 1
ATOM 2704 C C . GLU A 1 355 ? -16.071 -10.958 -2.986 1.00 90.94 355 GLU A C 1
ATOM 2706 O O . GLU A 1 355 ? -15.864 -12.132 -2.668 1.00 90.94 355 GLU A O 1
ATOM 2711 N N . GLY A 1 356 ? -17.125 -10.281 -2.529 1.00 91.75 356 GLY A N 1
ATOM 2712 C CA . GLY A 1 356 ? -18.148 -10.865 -1.670 1.00 91.75 356 GLY A CA 1
ATOM 2713 C C . GLY A 1 356 ? -17.685 -11.107 -0.231 1.00 91.75 356 GLY A C 1
ATOM 2714 O O . GLY A 1 356 ? -16.762 -10.474 0.280 1.00 91.75 356 GLY A O 1
ATOM 2715 N N . TRP A 1 357 ? -18.367 -12.028 0.451 1.00 89.38 357 TRP A N 1
ATOM 2716 C CA . TRP A 1 357 ? -18.197 -12.252 1.891 1.00 89.38 35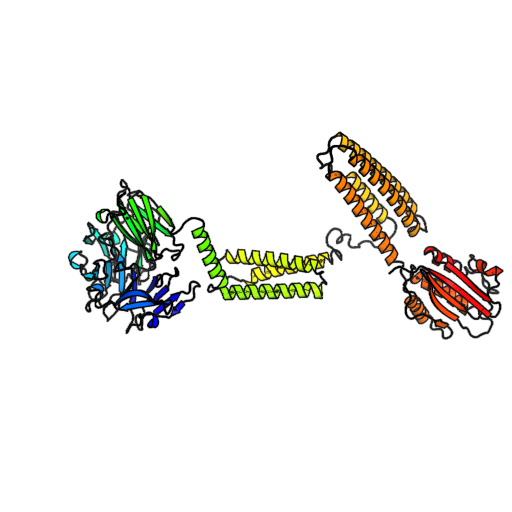7 TRP A CA 1
ATOM 2717 C C . TRP A 1 357 ? -16.796 -12.756 2.273 1.00 89.38 357 TRP A C 1
ATOM 2719 O O . TRP A 1 357 ? -16.324 -12.458 3.369 1.00 89.38 357 TRP A O 1
ATOM 2729 N N . ALA A 1 358 ? -16.126 -13.497 1.385 1.00 87.69 358 ALA A N 1
ATOM 2730 C CA . ALA A 1 358 ? -14.785 -14.020 1.633 1.00 87.69 358 ALA A CA 1
ATOM 2731 C C . ALA A 1 358 ? -13.758 -12.881 1.743 1.00 87.69 358 ALA A C 1
ATOM 2733 O O . ALA A 1 358 ? -12.942 -12.873 2.664 1.00 87.69 358 ALA A O 1
ATOM 2734 N N . ALA A 1 359 ? -13.860 -11.876 0.866 1.00 89.06 359 ALA A N 1
ATOM 2735 C CA . ALA A 1 359 ? -13.013 -10.690 0.919 1.00 89.06 359 ALA A CA 1
ATOM 2736 C C . ALA A 1 359 ? -13.214 -9.906 2.224 1.00 89.06 359 ALA A C 1
ATOM 2738 O O . ALA A 1 359 ? -12.246 -9.539 2.892 1.00 89.06 359 ALA A O 1
ATOM 2739 N N . GLU A 1 360 ? -14.469 -9.713 2.635 1.00 89.12 360 GLU A N 1
ATOM 2740 C CA . GLU A 1 360 ? -14.798 -9.020 3.885 1.00 89.12 360 GLU A CA 1
ATOM 2741 C C . GLU A 1 360 ? -14.298 -9.780 5.122 1.00 89.12 360 GLU A C 1
ATOM 2743 O O . GLU A 1 360 ? -13.787 -9.169 6.062 1.00 89.12 360 GLU A O 1
ATOM 2748 N N . ALA A 1 361 ? -14.357 -11.116 5.116 1.00 87.50 361 ALA A N 1
ATOM 2749 C CA . ALA A 1 361 ? -13.823 -11.937 6.200 1.00 87.50 361 ALA A CA 1
ATOM 2750 C C . ALA A 1 361 ? -12.294 -11.804 6.338 1.00 87.50 361 ALA A C 1
ATOM 2752 O O . ALA A 1 361 ? -11.786 -11.691 7.457 1.00 87.50 361 ALA A O 1
ATOM 2753 N N . ILE A 1 362 ? -11.557 -11.769 5.222 1.00 87.12 362 ILE A N 1
ATOM 2754 C CA . ILE A 1 362 ? -10.095 -11.593 5.220 1.00 87.12 362 ILE A CA 1
ATOM 2755 C C . ILE A 1 362 ? -9.718 -10.187 5.694 1.00 87.12 362 ILE A C 1
ATOM 2757 O O . ILE A 1 362 ? -8.869 -10.049 6.579 1.00 87.12 362 ILE A O 1
ATOM 2761 N N . LYS A 1 363 ? -10.399 -9.148 5.192 1.00 85.31 363 LYS A N 1
ATOM 2762 C CA . LYS A 1 363 ? -10.218 -7.763 5.658 1.00 85.31 363 LYS A CA 1
ATOM 2763 C C . LYS A 1 363 ? -10.477 -7.642 7.157 1.00 85.31 363 LYS A C 1
ATOM 2765 O O . LYS A 1 363 ? -9.666 -7.051 7.872 1.00 85.31 363 LYS A O 1
ATOM 2770 N N . ALA A 1 364 ? -11.562 -8.240 7.652 1.00 82.38 364 ALA A N 1
ATOM 2771 C CA . ALA A 1 364 ? -11.887 -8.255 9.074 1.00 82.38 364 ALA A CA 1
ATOM 2772 C C . ALA A 1 364 ? -10.807 -8.979 9.893 1.00 82.38 364 ALA A C 1
ATOM 2774 O O . ALA A 1 364 ? -10.370 -8.455 10.917 1.00 82.38 364 ALA A O 1
ATOM 2775 N N . ARG A 1 365 ? -10.320 -10.139 9.426 1.00 84.19 365 ARG A N 1
ATOM 2776 C CA . ARG A 1 365 ? -9.223 -10.876 10.072 1.00 84.19 365 ARG A CA 1
ATOM 2777 C C . ARG A 1 365 ? -7.952 -10.031 10.157 1.00 84.19 365 ARG A C 1
ATOM 2779 O O . ARG A 1 365 ? -7.418 -9.896 11.252 1.00 84.19 365 ARG A O 1
ATOM 2786 N N . ARG A 1 366 ? -7.490 -9.437 9.051 1.00 79.88 366 ARG A N 1
ATOM 2787 C CA . ARG A 1 366 ? -6.301 -8.559 9.030 1.00 79.88 366 ARG A CA 1
ATOM 2788 C C . ARG A 1 366 ? -6.460 -7.367 9.960 1.00 79.88 366 ARG A C 1
ATOM 2790 O O . ARG A 1 366 ? -5.569 -7.064 10.742 1.00 79.88 366 ARG A O 1
ATOM 2797 N N . THR A 1 367 ? -7.639 -6.755 9.944 1.00 79.25 367 THR A N 1
ATOM 2798 C CA . THR A 1 367 ? -7.960 -5.634 10.828 1.00 79.25 367 THR A CA 1
ATOM 2799 C C . THR A 1 367 ? -7.898 -6.041 12.302 1.00 79.25 367 THR A C 1
ATOM 2801 O O . THR A 1 367 ? -7.377 -5.292 13.124 1.00 79.25 367 THR A O 1
ATOM 2804 N N . LEU A 1 368 ? -8.389 -7.235 12.656 1.00 77.81 368 LEU A N 1
ATOM 2805 C CA . LEU A 1 368 ? -8.287 -7.777 14.014 1.00 77.81 368 LEU A CA 1
ATOM 2806 C C . LEU A 1 368 ? -6.839 -8.108 14.397 1.00 77.81 368 LEU A C 1
ATOM 2808 O O . LEU A 1 368 ? -6.441 -7.839 15.529 1.00 77.81 368 LEU A O 1
ATOM 2812 N N . VAL A 1 369 ? -6.048 -8.667 13.478 1.00 79.44 369 VAL A N 1
ATOM 2813 C CA . VAL A 1 369 ? -4.622 -8.933 13.716 1.00 79.44 369 VAL A CA 1
ATOM 2814 C C . VAL A 1 369 ? -3.873 -7.625 13.949 1.00 79.44 369 VAL A C 1
ATOM 2816 O O . VAL A 1 369 ? -3.230 -7.512 14.987 1.00 79.44 369 VAL A O 1
ATOM 2819 N N . ASP A 1 370 ? -4.036 -6.600 13.105 1.00 75.75 370 ASP A N 1
ATOM 2820 C CA . ASP A 1 370 ? -3.462 -5.276 13.384 1.00 75.75 370 ASP A CA 1
ATOM 2821 C C . ASP A 1 370 ? -3.938 -4.761 14.747 1.00 75.75 370 ASP A C 1
ATOM 2823 O O . ASP A 1 370 ? -3.127 -4.313 15.558 1.00 75.75 370 ASP A O 1
ATOM 2827 N N . LEU A 1 371 ? -5.238 -4.882 15.054 1.00 72.62 371 LEU A N 1
ATOM 2828 C CA . LEU A 1 371 ? -5.817 -4.396 16.308 1.00 72.62 371 LEU A CA 1
ATOM 2829 C C . LEU A 1 371 ? -5.045 -4.887 17.539 1.00 72.62 371 LEU A C 1
ATOM 2831 O O . LEU A 1 371 ? -4.708 -4.080 18.410 1.00 72.62 371 LEU A O 1
ATOM 2835 N N . PHE A 1 372 ? -4.758 -6.188 17.590 1.00 75.12 372 PHE A N 1
ATOM 2836 C CA . PHE A 1 372 ? -4.159 -6.850 18.748 1.00 75.12 372 PHE A CA 1
ATOM 2837 C C . PHE A 1 372 ? -2.645 -7.059 18.640 1.00 75.12 372 PHE A C 1
ATOM 2839 O O . PHE A 1 372 ? -1.963 -7.118 19.659 1.00 75.12 372 PHE A O 1
ATOM 2846 N N . MET A 1 373 ? -2.090 -7.173 17.444 1.00 74.94 373 MET A N 1
ATOM 2847 C CA . MET A 1 373 ? -0.685 -7.537 17.229 1.00 74.94 373 MET A CA 1
ATOM 2848 C C . MET A 1 373 ? 0.099 -6.483 16.445 1.00 74.94 373 MET A C 1
ATOM 2850 O O . MET A 1 373 ? 1.323 -6.501 16.503 1.00 74.94 373 MET A O 1
ATOM 2854 N N . GLY A 1 374 ? -0.577 -5.507 15.827 1.00 71.62 374 GLY A N 1
ATOM 2855 C CA . GLY A 1 374 ? 0.034 -4.400 15.083 1.00 71.62 374 GLY A CA 1
ATOM 2856 C C . GLY A 1 374 ? 1.061 -3.602 15.892 1.00 71.62 374 GLY A C 1
ATOM 2857 O O . GLY A 1 374 ? 1.100 -3.668 17.123 1.00 71.62 374 GLY A O 1
ATOM 2858 N N . TYR A 1 375 ? 1.883 -2.778 15.242 1.00 69.50 375 TYR A N 1
ATOM 2859 C CA . TYR A 1 375 ? 2.979 -2.055 15.905 1.00 69.50 375 TYR A CA 1
ATOM 2860 C C . TYR A 1 375 ? 2.505 -1.135 17.043 1.00 69.50 375 TYR A C 1
ATOM 2862 O O . TYR A 1 375 ? 3.216 -0.948 18.033 1.00 69.50 375 TYR A O 1
ATOM 2870 N N . ARG A 1 376 ? 1.274 -0.605 16.951 1.00 69.19 376 ARG A N 1
ATOM 2871 C CA . ARG A 1 376 ? 0.629 0.194 18.014 1.00 69.19 376 ARG A CA 1
ATOM 2872 C C . ARG A 1 376 ? -0.152 -0.633 19.031 1.00 69.19 376 ARG A C 1
ATOM 2874 O O . ARG A 1 376 ? -0.760 -0.063 19.935 1.00 69.19 376 ARG A O 1
ATOM 2881 N N . SER A 1 377 ? -0.145 -1.960 18.938 1.00 73.19 377 SER A N 1
ATOM 2882 C CA . SER A 1 377 ? -0.830 -2.843 19.890 1.00 73.19 377 SER A CA 1
ATOM 2883 C C . SER A 1 377 ? -0.408 -2.560 21.328 1.00 73.19 377 SER A C 1
ATOM 2885 O O . SER A 1 377 ? -1.259 -2.500 22.205 1.00 73.19 377 SER A O 1
ATOM 2887 N N . ARG A 1 378 ? 0.874 -2.265 21.585 1.00 71.06 378 ARG A N 1
ATOM 2888 C CA . ARG A 1 378 ? 1.350 -1.857 22.918 1.00 71.06 378 ARG A CA 1
ATOM 2889 C C . ARG A 1 378 ? 0.651 -0.600 23.431 1.00 71.06 378 ARG A C 1
ATOM 2891 O O . ARG A 1 378 ? 0.209 -0.590 24.575 1.00 71.06 378 ARG A O 1
ATOM 2898 N N . GLU A 1 379 ? 0.504 0.432 22.603 1.00 72.94 379 GLU A N 1
ATOM 2899 C CA . GLU A 1 379 ? -0.228 1.653 22.970 1.00 72.94 379 GLU A CA 1
ATOM 2900 C C . GLU A 1 379 ? -1.704 1.342 23.253 1.00 72.94 379 GLU A C 1
ATOM 2902 O O . GLU A 1 379 ? -2.265 1.819 24.241 1.00 72.94 379 GLU A O 1
ATOM 2907 N N . ARG A 1 380 ? -2.309 0.467 22.438 1.00 73.81 380 ARG A N 1
ATOM 2908 C CA . ARG A 1 380 ? -3.682 -0.030 22.615 1.00 73.81 380 ARG A CA 1
ATOM 2909 C C . ARG A 1 380 ? -3.830 -0.821 23.918 1.00 73.81 380 ARG A C 1
ATOM 2911 O O . ARG A 1 380 ? -4.780 -0.601 24.660 1.00 73.81 380 ARG A O 1
ATOM 2918 N N . TYR A 1 381 ? -2.882 -1.689 24.260 1.00 76.94 381 TYR A N 1
ATOM 2919 C CA . TYR A 1 381 ? -2.887 -2.454 25.508 1.00 76.94 381 TYR A CA 1
ATOM 2920 C C . TYR A 1 381 ? -2.677 -1.572 26.729 1.00 76.94 381 TYR A C 1
ATOM 2922 O O . TYR A 1 381 ? -3.351 -1.765 27.738 1.00 76.94 381 TYR A O 1
ATOM 2930 N N . VAL A 1 382 ? -1.800 -0.572 26.636 1.00 74.50 382 VAL A N 1
ATOM 2931 C CA . VAL A 1 382 ? -1.631 0.441 27.681 1.00 74.50 382 VAL A CA 1
ATOM 2932 C C . VAL A 1 382 ? -2.936 1.217 27.867 1.00 74.50 382 VAL A C 1
ATOM 2934 O O . VAL A 1 382 ? -3.373 1.386 29.003 1.00 74.50 382 VAL A O 1
ATOM 2937 N N . LEU A 1 383 ? -3.620 1.605 26.784 1.00 72.38 383 LEU A N 1
ATOM 2938 C CA . LEU A 1 383 ? -4.955 2.207 26.847 1.00 72.38 383 LEU A CA 1
ATOM 2939 C C . LEU A 1 383 ? -5.961 1.286 27.548 1.00 72.38 383 LEU A C 1
ATOM 2941 O O . LEU A 1 383 ? -6.663 1.738 28.450 1.00 72.38 383 LEU A O 1
ATOM 2945 N N . PHE A 1 384 ? -6.024 0.006 27.172 1.00 74.44 384 PHE A N 1
ATOM 2946 C CA . PHE A 1 384 ? -6.909 -0.967 27.814 1.00 74.44 384 PHE A CA 1
ATOM 2947 C C . PHE A 1 384 ? -6.581 -1.143 29.298 1.00 74.44 384 PHE A C 1
ATOM 2949 O O . PHE A 1 384 ? -7.496 -1.168 30.118 1.00 74.44 384 PHE A O 1
ATOM 2956 N N . ALA A 1 385 ? -5.300 -1.195 29.664 1.00 80.31 385 ALA A N 1
ATOM 2957 C CA . ALA A 1 385 ? -4.856 -1.299 31.048 1.00 80.31 385 ALA A CA 1
ATOM 2958 C C . ALA A 1 385 ? -5.213 -0.042 31.857 1.00 80.31 385 ALA A C 1
ATOM 2960 O O . ALA A 1 385 ? -5.764 -0.161 32.950 1.00 80.31 385 ALA A O 1
ATOM 2961 N N . PHE A 1 386 ? -4.988 1.163 31.319 1.00 79.12 386 PHE A N 1
ATOM 2962 C CA . PHE A 1 386 ? -5.416 2.419 31.948 1.00 79.12 386 PHE A CA 1
ATOM 2963 C C . PHE A 1 386 ? -6.943 2.538 32.019 1.00 79.12 386 PHE A C 1
ATOM 2965 O O . PHE A 1 386 ? -7.480 3.022 33.017 1.00 79.12 386 PHE A O 1
ATOM 2972 N N . GLY A 1 387 ? -7.659 2.064 31.000 1.00 75.75 387 GLY A N 1
ATOM 2973 C CA . GLY A 1 387 ? -9.115 1.975 30.985 1.00 75.75 387 GLY A CA 1
ATOM 2974 C C . GLY A 1 387 ? -9.632 1.050 32.088 1.00 75.75 387 GLY A C 1
ATOM 2975 O O . GLY A 1 387 ? -10.455 1.448 32.907 1.00 75.75 387 GLY A O 1
ATOM 2976 N N . ALA A 1 388 ? -9.076 -0.156 32.194 1.00 80.75 388 ALA A N 1
ATOM 2977 C CA . ALA A 1 388 ? -9.416 -1.124 33.233 1.00 80.75 388 ALA A CA 1
ATOM 2978 C C . ALA A 1 388 ? -9.041 -0.631 34.641 1.00 80.75 388 ALA A C 1
ATOM 2980 O O . ALA A 1 388 ? -9.826 -0.788 35.580 1.00 80.75 388 ALA A O 1
ATOM 2981 N N . LEU A 1 389 ? -7.876 0.007 34.800 1.00 83.38 389 LEU A N 1
ATOM 2982 C CA . LEU A 1 389 ? -7.428 0.591 36.064 1.00 83.38 389 LEU A CA 1
ATOM 2983 C C . LEU A 1 389 ? -8.332 1.752 36.485 1.00 83.38 389 LEU A C 1
ATOM 2985 O O . LEU A 1 389 ? -8.770 1.803 37.633 1.00 83.38 389 LEU A O 1
ATOM 2989 N N . SER A 1 390 ? -8.651 2.665 35.564 1.00 80.38 390 SER A N 1
ATOM 2990 C CA . SER A 1 390 ? -9.544 3.791 35.849 1.00 80.38 390 SER A CA 1
ATOM 2991 C C . SER A 1 390 ? -10.965 3.318 36.144 1.00 80.38 390 SER A C 1
ATOM 2993 O O . SER A 1 390 ? -11.546 3.781 37.121 1.00 80.38 390 SER A O 1
ATOM 2995 N N . LEU A 1 391 ? -11.494 2.327 35.418 1.00 81.31 391 LEU A N 1
ATOM 2996 C CA . LEU A 1 391 ? -12.756 1.669 35.759 1.00 81.31 391 LEU A CA 1
ATOM 2997 C C . LEU A 1 391 ? -12.708 1.056 37.164 1.00 81.31 391 LEU A C 1
ATOM 2999 O O . LEU A 1 391 ? -13.616 1.275 37.960 1.00 81.31 391 LEU A O 1
ATOM 3003 N N . SER A 1 392 ? -11.639 0.333 37.502 1.00 80.88 392 SER A N 1
ATOM 3004 C CA . SER A 1 392 ? -11.474 -0.295 38.818 1.00 80.88 392 SER A CA 1
ATOM 3005 C C . SER A 1 392 ? -11.426 0.741 39.944 1.00 80.88 392 SER A C 1
ATOM 3007 O O . SER A 1 392 ? -12.107 0.582 40.957 1.00 80.88 392 SER A O 1
ATOM 3009 N N . LEU A 1 393 ? -10.690 1.839 39.748 1.00 81.94 393 LEU A N 1
ATOM 3010 C CA . LEU A 1 393 ? -10.642 2.974 40.673 1.00 81.94 393 LEU A CA 1
ATOM 3011 C C . LEU A 1 393 ? -12.007 3.655 40.807 1.00 81.94 393 LEU A C 1
ATOM 3013 O O . LEU A 1 393 ? -12.410 3.988 41.920 1.00 81.94 393 LEU A O 1
ATOM 3017 N N . LEU A 1 394 ? -12.743 3.823 39.706 1.00 77.50 394 LEU A N 1
ATOM 3018 C CA . LEU A 1 394 ? -14.078 4.421 39.693 1.00 77.50 394 LEU A CA 1
ATOM 3019 C C . LEU A 1 394 ? -15.110 3.535 40.403 1.00 77.50 394 LEU A C 1
ATOM 3021 O O . LEU A 1 394 ? -15.900 4.045 41.196 1.00 77.50 394 LEU A O 1
ATOM 3025 N N . LEU A 1 395 ? -15.080 2.216 40.193 1.00 79.56 395 LEU A N 1
ATOM 3026 C CA . LEU A 1 395 ? -15.937 1.259 40.903 1.00 79.56 395 LEU A CA 1
ATOM 3027 C C . LEU A 1 395 ? -15.577 1.194 42.395 1.00 79.56 395 LEU A C 1
ATOM 3029 O O . LEU A 1 395 ? -16.468 1.209 43.249 1.00 79.56 395 LEU A O 1
ATOM 3033 N N . TYR A 1 396 ? -14.281 1.185 42.728 1.00 80.12 396 TYR A N 1
ATOM 3034 C CA . TYR A 1 396 ? -13.804 1.241 44.109 1.00 80.12 396 TYR A CA 1
ATOM 3035 C C . TYR A 1 396 ? -14.262 2.528 44.805 1.00 80.12 396 TYR A C 1
ATOM 3037 O O . TYR A 1 396 ? -14.871 2.460 45.873 1.00 80.12 396 TYR A O 1
ATOM 3045 N N . ALA A 1 397 ? -14.058 3.690 44.180 1.00 73.94 397 ALA A N 1
ATOM 3046 C CA . ALA A 1 397 ? -14.520 4.984 44.676 1.00 73.94 397 ALA A CA 1
ATOM 3047 C C . ALA A 1 397 ? -16.051 5.027 44.807 1.00 73.94 397 ALA A C 1
ATOM 3049 O O . ALA A 1 397 ? -16.578 5.437 45.841 1.00 73.94 397 ALA A O 1
ATOM 3050 N N . GLY A 1 398 ? -16.780 4.530 43.807 1.00 73.69 398 GLY A N 1
ATOM 3051 C CA . GLY A 1 398 ? -18.236 4.416 43.834 1.00 73.69 398 GLY A CA 1
ATOM 3052 C C . GLY A 1 398 ? -18.748 3.583 45.014 1.00 73.69 398 GLY A C 1
ATOM 3053 O O . GLY A 1 398 ? -19.707 3.974 45.682 1.00 73.69 398 GLY A O 1
ATOM 3054 N N . LYS A 1 399 ? -18.080 2.471 45.341 1.00 77.19 399 LYS A N 1
ATOM 3055 C CA . LYS A 1 399 ? -18.441 1.610 46.476 1.00 77.19 399 LYS A CA 1
ATOM 3056 C C . LYS A 1 399 ? -18.010 2.189 47.830 1.00 77.19 399 LYS A C 1
ATOM 3058 O O . LYS A 1 399 ? -18.819 2.207 48.750 1.00 77.19 399 LYS A O 1
ATOM 3063 N N . ARG A 1 400 ? -16.765 2.658 47.972 1.00 76.38 400 ARG A N 1
ATOM 3064 C CA . ARG A 1 400 ? -16.185 3.116 49.255 1.00 76.38 400 ARG A CA 1
ATOM 3065 C C . ARG A 1 400 ? -16.566 4.542 49.640 1.00 76.38 400 ARG A C 1
ATOM 3067 O O . ARG A 1 400 ? -16.777 4.794 50.818 1.00 76.38 400 ARG A O 1
ATOM 3074 N N . ILE A 1 401 ? -16.622 5.460 48.678 1.00 70.50 401 ILE A N 1
ATOM 3075 C CA . ILE A 1 401 ? -16.838 6.895 48.927 1.00 70.50 401 ILE A CA 1
ATOM 3076 C C . ILE A 1 401 ? -18.324 7.245 48.804 1.00 70.50 401 ILE A C 1
ATOM 3078 O O . ILE A 1 401 ? -18.834 8.061 49.567 1.00 70.50 401 ILE A O 1
ATOM 3082 N N . VAL A 1 402 ? -19.029 6.631 47.846 1.00 66.75 402 VAL A N 1
ATOM 3083 C CA . VAL A 1 402 ? -20.440 6.949 47.549 1.00 66.75 402 VAL A CA 1
ATOM 3084 C C . VAL A 1 402 ? -21.413 5.886 48.080 1.00 66.75 402 VAL A C 1
ATOM 3086 O O . VAL A 1 402 ? -22.600 6.175 48.235 1.00 66.75 402 VAL A O 1
ATOM 3089 N N . GLY A 1 403 ? -20.940 4.674 48.394 1.00 69.50 403 GLY A N 1
ATOM 3090 C CA . GLY A 1 403 ? -21.753 3.577 48.935 1.00 69.50 403 GLY A CA 1
ATOM 3091 C C . GLY A 1 403 ? -22.655 2.883 47.907 1.00 69.50 403 GLY A C 1
ATOM 3092 O O . GLY A 1 403 ? -23.738 2.419 48.277 1.00 69.50 403 GLY A O 1
ATOM 3093 N N . LEU A 1 404 ? -22.322 2.931 46.610 1.00 72.38 404 LEU A N 1
ATOM 3094 C CA . LEU A 1 404 ? -23.192 2.458 45.518 1.00 72.38 404 LEU A CA 1
ATOM 3095 C C . LEU A 1 404 ? -23.604 0.985 45.683 1.00 72.38 404 LEU A C 1
ATOM 3097 O O . LEU A 1 404 ? -22.819 0.154 46.141 1.00 72.38 404 LEU A O 1
ATOM 3101 N N . SER A 1 405 ? -24.856 0.666 45.326 1.00 74.12 405 SER A N 1
ATOM 3102 C CA . SER A 1 405 ? -25.365 -0.710 45.388 1.00 74.12 405 SER A CA 1
ATOM 3103 C C . SER A 1 405 ? -24.739 -1.566 44.281 1.00 74.12 405 SER A C 1
ATOM 3105 O O . SER A 1 405 ? -24.320 -1.036 43.252 1.00 74.12 405 SER A O 1
ATOM 3107 N N . GLN A 1 406 ? -24.718 -2.893 44.450 1.00 73.25 406 GLN A N 1
ATOM 3108 C CA . GLN A 1 406 ? -24.254 -3.835 43.413 1.00 73.25 406 GLN A CA 1
ATOM 3109 C C . GLN A 1 406 ? -24.923 -3.573 42.048 1.00 73.25 406 GLN A C 1
ATOM 3111 O O . GLN A 1 406 ? -24.253 -3.553 41.023 1.00 73.25 406 GLN A O 1
ATOM 3116 N N . ARG A 1 407 ? -26.228 -3.264 42.040 1.00 73.12 407 ARG A N 1
ATOM 3117 C CA . ARG A 1 407 ? -26.994 -2.957 40.820 1.00 73.12 407 ARG A CA 1
ATOM 3118 C C . ARG A 1 407 ? -26.546 -1.663 40.127 1.00 73.12 407 ARG A C 1
ATOM 3120 O O . ARG A 1 407 ? -26.587 -1.592 38.902 1.00 73.12 407 ARG A O 1
ATOM 3127 N N . ASP A 1 408 ? -26.140 -0.649 40.890 1.00 71.94 408 ASP A N 1
ATOM 3128 C CA . ASP A 1 408 ? -25.672 0.637 40.348 1.00 71.94 408 ASP A CA 1
ATOM 3129 C C . ASP A 1 408 ? -24.237 0.531 39.818 1.00 71.94 408 ASP A C 1
ATOM 3131 O O . ASP A 1 408 ? -23.916 1.108 38.779 1.00 71.94 408 ASP A O 1
ATOM 3135 N N . LEU A 1 409 ? -23.398 -0.267 40.488 1.00 72.69 409 LEU A N 1
ATOM 3136 C CA . LEU A 1 409 ? -22.059 -0.624 40.015 1.00 72.69 409 LEU A CA 1
ATOM 3137 C C . LEU A 1 409 ? -22.130 -1.310 38.645 1.00 72.69 409 LEU A C 1
ATOM 3139 O O . LEU A 1 409 ? -21.441 -0.872 37.733 1.00 72.69 409 LEU A O 1
ATOM 3143 N N . SER A 1 410 ? -23.020 -2.293 38.456 1.00 75.50 410 SER A N 1
ATOM 3144 C CA . SER A 1 410 ? -23.190 -2.963 37.155 1.00 75.50 410 SER A CA 1
ATOM 3145 C C . SER A 1 410 ? -23.591 -2.000 36.032 1.00 75.50 410 SER A C 1
ATOM 3147 O O . SER A 1 410 ? -23.083 -2.112 34.919 1.00 75.50 410 SER A O 1
ATOM 3149 N N . LYS A 1 411 ? -24.470 -1.025 36.312 1.00 76.75 411 LYS A N 1
ATOM 3150 C CA . LYS A 1 411 ? -24.867 0.003 35.332 1.00 76.75 411 LYS A CA 1
ATOM 3151 C C . LYS A 1 411 ? -23.705 0.922 34.963 1.00 76.75 411 LYS A C 1
ATOM 3153 O O . LYS A 1 411 ? -23.551 1.249 33.792 1.00 76.75 411 LYS A O 1
ATOM 3158 N N . LEU A 1 412 ? -22.887 1.316 35.940 1.00 72.81 412 LEU A N 1
ATOM 3159 C CA . LEU A 1 412 ? -21.678 2.110 35.709 1.00 72.81 412 LEU A CA 1
ATOM 3160 C C . LEU A 1 412 ? -20.635 1.347 34.898 1.00 72.81 412 LEU A C 1
ATOM 3162 O O . LEU A 1 412 ? -20.031 1.931 34.006 1.00 72.81 412 LEU A O 1
ATOM 3166 N N . THR A 1 413 ? -20.454 0.051 35.161 1.00 76.00 413 THR A N 1
ATOM 3167 C CA . THR A 1 413 ? -19.574 -0.805 34.359 1.00 76.00 413 THR A CA 1
ATOM 3168 C C . THR A 1 413 ? -20.035 -0.861 32.904 1.00 76.00 413 THR A C 1
ATOM 3170 O O . THR A 1 413 ? -19.215 -0.726 32.004 1.00 76.00 413 THR A O 1
ATOM 3173 N N . LEU A 1 414 ? -21.344 -0.996 32.668 1.00 78.00 414 LEU A N 1
ATOM 3174 C CA . LEU A 1 414 ? -21.935 -0.996 31.326 1.00 78.00 414 LEU A CA 1
ATOM 3175 C C . LEU A 1 414 ? -21.776 0.358 30.623 1.00 78.00 414 LEU A C 1
ATOM 3177 O O . LEU A 1 414 ? -21.396 0.398 29.458 1.00 78.00 414 LEU A O 1
ATOM 3181 N N . LEU A 1 415 ? -22.019 1.462 31.337 1.00 76.88 415 LEU A N 1
ATOM 3182 C CA . LEU A 1 415 ? -21.892 2.817 30.799 1.00 76.88 415 LEU A CA 1
ATOM 3183 C C . LEU A 1 415 ? -20.437 3.150 30.445 1.00 76.88 415 LEU A C 1
ATOM 3185 O O . LEU A 1 415 ? -20.175 3.623 29.344 1.00 76.88 415 LEU A O 1
ATOM 3189 N N . TYR A 1 416 ? -19.500 2.857 31.354 1.00 76.62 416 TYR A N 1
ATOM 3190 C CA . TYR A 1 416 ? -18.068 3.038 31.122 1.00 76.62 416 TYR A CA 1
ATOM 3191 C C . TYR A 1 416 ? -17.574 2.119 30.005 1.00 76.62 416 TYR A C 1
ATOM 3193 O O . TYR A 1 416 ? -16.800 2.540 29.156 1.00 76.62 416 TYR A O 1
ATOM 3201 N N . GLY A 1 417 ? -18.028 0.863 29.977 1.00 74.56 417 GLY A N 1
ATOM 3202 C CA . GLY A 1 417 ? -17.704 -0.075 28.906 1.00 74.56 417 GLY A CA 1
ATOM 3203 C C . GLY A 1 417 ? -18.168 0.442 27.545 1.00 74.56 417 GLY A C 1
ATOM 3204 O O . GLY A 1 417 ? -17.385 0.452 26.601 1.00 74.56 417 GLY A O 1
ATOM 3205 N N . ALA A 1 418 ? -19.399 0.951 27.454 1.00 76.12 418 ALA A N 1
ATOM 3206 C CA . ALA A 1 418 ? -19.940 1.537 26.231 1.00 76.12 418 ALA A CA 1
ATOM 3207 C C . ALA A 1 418 ? -19.224 2.838 25.825 1.00 76.12 418 ALA A C 1
ATOM 3209 O O . ALA A 1 418 ? -18.961 3.042 24.640 1.00 76.12 418 ALA A O 1
ATOM 3210 N N . SER A 1 419 ? -18.867 3.709 26.777 1.00 73.75 419 SER A N 1
ATOM 3211 C CA . SER A 1 419 ? -18.130 4.946 26.485 1.00 73.75 419 SER A CA 1
ATOM 3212 C C . SER A 1 419 ? -16.683 4.670 26.089 1.00 73.75 419 SER A C 1
ATOM 3214 O O . SER A 1 419 ? -16.196 5.271 25.137 1.00 73.75 419 SER A O 1
ATOM 3216 N N . LEU A 1 420 ? -16.010 3.732 26.763 1.00 71.81 420 LEU A N 1
ATOM 3217 C CA . LEU A 1 420 ? -14.671 3.269 26.410 1.00 71.81 420 LEU A CA 1
ATOM 3218 C C . LEU A 1 420 ? -14.680 2.620 25.024 1.00 71.81 420 LEU A C 1
ATOM 3220 O O . LEU A 1 420 ? -13.814 2.935 24.219 1.00 71.81 420 LEU A O 1
ATOM 3224 N N . LEU A 1 421 ? -15.681 1.786 24.718 1.00 70.69 421 LEU A N 1
ATOM 3225 C CA . LEU A 1 421 ? -15.856 1.192 23.393 1.00 70.69 421 LEU A CA 1
ATOM 3226 C C . LEU A 1 421 ? -16.106 2.264 22.326 1.00 70.69 421 LEU A C 1
ATOM 3228 O O . LEU A 1 421 ? -15.500 2.214 21.266 1.00 70.69 421 LEU A O 1
ATOM 3232 N N . SER A 1 422 ? -16.935 3.270 22.608 1.00 67.81 422 SER A N 1
ATOM 3233 C CA . SER A 1 422 ? -17.200 4.377 21.674 1.00 67.81 422 SER A CA 1
ATOM 3234 C C . SER A 1 422 ? -15.951 5.226 21.423 1.00 67.81 422 SER A C 1
ATOM 3236 O O . SER A 1 422 ? -15.655 5.581 20.286 1.00 67.81 422 SER A O 1
ATOM 3238 N N . VAL A 1 423 ? -15.182 5.514 22.477 1.00 68.25 423 VAL A N 1
ATOM 3239 C CA . VAL A 1 423 ? -13.873 6.174 22.387 1.00 68.25 423 VAL A CA 1
ATOM 3240 C C . VAL A 1 423 ? -12.892 5.326 21.589 1.00 68.25 423 VAL A C 1
ATOM 3242 O O . VAL A 1 423 ? -12.166 5.866 20.763 1.00 68.25 423 VAL A O 1
ATOM 3245 N N . PHE A 1 424 ? -12.882 4.015 21.816 1.00 66.94 424 PHE A N 1
ATOM 3246 C CA . PHE A 1 424 ? -12.022 3.080 21.110 1.00 66.94 424 PHE A CA 1
ATOM 3247 C C . PHE A 1 424 ? -12.367 3.028 19.621 1.00 66.94 424 PHE A C 1
ATOM 3249 O O . PHE A 1 424 ? -11.470 3.152 18.800 1.00 66.94 424 PHE A O 1
ATOM 3256 N N . LEU A 1 425 ? -13.653 2.946 19.270 1.00 66.31 425 LEU A N 1
ATOM 3257 C CA . LEU A 1 425 ? -14.136 2.991 17.887 1.00 66.31 425 LEU A CA 1
ATOM 3258 C C . LEU A 1 425 ? -13.822 4.334 17.209 1.00 66.31 425 LEU A C 1
ATOM 3260 O O . LEU A 1 425 ? -13.408 4.359 16.054 1.00 66.31 425 LEU A O 1
ATOM 3264 N N . TYR A 1 426 ? -13.962 5.455 17.922 1.00 65.94 426 TYR A N 1
ATOM 3265 C CA . TYR A 1 426 ? -13.619 6.781 17.398 1.00 65.94 426 TYR A CA 1
ATOM 3266 C C . TYR A 1 426 ? -12.106 6.972 17.216 1.00 65.94 426 TYR A C 1
ATOM 3268 O O . TYR A 1 426 ? -11.665 7.525 16.211 1.00 65.94 426 TYR A O 1
ATOM 3276 N N . TRP A 1 427 ? -11.300 6.500 18.169 1.00 63.50 427 TRP A N 1
ATOM 3277 C CA . TRP A 1 427 ? -9.841 6.501 18.065 1.00 63.50 427 TRP A CA 1
ATOM 3278 C C . TRP A 1 427 ? -9.366 5.572 16.944 1.00 63.50 427 TRP A C 1
ATOM 3280 O O . TRP A 1 427 ? -8.473 5.932 16.191 1.00 63.50 427 TRP A O 1
ATOM 3290 N N . PHE A 1 428 ? -10.021 4.425 16.769 1.00 59.94 428 PHE A N 1
ATOM 3291 C CA . PHE A 1 428 ? -9.783 3.523 15.648 1.00 59.94 428 PHE A CA 1
ATOM 3292 C C . PHE A 1 428 ? -10.067 4.197 14.293 1.00 59.94 428 PHE A C 1
ATOM 3294 O O . PHE A 1 428 ? -9.319 4.000 13.342 1.00 59.94 428 PHE A O 1
ATOM 3301 N N . ALA A 1 429 ? -11.098 5.046 14.216 1.00 58.41 429 ALA A N 1
ATOM 3302 C CA . ALA A 1 429 ? -11.451 5.777 12.998 1.00 58.41 429 ALA A CA 1
ATOM 3303 C C . ALA A 1 429 ? -10.499 6.942 12.653 1.00 58.41 429 ALA A C 1
ATOM 3305 O O . ALA A 1 429 ? -10.443 7.356 11.496 1.00 58.41 429 ALA A O 1
ATOM 3306 N N . LYS A 1 430 ? -9.753 7.488 13.624 1.00 55.28 430 LYS A N 1
ATOM 3307 C CA . LYS A 1 430 ? -8.762 8.552 13.401 1.00 55.28 430 LYS A CA 1
ATOM 3308 C C . LYS A 1 430 ? -7.352 8.008 13.624 1.00 55.28 430 LYS A C 1
ATOM 3310 O O . LYS A 1 430 ? -6.864 7.977 14.744 1.00 55.28 430 LYS A O 1
ATOM 3315 N N . THR A 1 431 ? -6.666 7.656 12.544 1.00 54.19 431 THR A N 1
ATOM 3316 C CA . THR A 1 431 ? -5.287 7.124 12.478 1.00 54.19 431 THR A CA 1
ATOM 3317 C C . THR A 1 431 ? -4.177 8.002 13.102 1.00 54.19 431 THR A C 1
ATOM 3319 O O . THR A 1 431 ? -3.005 7.607 13.106 1.00 54.19 431 THR A O 1
ATOM 3322 N N . GLU A 1 432 ? -4.504 9.158 13.689 1.00 51.81 432 GLU A N 1
ATOM 3323 C CA . GLU A 1 432 ? -3.548 10.117 14.251 1.00 51.81 432 GLU A CA 1
ATOM 3324 C C . GLU A 1 432 ? -3.332 9.978 15.770 1.00 51.81 432 GLU A C 1
ATOM 3326 O O . GLU A 1 432 ? -4.256 9.868 16.575 1.00 51.81 432 GLU A O 1
ATOM 3331 N N . THR A 1 433 ? -2.063 10.059 16.169 1.00 48.41 433 THR A N 1
ATOM 3332 C CA . THR A 1 433 ? -1.511 9.856 17.523 1.00 48.41 433 THR A CA 1
ATOM 3333 C C . THR A 1 433 ? -1.736 11.005 18.508 1.00 48.41 433 THR A C 1
ATOM 3335 O O . THR A 1 433 ? -1.240 10.957 19.637 1.00 48.41 433 THR A O 1
ATOM 3338 N N . ALA A 1 434 ? -2.483 12.048 18.150 1.00 48.28 434 ALA A N 1
ATOM 3339 C CA . ALA A 1 434 ? -2.604 13.229 18.998 1.00 48.28 434 ALA A CA 1
ATOM 3340 C C . ALA A 1 434 ? -3.518 12.998 20.225 1.00 48.28 434 ALA A C 1
ATOM 3342 O O . ALA A 1 434 ? -4.714 13.283 20.226 1.00 48.28 434 ALA A O 1
ATOM 3343 N N . PHE A 1 435 ? -2.879 12.565 21.317 1.00 54.75 435 PHE A N 1
ATOM 3344 C CA . PHE A 1 435 ? -3.326 12.603 22.714 1.00 54.75 435 PHE A CA 1
ATOM 3345 C C . PHE A 1 435 ? -4.480 11.670 23.108 1.00 54.75 435 PHE A C 1
ATOM 3347 O O . PHE A 1 435 ? -5.588 12.088 23.443 1.00 54.75 435 PHE A O 1
ATOM 3354 N N . VAL A 1 436 ? -4.122 10.394 23.256 1.00 54.34 436 VAL A N 1
ATOM 3355 C CA . VAL A 1 436 ? -4.870 9.328 23.944 1.00 54.34 436 VAL A CA 1
ATOM 3356 C C . VAL A 1 436 ? -5.414 9.740 25.328 1.00 54.34 436 VAL A C 1
ATOM 3358 O O . VAL A 1 436 ? -6.478 9.283 25.750 1.00 54.34 436 VAL A O 1
ATOM 3361 N N . LEU A 1 437 ? -4.735 10.662 26.018 1.00 57.19 437 LEU A N 1
ATOM 3362 C CA . LEU A 1 437 ? -5.197 11.197 27.298 1.00 57.19 437 LEU A CA 1
ATOM 3363 C C . LEU A 1 437 ? -6.558 11.892 27.184 1.00 57.19 437 LEU A C 1
ATOM 3365 O O . LEU A 1 437 ? -7.379 11.734 28.073 1.00 57.19 437 LEU A O 1
ATOM 3369 N N . ARG A 1 438 ? -6.830 12.647 26.112 1.00 61.72 438 ARG A N 1
ATOM 3370 C CA . ARG A 1 438 ? -8.057 13.455 26.000 1.00 61.72 438 ARG A CA 1
ATOM 3371 C C . ARG A 1 438 ? -9.333 12.611 25.995 1.00 61.72 438 ARG A C 1
ATOM 3373 O O . ARG A 1 438 ? -10.214 12.925 26.788 1.00 61.72 438 ARG A O 1
ATOM 3380 N N . PRO A 1 439 ? -9.470 11.551 25.180 1.00 62.25 439 PRO A N 1
ATOM 3381 C CA . PRO A 1 439 ? -10.687 10.749 25.173 1.00 62.25 439 PRO A CA 1
ATOM 3382 C C . PRO A 1 439 ? -10.786 9.771 26.357 1.00 62.25 439 PRO A C 1
ATOM 3384 O O . PRO A 1 439 ? -11.896 9.502 26.810 1.00 62.25 439 PRO A O 1
ATOM 3387 N N . LEU A 1 440 ? -9.669 9.315 26.944 1.00 63.25 440 LEU A N 1
ATOM 3388 C CA . LEU A 1 440 ? -9.687 8.619 28.243 1.00 63.25 440 LEU A CA 1
ATOM 3389 C C . LEU A 1 440 ? -10.142 9.551 29.366 1.00 63.25 440 LEU A C 1
ATOM 3391 O O . LEU A 1 440 ? -10.987 9.169 30.169 1.00 63.25 440 LEU A O 1
ATOM 3395 N N . VAL A 1 441 ? -9.634 10.785 29.392 1.00 66.94 441 VAL A N 1
ATOM 3396 C CA . VAL A 1 441 ? -10.093 11.845 30.295 1.00 66.94 441 VAL A CA 1
ATOM 3397 C C . VAL A 1 441 ? -11.547 12.183 30.010 1.00 66.94 441 VAL A C 1
ATOM 3399 O O . VAL A 1 441 ? -12.269 12.422 30.961 1.00 66.94 441 VAL A O 1
ATOM 3402 N N . LEU A 1 442 ? -12.019 12.139 28.761 1.00 67.19 442 LEU A N 1
ATOM 3403 C CA . LEU A 1 442 ? -13.426 12.356 28.424 1.00 67.19 442 LEU A CA 1
ATOM 3404 C C . LEU A 1 442 ? -14.311 11.205 28.923 1.00 67.19 442 LEU A C 1
ATOM 3406 O O . LEU A 1 442 ? -15.331 11.467 29.540 1.00 67.19 442 LEU A O 1
ATOM 3410 N N . SER A 1 443 ? -13.921 9.942 28.727 1.00 67.06 443 SER A N 1
ATOM 3411 C CA . SER A 1 443 ? -14.663 8.769 29.224 1.00 67.06 443 SER A CA 1
ATOM 3412 C C . SER A 1 443 ? -14.651 8.704 30.754 1.00 67.06 443 SER A C 1
ATOM 3414 O O . SER A 1 443 ? -15.687 8.505 31.396 1.00 67.06 443 SER A O 1
ATOM 3416 N N . ALA A 1 444 ? -13.491 8.966 31.361 1.00 67.44 444 ALA A N 1
ATOM 3417 C CA . ALA A 1 444 ? -13.353 9.131 32.798 1.00 67.44 444 ALA A CA 1
ATOM 3418 C C . ALA A 1 444 ? -14.158 10.338 33.285 1.00 67.44 444 ALA A C 1
ATOM 3420 O O . ALA A 1 444 ? -14.823 10.209 34.296 1.00 67.44 444 ALA A O 1
ATOM 3421 N N . ALA A 1 445 ? -14.189 11.466 32.573 1.00 69.69 445 ALA A N 1
ATOM 3422 C CA . ALA A 1 445 ? -14.981 12.641 32.927 1.00 69.69 445 ALA A CA 1
ATOM 3423 C C . ALA A 1 445 ? -16.476 12.375 32.788 1.00 69.69 445 ALA A C 1
ATOM 3425 O O . ALA A 1 445 ? -17.208 12.762 33.679 1.00 69.69 445 ALA A O 1
ATOM 3426 N N . VAL A 1 446 ? -16.938 11.670 31.752 1.00 70.31 446 VAL A N 1
ATOM 3427 C CA . VAL A 1 446 ? -18.337 11.243 31.588 1.00 70.31 446 VAL A CA 1
ATOM 3428 C C . VAL A 1 446 ? -18.728 10.284 32.703 1.00 70.31 446 VAL A C 1
ATOM 3430 O O . VAL A 1 446 ? -19.819 10.397 33.248 1.00 70.31 446 VAL A O 1
ATOM 3433 N N . THR A 1 447 ? -17.837 9.379 33.105 1.00 68.31 447 THR A N 1
ATOM 3434 C CA . THR A 1 447 ? -18.122 8.413 34.174 1.00 68.31 447 THR A CA 1
ATOM 3435 C C . THR A 1 447 ? -17.988 9.028 35.558 1.00 68.31 447 THR A C 1
ATOM 3437 O O . THR A 1 447 ? -18.786 8.725 36.431 1.00 68.31 447 THR A O 1
ATOM 3440 N N . ILE A 1 448 ? -17.042 9.939 35.772 1.00 71.62 448 ILE A N 1
ATOM 3441 C CA . ILE A 1 448 ? -16.945 10.781 36.966 1.00 71.62 448 ILE A CA 1
ATOM 3442 C C . ILE A 1 448 ? -18.166 11.683 37.026 1.00 71.62 448 ILE A C 1
ATOM 3444 O O . ILE A 1 448 ? -18.726 11.813 38.098 1.00 71.62 448 ILE A O 1
ATOM 3448 N N . LEU A 1 449 ? -18.630 12.241 35.908 1.00 70.44 449 LEU A N 1
ATOM 3449 C CA . LEU A 1 449 ? -19.860 13.017 35.817 1.00 70.44 449 LEU A CA 1
ATOM 3450 C C . LEU A 1 449 ? -21.071 12.124 36.067 1.00 70.44 449 LEU A C 1
ATOM 3452 O O . LEU A 1 449 ? -21.967 12.573 36.749 1.00 70.44 449 LEU A O 1
ATOM 3456 N N . ALA A 1 450 ? -21.092 10.863 35.624 1.00 68.00 450 ALA A N 1
ATOM 3457 C CA . ALA A 1 450 ? -22.149 9.894 35.915 1.00 68.00 450 ALA A CA 1
ATOM 3458 C C . ALA A 1 450 ? -22.122 9.428 37.377 1.00 68.00 450 ALA A C 1
ATOM 3460 O O . ALA A 1 450 ? -23.172 9.306 37.990 1.00 68.00 450 ALA A O 1
ATOM 3461 N N . ILE A 1 451 ? -20.947 9.225 37.978 1.00 67.56 451 ILE A N 1
ATOM 3462 C CA . ILE A 1 451 ? -20.759 8.930 39.406 1.00 67.56 451 ILE A CA 1
ATOM 3463 C C . ILE A 1 451 ? -21.093 10.158 40.231 1.00 67.56 451 ILE A C 1
ATOM 3465 O O . ILE A 1 451 ? -21.717 10.014 41.267 1.00 67.56 451 ILE A O 1
ATOM 3469 N N . LEU A 1 452 ? -20.724 11.358 39.789 1.00 67.31 452 LEU A N 1
ATOM 3470 C CA . LEU A 1 452 ? -21.104 12.626 40.392 1.00 67.31 452 LEU A CA 1
ATOM 3471 C C . LEU A 1 452 ? -22.578 12.893 40.168 1.00 67.31 452 LEU A C 1
ATOM 3473 O O . LEU A 1 452 ? -23.157 13.448 41.071 1.00 67.31 452 LEU A O 1
ATOM 3477 N N . LEU A 1 453 ? -23.205 12.472 39.070 1.00 66.06 453 LEU A N 1
ATOM 3478 C CA . LEU A 1 453 ? -24.644 12.543 38.789 1.00 66.06 453 LEU A CA 1
ATOM 3479 C C . LEU A 1 453 ? -25.409 11.488 39.566 1.00 66.06 453 LEU A C 1
ATOM 3481 O O . LEU A 1 453 ? -26.517 11.755 39.969 1.00 66.06 453 LEU A O 1
ATOM 3485 N N . MET A 1 454 ? -24.839 10.317 39.840 1.00 64.50 454 MET A N 1
ATOM 3486 C CA . MET A 1 454 ? -25.414 9.276 40.694 1.00 64.50 454 MET A CA 1
ATOM 3487 C C . MET A 1 454 ? -25.177 9.578 42.169 1.00 64.50 454 MET A C 1
ATOM 3489 O O . MET A 1 454 ? -26.026 9.281 42.998 1.00 64.50 454 MET A O 1
ATOM 3493 N N . ARG A 1 455 ? -24.053 10.216 42.507 1.00 59.69 455 ARG A N 1
ATOM 3494 C CA . ARG A 1 455 ? -23.748 10.790 43.817 1.00 59.69 455 ARG A CA 1
ATOM 3495 C C . ARG A 1 455 ? -24.567 12.043 44.027 1.00 59.69 455 ARG A C 1
ATOM 3497 O O . ARG A 1 455 ? -25.037 12.188 45.126 1.00 59.69 455 ARG A O 1
ATOM 3504 N N . THR A 1 456 ? -24.792 12.885 43.025 1.00 50.56 456 THR A N 1
ATOM 3505 C CA . THR A 1 456 ? -25.735 14.012 43.040 1.00 50.56 456 THR A CA 1
ATOM 3506 C C . THR A 1 456 ? -27.138 13.574 42.712 1.00 50.56 456 THR A C 1
ATOM 3508 O O . THR A 1 456 ? -27.982 14.398 42.902 1.00 50.56 456 THR A O 1
ATOM 3511 N N . GLN A 1 457 ? -27.441 12.326 42.338 1.00 48.19 457 GLN A N 1
ATOM 3512 C CA . GLN A 1 457 ? -28.785 11.728 42.338 1.00 48.19 457 GLN A CA 1
ATOM 3513 C C . GLN A 1 457 ? -29.053 10.998 43.641 1.00 48.19 457 GLN A C 1
ATOM 3515 O O . GLN A 1 457 ? -30.191 10.975 44.070 1.00 48.19 457 GLN A O 1
ATOM 3520 N N . ARG A 1 458 ? -28.040 10.478 44.336 1.00 45.56 458 ARG A N 1
ATOM 3521 C CA . ARG A 1 458 ? -28.105 10.060 45.746 1.00 45.56 458 ARG A CA 1
ATOM 3522 C C . ARG A 1 458 ? -28.083 11.248 46.694 1.00 45.56 458 ARG A C 1
ATOM 3524 O O . ARG A 1 458 ? -28.784 11.223 47.690 1.00 45.56 458 ARG A O 1
ATOM 3531 N N . LEU A 1 459 ? -27.340 12.287 46.331 1.00 39.19 459 LEU A N 1
ATOM 3532 C CA . LEU A 1 459 ? -27.357 13.647 46.847 1.00 39.19 459 LEU A CA 1
ATOM 3533 C C . LEU A 1 459 ? -28.273 14.524 45.971 1.00 39.19 459 LEU A C 1
ATOM 3535 O O . LEU A 1 459 ? -28.098 15.704 46.038 1.00 39.19 459 LEU A O 1
ATOM 3539 N N . TYR A 1 460 ? -29.239 14.045 45.170 1.00 33.91 460 TYR A N 1
ATOM 3540 C CA . TYR A 1 460 ? -30.397 14.859 44.664 1.00 33.91 460 TYR A CA 1
ATOM 3541 C C . TYR A 1 460 ? -31.657 14.215 45.219 1.00 33.91 460 TYR A C 1
ATOM 3543 O O . TYR A 1 460 ? -32.487 14.925 45.763 1.00 33.91 460 TYR A O 1
ATOM 3551 N N . ARG A 1 461 ? -31.710 12.872 45.274 1.00 37.72 461 ARG A N 1
ATOM 3552 C CA . ARG A 1 461 ? -32.397 12.140 46.356 1.00 37.72 461 ARG A CA 1
ATOM 3553 C C . ARG A 1 461 ? -31.900 12.600 47.741 1.00 37.72 461 ARG A C 1
ATOM 3555 O O . ARG A 1 461 ? -32.607 12.420 48.719 1.00 37.72 461 ARG A O 1
ATOM 3562 N N . GLY A 1 462 ? -30.733 13.252 47.798 1.00 33.69 462 GLY A N 1
ATOM 3563 C CA . GLY A 1 462 ? -30.138 13.944 48.943 1.00 33.69 462 GLY A CA 1
ATOM 3564 C C . GLY A 1 462 ? -29.612 15.369 48.644 1.00 33.69 462 GLY A C 1
ATOM 3565 O O . GLY A 1 462 ? -28.690 15.774 49.345 1.00 33.69 462 GLY A O 1
ATOM 3566 N N . ARG A 1 463 ? -30.226 16.107 47.677 1.00 28.30 463 ARG A N 1
ATOM 3567 C CA . ARG A 1 463 ? -30.115 17.568 47.301 1.00 28.30 463 ARG A CA 1
ATOM 3568 C C . ARG A 1 463 ? -29.294 18.180 46.116 1.00 28.30 463 ARG A C 1
ATOM 3570 O O . ARG A 1 463 ? -28.076 18.283 46.223 1.00 28.30 463 ARG A O 1
ATOM 3577 N N . VAL A 1 464 ? -29.809 19.062 45.232 1.00 39.75 464 VAL A N 1
ATOM 3578 C CA . VAL A 1 464 ? -30.959 19.357 44.301 1.00 39.75 464 VAL A CA 1
ATOM 3579 C C . VAL A 1 464 ? -30.471 20.606 43.487 1.00 39.75 464 VAL A C 1
ATOM 3581 O O . VAL A 1 464 ? -29.589 21.293 43.994 1.00 39.75 464 VAL A O 1
ATOM 3584 N N . ALA A 1 465 ? -31.020 20.991 42.318 1.00 40.78 465 ALA A N 1
ATOM 3585 C CA . ALA A 1 465 ? -30.889 22.356 41.758 1.00 40.78 465 ALA A CA 1
ATOM 3586 C C . ALA A 1 465 ? -31.928 22.695 40.658 1.00 40.78 465 ALA A C 1
ATOM 3588 O O . ALA A 1 465 ? -31.604 22.749 39.475 1.00 40.78 465 ALA A O 1
ATOM 3589 N N . SER A 1 466 ? -33.191 22.922 41.037 1.00 45.59 466 SER A N 1
ATOM 3590 C CA . SER A 1 466 ? -34.243 23.451 40.139 1.00 45.59 466 SER A CA 1
ATOM 3591 C C . SER A 1 466 ? -35.520 23.703 40.942 1.00 45.59 466 SER A C 1
ATOM 3593 O O . SER A 1 466 ? -36.013 22.776 41.574 1.00 45.59 466 SER A O 1
ATOM 3595 N N . MET A 1 467 ? -36.036 24.933 40.981 1.00 31.39 467 MET A N 1
ATOM 3596 C CA . MET A 1 467 ? -36.980 25.431 42.004 1.00 31.39 467 MET A CA 1
ATOM 3597 C C . MET A 1 467 ? -36.474 25.291 43.452 1.00 31.39 467 MET A C 1
ATOM 3599 O O . MET A 1 467 ? -36.434 26.287 44.143 1.00 31.39 467 MET A O 1
ATOM 3603 N N . ASP A 1 468 ? -35.949 24.153 43.899 1.00 30.86 468 ASP A N 1
ATOM 3604 C CA . ASP A 1 468 ? -35.399 23.911 45.247 1.00 30.86 468 ASP A CA 1
ATOM 3605 C C . ASP A 1 468 ? -34.093 24.674 45.567 1.00 30.86 468 ASP A C 1
ATOM 3607 O O . ASP A 1 468 ? -33.623 24.674 46.706 1.00 30.86 468 ASP A O 1
ATOM 3611 N N . MET A 1 469 ? -33.522 25.360 44.570 1.00 33.72 469 MET A N 1
ATOM 3612 C CA . MET A 1 469 ? -32.421 26.324 44.720 1.00 33.72 469 MET A CA 1
ATOM 3613 C C . MET A 1 469 ? -32.912 27.782 44.845 1.00 33.72 469 MET A C 1
ATOM 3615 O O . MET A 1 469 ? -32.132 28.651 45.205 1.00 33.72 469 MET A O 1
ATOM 3619 N N . LEU A 1 470 ? -34.204 28.048 44.604 1.00 30.19 470 LEU A N 1
ATOM 3620 C CA . LEU A 1 470 ? -34.838 29.375 44.713 1.00 30.19 470 LEU A CA 1
ATOM 3621 C C . LEU A 1 470 ? -35.934 29.396 45.801 1.00 30.19 470 LEU A C 1
ATOM 3623 O O . LEU A 1 470 ? -35.996 30.310 46.608 1.00 30.19 470 LEU A O 1
ATOM 3627 N N . HIS A 1 471 ? -36.684 28.296 45.921 1.00 32.06 471 HIS A N 1
ATOM 3628 C CA . HIS A 1 471 ? -37.279 27.768 47.153 1.00 32.06 471 HIS A CA 1
ATOM 3629 C C . HIS A 1 471 ? -36.229 27.182 48.086 1.00 32.06 471 HIS A C 1
ATOM 3631 O O . HIS A 1 471 ? -36.589 26.503 49.047 1.00 32.06 471 HIS A O 1
ATOM 3637 N N . ALA A 1 472 ? -34.942 27.459 47.849 1.00 34.50 472 ALA A N 1
ATOM 3638 C CA . ALA A 1 472 ? -34.005 27.662 48.926 1.00 34.50 472 ALA A CA 1
ATOM 3639 C C . ALA A 1 472 ? -34.669 28.598 49.917 1.00 34.50 472 ALA A C 1
ATOM 3641 O O . ALA A 1 472 ? -34.471 29.798 49.842 1.00 34.50 472 ALA A O 1
ATOM 3642 N N . ARG A 1 473 ? -35.465 27.986 50.801 1.00 30.55 473 ARG A N 1
ATOM 3643 C CA . ARG A 1 473 ? -35.361 28.057 52.240 1.00 30.55 473 ARG A CA 1
ATOM 3644 C C . ARG A 1 473 ? -35.546 29.464 52.770 1.00 30.55 473 ARG A C 1
ATOM 3646 O O . ARG A 1 473 ? -35.308 29.696 53.944 1.00 30.55 473 ARG A O 1
ATOM 3653 N N . LEU A 1 474 ? -35.976 30.342 51.870 1.00 26.20 474 LEU A N 1
ATOM 3654 C CA . LEU A 1 474 ? -35.929 31.780 51.940 1.00 26.20 474 LEU A CA 1
ATOM 3655 C C . LEU A 1 474 ? -36.965 32.264 52.915 1.00 26.20 474 LEU A C 1
ATOM 3657 O O . LEU A 1 474 ? -36.811 33.365 53.396 1.00 26.20 474 LEU A O 1
ATOM 3661 N N . ASN A 1 475 ? -37.938 31.426 53.264 1.00 29.72 475 ASN A N 1
ATOM 3662 C CA . ASN A 1 475 ? -38.801 31.655 54.398 1.00 29.72 475 ASN A CA 1
ATOM 3663 C C . ASN A 1 475 ? -39.053 30.280 55.039 1.00 29.72 475 ASN A C 1
ATOM 3665 O O . ASN A 1 475 ? -39.796 29.466 54.503 1.00 29.72 475 ASN A O 1
ATOM 3669 N N . ALA A 1 476 ? -38.348 29.864 56.090 1.00 33.62 476 ALA A N 1
ATOM 3670 C CA . ALA A 1 476 ? -38.497 30.482 57.405 1.00 33.62 476 ALA A CA 1
ATOM 3671 C C . ALA A 1 476 ? -40.002 30.661 57.674 1.00 33.62 476 ALA A C 1
ATOM 3673 O O . ALA A 1 476 ? -40.600 31.657 57.298 1.00 33.62 476 ALA A O 1
ATOM 3674 N N . PHE A 1 477 ? -40.664 29.536 57.946 1.00 31.91 477 PHE A N 1
ATOM 3675 C CA . PHE A 1 477 ? -41.175 29.281 59.294 1.00 31.91 477 PHE A CA 1
ATOM 3676 C C . PHE A 1 477 ? -42.262 30.294 59.672 1.00 31.91 477 PHE A C 1
ATOM 3678 O O . PHE A 1 477 ? -41.972 31.255 60.365 1.00 31.91 477 PHE A O 1
ATOM 3685 N N . ASP A 1 478 ? -43.491 30.079 59.183 1.00 31.72 478 ASP A N 1
ATOM 3686 C CA . ASP A 1 478 ? -44.669 30.059 60.060 1.00 31.72 478 ASP A CA 1
ATOM 3687 C C . ASP A 1 478 ? -45.963 29.642 59.330 1.00 31.72 478 ASP A C 1
ATOM 3689 O O . ASP A 1 478 ? -46.273 30.096 58.233 1.00 31.72 478 ASP A O 1
ATOM 3693 N N . HIS A 1 479 ? -46.673 28.716 59.984 1.00 37.94 479 HIS A N 1
ATOM 3694 C CA . HIS A 1 479 ? -48.102 28.368 59.934 1.00 37.94 479 HIS A CA 1
ATOM 3695 C C . HIS A 1 479 ? -48.861 28.185 58.580 1.00 37.94 479 HIS A C 1
ATOM 3697 O O . HIS A 1 479 ? -48.946 29.049 57.712 1.00 37.94 479 HIS A O 1
ATOM 3703 N N . GLY A 1 480 ? -49.521 27.020 58.441 1.00 38.66 480 GLY A N 1
ATOM 3704 C CA . GLY A 1 480 ? -50.705 26.761 57.593 1.00 38.66 480 GLY A CA 1
ATOM 3705 C C . GLY A 1 480 ? -50.555 26.666 56.056 1.00 38.66 480 GLY A C 1
ATOM 3706 O O . GLY A 1 480 ? -51.112 25.785 55.406 1.00 38.66 480 GLY A O 1
ATOM 3707 N N . SER A 1 481 ? -49.772 27.499 55.390 1.00 38.19 481 SER A N 1
ATOM 3708 C CA . SER A 1 481 ? -49.877 27.653 53.919 1.00 38.19 481 SER A CA 1
ATOM 3709 C C . SER A 1 481 ? -49.463 26.440 53.042 1.00 38.19 481 SER A C 1
ATOM 3711 O O . SER A 1 481 ? -49.854 26.364 51.876 1.00 38.19 481 SER A O 1
ATOM 3713 N N . LEU A 1 482 ? -48.735 25.449 53.573 1.00 39.97 482 LEU A N 1
ATOM 3714 C CA . LEU A 1 482 ? -48.163 24.335 52.791 1.00 39.97 482 LEU A CA 1
ATOM 3715 C C . LEU A 1 482 ? -49.173 23.236 52.413 1.00 39.97 482 LEU A C 1
ATOM 3717 O O . LEU A 1 482 ? -49.156 22.736 51.287 1.00 39.97 482 LEU A O 1
ATOM 3721 N N . ILE A 1 483 ? -50.075 22.872 53.334 1.00 45.09 483 ILE A N 1
ATOM 3722 C CA . ILE A 1 483 ? -51.148 21.902 53.043 1.00 45.09 483 ILE A CA 1
ATOM 3723 C C . ILE A 1 483 ? -52.030 22.446 51.921 1.00 45.09 483 ILE A C 1
ATOM 3725 O O . ILE A 1 483 ? -52.384 21.713 51.002 1.00 45.09 483 ILE A O 1
ATOM 3729 N N . ARG A 1 484 ? -52.291 23.758 51.955 1.00 45.09 484 ARG A N 1
ATOM 3730 C CA . ARG A 1 484 ? -53.047 24.488 50.938 1.00 45.09 484 ARG A CA 1
ATOM 3731 C C . ARG A 1 484 ? -52.440 24.303 49.543 1.00 45.09 484 ARG A C 1
ATOM 3733 O O . ARG A 1 484 ? -53.141 23.877 48.637 1.00 45.09 484 ARG A O 1
ATOM 3740 N N . GLN A 1 485 ? -51.133 24.516 49.385 1.00 46.97 485 GLN A N 1
ATOM 3741 C CA . GLN A 1 485 ? -50.465 24.404 48.081 1.00 46.97 485 GLN A CA 1
ATOM 3742 C C . GLN A 1 485 ? -50.320 22.966 47.560 1.00 46.97 485 GLN A C 1
ATOM 3744 O O . GLN A 1 485 ? -50.366 22.757 46.349 1.00 46.97 485 GLN A O 1
ATOM 3749 N N . LEU A 1 486 ? -50.136 21.968 48.430 1.00 45.81 486 LEU A N 1
ATOM 3750 C CA . LEU A 1 486 ? -50.049 20.560 48.007 1.00 45.81 486 LEU A CA 1
ATOM 3751 C C . LEU A 1 486 ? -51.397 20.026 47.522 1.00 45.81 486 LEU A C 1
ATOM 3753 O O . LEU A 1 486 ? -51.469 19.285 46.543 1.00 45.81 486 LEU A O 1
ATOM 3757 N N . MET A 1 487 ? -52.457 20.447 48.195 1.00 48.66 487 MET A N 1
ATOM 3758 C CA . MET A 1 487 ? -53.829 20.133 47.841 1.00 48.66 487 MET A CA 1
ATOM 3759 C C . MET A 1 487 ? -54.264 20.823 46.541 1.00 48.66 487 MET A C 1
ATOM 3761 O O . MET A 1 487 ? -54.822 20.170 45.661 1.00 48.66 487 MET A O 1
ATOM 3765 N N . ASP A 1 488 ? -53.893 22.091 46.356 1.00 50.00 488 ASP A N 1
ATOM 3766 C CA . ASP A 1 488 ? -54.173 22.831 45.120 1.00 50.00 488 ASP A CA 1
ATOM 3767 C C . ASP A 1 488 ? -53.404 22.257 43.912 1.00 50.00 488 ASP A C 1
ATOM 3769 O O . ASP A 1 488 ? -53.913 22.255 42.795 1.00 50.00 488 ASP A O 1
ATOM 3773 N N . ARG A 1 489 ? -52.209 21.682 44.118 1.00 50.06 489 ARG A N 1
ATOM 3774 C CA . ARG A 1 489 ? -51.458 20.970 43.065 1.00 50.06 489 ARG A CA 1
ATOM 3775 C C . ARG A 1 489 ? -52.091 19.638 42.661 1.00 50.06 489 ARG A C 1
ATOM 3777 O O . ARG A 1 489 ? -51.999 19.269 41.496 1.00 50.06 489 ARG A O 1
ATOM 3784 N N . LEU A 1 490 ? -52.718 18.919 43.595 1.00 47.78 490 LEU A N 1
ATOM 3785 C CA . LEU A 1 490 ? -53.448 17.679 43.298 1.00 47.78 490 LEU A CA 1
ATOM 3786 C C . LEU A 1 490 ? -54.735 17.957 42.521 1.00 47.78 490 LEU A C 1
ATOM 3788 O O . LEU A 1 490 ? -55.042 17.226 41.584 1.00 47.78 490 LEU A O 1
ATOM 3792 N N . VAL A 1 491 ? -55.434 19.040 42.868 1.00 50.34 491 VAL A N 1
ATOM 3793 C CA . VAL A 1 491 ? -56.574 19.556 42.097 1.00 50.34 491 VAL A CA 1
ATOM 3794 C C . VAL A 1 491 ? -56.115 19.971 40.699 1.00 50.34 491 VAL A C 1
ATOM 3796 O O . VAL A 1 491 ? -56.658 19.471 39.724 1.00 50.34 491 VAL A O 1
ATOM 3799 N N . PHE A 1 492 ? -55.035 20.752 40.587 1.00 49.34 492 PHE A N 1
ATOM 3800 C CA . PHE A 1 492 ? -54.467 21.156 39.298 1.00 49.34 492 PHE A CA 1
ATOM 3801 C C . PHE A 1 492 ? -54.041 19.957 38.434 1.00 49.34 492 PHE A C 1
ATOM 3803 O O . PHE A 1 492 ? -54.278 19.946 37.232 1.00 49.34 492 PHE A O 1
ATOM 3810 N N . PHE A 1 493 ? -53.440 18.919 39.019 1.00 46.53 493 PHE A N 1
ATOM 3811 C CA . PHE A 1 493 ? -53.059 17.713 38.279 1.00 46.53 493 PHE A CA 1
ATOM 3812 C C . PHE A 1 493 ? -54.275 16.875 37.851 1.00 46.53 493 PHE A C 1
ATOM 3814 O O . PHE A 1 493 ? -54.288 16.338 36.746 1.00 46.53 493 PHE A O 1
ATOM 3821 N N . ALA A 1 494 ? -55.314 16.786 38.690 1.00 48.62 494 ALA A N 1
ATOM 3822 C CA . ALA A 1 494 ? -56.572 16.125 38.340 1.00 48.62 494 ALA A CA 1
ATOM 3823 C C . ALA A 1 494 ? -57.332 16.870 37.227 1.00 48.62 494 ALA A C 1
ATOM 3825 O O . ALA A 1 494 ? -57.929 16.236 36.360 1.00 48.62 494 ALA A O 1
ATOM 3826 N N . GLU A 1 495 ? -57.277 18.204 37.234 1.00 49.34 495 GLU A N 1
ATOM 3827 C CA . GLU A 1 495 ? -57.894 19.085 36.233 1.00 49.34 495 GLU A CA 1
ATOM 3828 C C . GLU A 1 495 ? -57.158 19.080 34.883 1.00 49.34 495 GLU A C 1
ATOM 3830 O O . GLU A 1 495 ? -57.784 19.335 33.858 1.00 49.34 495 GLU A O 1
ATOM 3835 N N . ASN A 1 496 ? -55.859 18.756 34.862 1.00 49.16 496 ASN A N 1
ATOM 3836 C CA . ASN A 1 496 ? -55.010 18.774 33.661 1.00 49.16 496 ASN A CA 1
ATOM 3837 C C . ASN A 1 496 ? -54.567 17.371 33.196 1.00 49.16 496 ASN A C 1
ATOM 3839 O O . ASN A 1 496 ? -53.537 17.231 32.537 1.00 49.16 496 ASN A O 1
ATOM 3843 N N . LEU A 1 497 ? -55.320 16.318 33.536 1.00 50.22 497 LEU A N 1
ATOM 3844 C CA . LEU A 1 497 ? -55.094 14.966 33.009 1.00 50.22 497 LEU A CA 1
ATOM 3845 C C . LEU A 1 497 ? -55.265 14.988 31.475 1.00 50.22 497 LEU A C 1
ATOM 3847 O O . LEU A 1 497 ? -56.374 15.171 30.977 1.00 50.22 497 LEU A O 1
ATOM 3851 N N . GLU A 1 498 ? -54.160 14.869 30.732 1.00 47.16 498 GLU A N 1
ATOM 3852 C CA . GLU A 1 498 ? -54.137 15.154 29.292 1.00 47.16 498 GLU A CA 1
ATOM 3853 C C . GLU A 1 498 ? -55.056 14.246 28.441 1.00 47.16 498 GLU A C 1
ATOM 3855 O O . GLU A 1 498 ? -55.221 13.060 28.744 1.00 47.16 498 GLU A O 1
ATOM 3860 N N . PRO A 1 499 ? -55.610 14.763 27.321 1.00 46.69 499 PRO A N 1
ATOM 3861 C CA . PRO A 1 499 ? -56.607 14.090 26.479 1.00 46.69 499 PRO A CA 1
ATOM 3862 C C . PRO A 1 499 ? -56.006 13.121 25.440 1.00 46.69 499 PRO A C 1
ATOM 3864 O O . PRO A 1 499 ? -56.700 12.736 24.494 1.00 46.69 499 PRO A O 1
ATOM 3867 N N . GLU A 1 500 ? -54.730 12.746 25.573 1.00 45.41 500 GLU A N 1
ATOM 3868 C CA . GLU A 1 500 ? -53.926 12.091 24.524 1.00 45.41 500 GLU A CA 1
ATOM 3869 C C . GLU A 1 500 ? -53.998 10.553 24.495 1.00 45.41 500 GLU A C 1
ATOM 3871 O O . GLU A 1 500 ? -53.099 9.871 24.005 1.00 45.41 500 GLU A O 1
ATOM 3876 N N . ALA A 1 501 ? -55.103 9.971 24.952 1.00 47.47 501 ALA A N 1
ATOM 3877 C CA . ALA A 1 501 ? -55.463 8.613 24.555 1.00 47.47 501 ALA A CA 1
ATOM 3878 C C . ALA A 1 501 ? -56.501 8.703 23.428 1.00 47.47 501 ALA A C 1
ATOM 3880 O O . ALA A 1 501 ? -57.411 9.533 23.491 1.00 47.47 501 ALA A O 1
ATOM 3881 N N . LYS A 1 502 ? -56.369 7.866 22.388 1.00 46.97 502 LYS A N 1
ATOM 3882 C CA . LYS A 1 502 ? -57.347 7.703 21.292 1.00 46.97 502 LYS A CA 1
ATOM 3883 C C . LYS A 1 502 ? -58.650 7.074 21.825 1.00 46.97 502 LYS A C 1
ATOM 3885 O O . LYS A 1 502 ? -59.028 5.977 21.436 1.00 46.97 502 LYS A O 1
ATOM 3890 N N . LEU A 1 503 ? -59.303 7.757 22.758 1.00 50.34 503 LEU A N 1
ATOM 3891 C CA . LEU A 1 503 ? -60.537 7.352 23.418 1.00 50.34 503 LEU A CA 1
ATOM 3892 C C . LEU A 1 503 ? -61.729 7.732 22.539 1.00 50.34 503 LEU A C 1
ATOM 3894 O O . LEU A 1 503 ? -61.710 8.772 21.879 1.00 50.34 503 LEU A O 1
ATOM 3898 N N . SER A 1 504 ? -62.782 6.914 22.564 1.00 56.84 504 SER A N 1
ATOM 3899 C CA . SER A 1 504 ? -64.066 7.290 21.965 1.00 56.84 504 SER A CA 1
ATOM 3900 C C . SER A 1 504 ? -64.629 8.548 22.649 1.00 56.84 504 SER A C 1
ATOM 3902 O O . SER A 1 504 ? -64.373 8.779 23.836 1.00 56.84 504 SER A O 1
ATOM 3904 N N . ASP A 1 505 ? -65.410 9.362 21.932 1.00 56.69 505 ASP A N 1
ATOM 3905 C CA . ASP A 1 505 ? -65.989 10.598 22.487 1.00 56.69 505 ASP A CA 1
ATOM 3906 C C . ASP A 1 505 ? -66.908 10.337 23.701 1.00 56.69 505 ASP A C 1
ATOM 3908 O O . ASP A 1 505 ? -66.970 11.152 24.624 1.00 56.69 505 ASP A O 1
ATOM 3912 N N . GLU A 1 506 ? -67.566 9.173 23.748 1.00 56.22 506 GLU A N 1
ATOM 3913 C CA . GLU A 1 506 ? -68.386 8.705 24.877 1.00 56.22 506 GLU A CA 1
ATOM 3914 C C . GLU A 1 506 ? -67.512 8.403 26.109 1.00 56.22 506 GLU A C 1
ATOM 3916 O O . GLU A 1 506 ? -67.770 8.904 27.207 1.00 56.22 506 GLU A O 1
ATOM 3921 N N . THR A 1 507 ? -66.422 7.648 25.927 1.00 53.69 507 THR A N 1
ATOM 3922 C CA . THR A 1 507 ? -65.478 7.313 27.004 1.00 53.69 507 THR A CA 1
ATOM 3923 C C . THR A 1 507 ? -64.765 8.567 27.512 1.00 53.69 507 THR A C 1
ATOM 3925 O O . THR A 1 507 ? -64.577 8.726 28.716 1.00 53.69 507 THR A O 1
ATOM 3928 N N . ARG A 1 508 ? -64.434 9.510 26.620 1.00 56.47 508 ARG A N 1
ATOM 3929 C CA . ARG A 1 508 ? -63.877 10.820 26.981 1.00 56.47 508 ARG A CA 1
ATOM 3930 C C . ARG A 1 508 ? -64.848 11.622 27.849 1.00 56.47 508 ARG A C 1
ATOM 3932 O O . ARG A 1 508 ? -64.423 12.183 28.856 1.00 56.47 508 ARG A O 1
ATOM 3939 N N . ARG A 1 509 ? -66.143 11.644 27.511 1.00 60.09 509 ARG A N 1
ATOM 3940 C CA . ARG A 1 509 ? -67.170 12.332 28.312 1.00 60.09 509 ARG A CA 1
ATOM 3941 C C . ARG A 1 509 ? -67.309 11.716 29.707 1.00 60.09 509 ARG A C 1
ATOM 3943 O O . ARG A 1 509 ? -67.295 12.450 30.689 1.00 60.09 509 ARG A O 1
ATOM 3950 N N . ARG A 1 510 ? -67.350 10.384 29.815 1.00 56.53 510 ARG A N 1
ATOM 3951 C CA . ARG A 1 510 ? -67.435 9.679 31.111 1.00 56.53 510 ARG A CA 1
ATOM 3952 C C . ARG A 1 510 ? -66.182 9.854 31.963 1.00 56.53 510 ARG A C 1
ATOM 3954 O O . ARG A 1 510 ? -66.283 10.024 33.176 1.00 56.53 510 ARG A O 1
ATOM 3961 N N . LEU A 1 511 ? -65.004 9.851 31.338 1.00 53.81 511 LEU A N 1
ATOM 3962 C CA . LEU A 1 511 ? -63.746 10.123 32.027 1.00 53.81 511 LEU A CA 1
ATOM 3963 C C . LEU A 1 511 ? -63.735 11.553 32.577 1.00 53.81 511 LEU A C 1
ATOM 3965 O O . LEU A 1 511 ? -63.357 11.729 33.727 1.00 53.81 511 LEU A O 1
ATOM 3969 N N . LEU A 1 512 ? -64.213 12.532 31.798 1.00 57.34 512 LEU A N 1
ATOM 3970 C CA . LEU A 1 512 ? -64.349 13.933 32.213 1.00 57.34 512 LEU A CA 1
ATOM 3971 C C . LEU A 1 512 ? -65.374 14.117 33.336 1.00 57.34 512 LEU A C 1
ATOM 3973 O O . LEU A 1 512 ? -65.124 14.886 34.257 1.00 57.34 512 LEU A O 1
ATOM 3977 N N . GLU A 1 513 ? -66.504 13.411 33.314 1.00 58.88 513 GLU A N 1
ATOM 3978 C CA . GLU A 1 513 ? -67.478 13.434 34.416 1.00 58.88 513 GLU A CA 1
ATOM 3979 C C . GLU A 1 513 ? -66.891 12.826 35.698 1.00 58.88 513 GLU A C 1
ATOM 3981 O O . GLU A 1 513 ? -67.046 13.379 36.790 1.00 58.88 513 GLU A O 1
ATOM 3986 N N . ALA A 1 514 ? -66.165 11.714 35.576 1.00 55.56 514 ALA A N 1
ATOM 3987 C CA . ALA A 1 514 ? -65.573 11.022 36.711 1.00 55.56 514 ALA A CA 1
ATOM 3988 C C . ALA A 1 514 ? -64.370 11.774 37.308 1.00 55.56 514 ALA A C 1
ATOM 3990 O O . ALA A 1 514 ? -64.263 11.865 38.534 1.00 55.56 514 ALA A O 1
ATOM 3991 N N . THR A 1 515 ? -63.495 12.358 36.482 1.00 54.16 515 THR A N 1
ATOM 3992 C CA . THR A 1 515 ? -62.417 13.239 36.958 1.00 54.16 515 THR A CA 1
ATOM 3993 C C . THR A 1 515 ? -62.999 14.500 37.578 1.00 54.16 515 THR A C 1
ATOM 3995 O O . THR A 1 515 ? -62.589 14.855 38.676 1.00 54.16 515 THR A O 1
ATOM 3998 N N . SER A 1 516 ? -64.034 15.102 36.982 1.00 58.03 516 SER A N 1
ATOM 3999 C CA . SER A 1 516 ? -64.725 16.266 37.561 1.00 58.03 516 SER A CA 1
ATOM 4000 C C . SER A 1 516 ? -65.353 15.959 38.928 1.00 58.03 516 SER A C 1
ATOM 4002 O O . SER A 1 516 ? -65.256 16.773 39.847 1.00 58.03 516 SER A O 1
ATOM 4004 N N . GLY A 1 517 ? -65.937 14.768 39.111 1.00 59.44 517 GLY A N 1
ATOM 4005 C CA . GLY A 1 517 ? -66.459 14.309 40.403 1.00 59.44 517 GLY A CA 1
ATOM 4006 C C . GLY A 1 517 ? -65.374 14.110 41.467 1.00 59.44 517 GLY A C 1
ATOM 4007 O O . GLY A 1 517 ? -65.552 14.510 42.619 1.00 59.44 517 GLY A O 1
ATOM 4008 N N . VAL A 1 518 ? -64.227 13.537 41.084 1.00 55.41 518 VAL A N 1
ATOM 4009 C CA . VAL A 1 518 ? -63.056 13.381 41.968 1.00 55.41 518 VAL A CA 1
ATOM 4010 C C . VAL A 1 518 ? -62.469 14.741 42.340 1.00 55.41 518 VAL A C 1
ATOM 4012 O O . VAL A 1 518 ? -62.186 14.979 43.512 1.00 55.41 518 VAL A O 1
ATOM 4015 N N . THR A 1 519 ? -62.336 15.649 41.375 1.00 55.97 519 THR A N 1
ATOM 4016 C CA . THR A 1 519 ? -61.826 17.008 41.580 1.00 55.97 519 THR A CA 1
ATOM 4017 C C . THR A 1 519 ? -62.733 17.807 42.511 1.00 55.97 519 THR A C 1
ATOM 4019 O O . THR A 1 519 ? -62.243 18.441 43.444 1.00 55.97 519 THR A O 1
ATOM 4022 N N . HIS A 1 520 ? -64.054 17.733 42.326 1.00 59.47 520 HIS A N 1
ATOM 4023 C CA . HIS A 1 520 ? -65.011 18.400 43.207 1.00 59.47 520 HIS A CA 1
ATOM 4024 C C . HIS A 1 520 ? -64.951 17.854 44.642 1.00 59.47 520 HIS A C 1
ATOM 4026 O O . HIS A 1 520 ? -64.920 18.624 45.601 1.00 59.47 520 HIS A O 1
ATOM 4032 N N . PHE A 1 521 ? -64.866 16.529 44.798 1.00 59.66 521 PHE A N 1
ATOM 4033 C CA . PHE A 1 521 ? -64.709 15.898 46.108 1.00 59.66 521 PHE A CA 1
ATOM 4034 C C . PHE A 1 521 ? -63.405 16.317 46.799 1.00 59.66 521 PHE A C 1
ATOM 4036 O O . PHE A 1 521 ? -63.427 16.727 47.958 1.00 59.66 521 PHE A O 1
ATOM 4043 N N . LEU A 1 522 ? -62.281 16.269 46.074 1.00 54.69 522 LEU A N 1
ATOM 4044 C CA . LEU A 1 522 ? -60.986 16.721 46.576 1.00 54.69 522 LEU A CA 1
ATOM 4045 C C . LEU A 1 522 ? -61.074 18.175 47.033 1.00 54.69 522 LEU A C 1
ATOM 4047 O O . LEU A 1 522 ? -60.682 18.476 48.151 1.00 54.69 522 LEU A O 1
ATOM 4051 N N . LYS A 1 523 ? -61.657 19.063 46.227 1.00 56.53 523 LYS A N 1
ATOM 4052 C CA . LYS A 1 523 ? -61.807 20.480 46.569 1.00 56.53 523 LYS A CA 1
ATOM 4053 C C . LYS A 1 523 ? -62.584 20.702 47.876 1.00 56.53 523 LYS A C 1
ATOM 4055 O O . LYS A 1 523 ? -62.136 21.493 48.702 1.00 56.53 523 LYS A O 1
ATOM 4060 N N . ASN A 1 524 ? -63.671 19.964 48.108 1.00 56.72 524 ASN A N 1
ATOM 4061 C CA . ASN A 1 524 ? -64.459 20.069 49.345 1.00 56.72 524 ASN A CA 1
ATOM 4062 C C . ASN A 1 524 ? -63.690 19.563 50.580 1.00 56.72 524 ASN A C 1
ATOM 4064 O O . ASN A 1 524 ? -63.709 20.197 51.633 1.00 56.72 524 ASN A O 1
ATOM 4068 N N . GLU A 1 525 ? -62.966 18.450 50.458 1.00 56.56 525 GLU A N 1
ATOM 4069 C CA . GLU A 1 525 ? -62.132 17.920 51.548 1.00 56.56 525 GLU A CA 1
ATOM 4070 C C . GLU A 1 525 ? -60.946 18.842 51.855 1.00 56.56 525 GLU A C 1
ATOM 4072 O O . GLU A 1 525 ? -60.559 19.026 53.008 1.00 56.56 525 GLU A O 1
ATOM 4077 N N . ILE A 1 526 ? -60.408 19.497 50.826 1.00 52.88 526 ILE A N 1
ATOM 4078 C CA . ILE A 1 526 ? -59.367 20.516 50.954 1.00 52.88 526 ILE A CA 1
ATOM 4079 C C . ILE A 1 526 ? -59.896 21.734 51.714 1.00 52.88 526 ILE A C 1
ATOM 4081 O O . ILE A 1 526 ? -59.189 22.268 52.568 1.00 52.88 526 ILE A O 1
ATOM 4085 N N . GLU A 1 527 ? -61.130 22.166 51.455 1.00 52.03 527 GLU A N 1
ATOM 4086 C CA . GLU A 1 527 ? -61.787 23.237 52.211 1.00 52.03 527 GLU A CA 1
ATOM 4087 C C . GLU A 1 527 ? -62.061 22.847 53.671 1.00 52.03 527 GLU A C 1
ATOM 4089 O O . GLU A 1 527 ? -61.827 23.657 54.569 1.00 52.03 527 GLU A O 1
ATOM 4094 N N . ALA A 1 528 ? -62.437 21.593 53.936 1.00 54.12 528 ALA A N 1
ATOM 4095 C CA . ALA A 1 528 ? -62.575 21.083 55.299 1.00 54.12 528 ALA A CA 1
ATOM 4096 C C . ALA A 1 528 ? -61.228 21.076 56.042 1.00 54.12 528 ALA A C 1
ATOM 4098 O O . ALA A 1 528 ? -61.134 21.580 57.158 1.00 54.12 528 ALA A O 1
ATOM 4099 N N . ILE A 1 529 ? -60.158 20.585 55.408 1.00 50.94 529 ILE A N 1
ATOM 4100 C CA . ILE A 1 529 ? -58.798 20.585 55.969 1.00 50.94 529 ILE A CA 1
ATOM 4101 C C . ILE A 1 529 ? -58.284 22.020 56.195 1.00 50.94 529 ILE A C 1
ATOM 4103 O O . ILE A 1 529 ? -57.592 22.272 57.184 1.00 50.94 529 ILE A O 1
ATOM 4107 N N . ARG A 1 530 ? -58.652 22.976 55.327 1.00 48.81 530 ARG A N 1
ATOM 4108 C CA . ARG A 1 530 ? -58.354 24.410 55.506 1.00 48.81 530 ARG A CA 1
ATOM 4109 C C . ARG A 1 530 ? -58.995 24.977 56.776 1.00 48.81 530 ARG A C 1
ATOM 4111 O O . ARG A 1 530 ? -58.340 25.760 57.450 1.00 48.81 530 ARG A O 1
ATOM 4118 N N . ALA A 1 531 ? -60.207 24.559 57.140 1.00 49.53 531 ALA A N 1
ATOM 4119 C CA . ALA A 1 531 ? -60.872 25.021 58.362 1.00 49.53 531 ALA A CA 1
ATOM 4120 C C . ALA A 1 531 ? -60.201 24.521 59.662 1.00 49.53 531 ALA A C 1
ATOM 4122 O O . ALA A 1 531 ? -60.325 25.156 60.706 1.00 49.53 531 ALA A O 1
ATOM 4123 N N . TYR A 1 532 ? -59.458 23.409 59.616 1.00 50.81 532 TYR A N 1
ATOM 4124 C CA . TYR A 1 532 ? -58.793 22.831 60.795 1.00 50.81 532 TYR A CA 1
ATOM 4125 C C . TYR A 1 532 ? -57.477 23.524 61.185 1.00 50.81 532 TYR A C 1
ATOM 4127 O O . TYR A 1 532 ? -56.996 23.314 62.302 1.00 50.81 532 TYR A O 1
ATOM 4135 N N . GLN A 1 533 ? -56.899 24.352 60.305 1.00 44.28 533 GLN A N 1
ATOM 4136 C CA . GLN A 1 533 ? -55.648 25.080 60.567 1.00 44.28 533 GLN A CA 1
ATOM 4137 C C . GLN A 1 533 ? -55.692 26.006 61.773 1.00 44.28 533 GLN A C 1
ATOM 4139 O O . GLN A 1 533 ? -54.656 26.233 62.392 1.00 44.28 533 GLN A O 1
ATOM 4144 N N . ASP A 1 534 ? -56.881 26.468 62.138 1.00 44.91 534 ASP A N 1
ATOM 4145 C CA . ASP A 1 534 ? -57.072 27.427 63.218 1.00 44.91 534 ASP A CA 1
ATOM 4146 C C . ASP A 1 534 ? -57.330 26.744 64.582 1.00 44.91 534 ASP A C 1
ATOM 4148 O O . ASP A 1 534 ? -57.702 27.404 65.551 1.00 44.91 534 ASP A O 1
ATOM 4152 N N . SER A 1 535 ? -57.134 25.417 64.693 1.00 45.59 535 SER A N 1
ATOM 4153 C CA . SER A 1 535 ? -57.429 24.631 65.907 1.00 45.59 535 SER A CA 1
ATOM 4154 C C . SER A 1 535 ? -56.187 24.000 66.576 1.00 45.59 535 SER A C 1
ATOM 4156 O O . SER A 1 535 ? -55.308 23.440 65.924 1.00 45.59 535 SER A O 1
ATOM 4158 N N . ASN A 1 536 ? -56.120 24.048 67.917 1.00 40.69 536 ASN A N 1
ATOM 4159 C CA . ASN A 1 536 ? -54.936 23.706 68.737 1.00 40.69 536 ASN A CA 1
ATOM 4160 C C . ASN A 1 536 ? -54.505 22.214 68.761 1.00 40.69 536 ASN A C 1
ATOM 4162 O O . ASN A 1 536 ? -53.453 21.909 69.322 1.00 40.69 536 ASN A O 1
ATOM 4166 N N . ASN A 1 537 ? -55.262 21.284 68.160 1.00 51.62 537 ASN A N 1
ATOM 4167 C CA . ASN A 1 537 ? -54.956 19.834 68.116 1.00 51.62 537 ASN A CA 1
ATOM 4168 C C . ASN A 1 537 ? -54.633 19.311 66.699 1.00 51.62 537 ASN A C 1
ATOM 4170 O O . ASN A 1 537 ? -54.759 18.126 66.387 1.00 51.62 537 ASN A O 1
ATOM 4174 N N . PHE A 1 538 ? -54.155 20.219 65.855 1.00 52.53 538 PHE A N 1
ATOM 4175 C CA . PHE A 1 538 ? -53.954 20.088 64.417 1.00 52.53 538 PHE A CA 1
ATOM 4176 C C . PHE A 1 538 ? -53.330 18.773 63.907 1.00 52.53 538 PHE A C 1
ATOM 4178 O O . PHE A 1 538 ? -53.825 18.204 62.942 1.00 52.53 538 PHE A O 1
ATOM 4185 N N . ALA A 1 539 ? -52.255 18.258 64.512 1.00 47.31 539 ALA A N 1
ATOM 4186 C CA . ALA A 1 539 ? -51.446 17.209 63.875 1.00 47.31 539 ALA A CA 1
ATOM 4187 C C . ALA A 1 539 ? -52.092 15.807 63.868 1.00 47.31 539 ALA A C 1
ATOM 4189 O O . ALA A 1 539 ? -51.934 15.060 62.902 1.00 47.31 539 ALA A O 1
ATOM 4190 N N . MET A 1 540 ? -52.821 15.441 64.926 1.00 48.84 540 MET A N 1
ATOM 4191 C CA . MET A 1 540 ? -53.354 14.081 65.094 1.00 48.84 540 MET A CA 1
ATOM 4192 C C . MET A 1 540 ? -54.732 13.912 64.441 1.00 48.84 540 MET A C 1
ATOM 4194 O O . MET A 1 540 ? -55.012 12.880 63.834 1.00 48.84 540 MET A O 1
ATOM 4198 N N . GLU A 1 541 ? -55.569 14.947 64.489 1.00 50.72 541 GLU A N 1
ATOM 4199 C CA . GLU A 1 541 ? -56.900 14.940 63.873 1.00 50.72 541 GLU A CA 1
ATOM 4200 C C . GLU A 1 541 ? -56.816 15.080 62.343 1.00 50.72 541 GLU A C 1
ATOM 4202 O O . GLU A 1 541 ? -57.554 14.422 61.608 1.00 50.72 541 GLU A O 1
ATOM 4207 N N . LEU A 1 542 ? -55.811 15.818 61.857 1.00 54.56 542 LEU A N 1
ATOM 4208 C CA . LEU A 1 542 ? -55.428 15.860 60.446 1.00 54.56 542 LEU A CA 1
ATOM 4209 C C . LEU A 1 542 ? -54.949 14.494 59.941 1.00 54.56 542 LEU A C 1
ATOM 4211 O O . LEU A 1 542 ? -55.324 14.087 58.845 1.00 54.56 542 LEU A O 1
ATOM 4215 N N . ALA A 1 543 ? -54.152 13.766 60.731 1.00 51.47 543 ALA A N 1
ATOM 4216 C CA . ALA A 1 543 ? -53.699 12.427 60.359 1.00 51.47 543 ALA A CA 1
ATOM 4217 C C . ALA A 1 543 ? -54.873 11.441 60.226 1.00 51.47 543 ALA A C 1
ATOM 4219 O O . ALA A 1 543 ? -54.885 10.632 59.300 1.00 51.47 543 ALA A O 1
ATOM 4220 N N . TYR A 1 544 ? -55.876 11.546 61.105 1.00 54.00 544 TYR A N 1
ATOM 4221 C CA . TYR A 1 544 ? -57.083 10.716 61.062 1.00 54.00 544 TYR A CA 1
ATOM 4222 C C . TYR A 1 544 ? -57.994 11.070 59.875 1.00 54.00 544 TYR A C 1
ATOM 4224 O O . TYR A 1 544 ? -58.429 10.184 59.142 1.00 54.00 544 TYR A O 1
ATOM 4232 N N . ARG A 1 545 ? -58.233 12.367 59.632 1.00 54.56 545 ARG A N 1
ATOM 4233 C CA . ARG A 1 545 ? -59.021 12.854 58.486 1.00 54.56 545 ARG A CA 1
ATOM 4234 C C . ARG A 1 545 ? -58.377 12.497 57.149 1.00 54.56 545 ARG A C 1
ATOM 4236 O O . ARG A 1 545 ? -59.070 12.006 56.271 1.00 54.56 545 ARG A O 1
ATOM 4243 N N . LEU A 1 546 ? -57.059 12.655 57.008 1.00 53.50 546 LEU A N 1
ATOM 4244 C CA . LEU A 1 546 ? -56.334 12.292 55.784 1.00 53.50 546 LEU A CA 1
ATOM 4245 C C . LEU A 1 546 ? -56.421 10.794 55.461 1.00 53.50 546 LEU A C 1
ATOM 4247 O O . LEU A 1 546 ? -56.488 10.427 54.288 1.00 53.50 546 LEU A O 1
ATOM 4251 N N . ASP A 1 547 ? -56.433 9.931 56.478 1.00 55.75 547 ASP A N 1
ATOM 4252 C CA . ASP A 1 547 ? -56.579 8.483 56.293 1.00 55.75 547 ASP A CA 1
ATOM 4253 C C . ASP A 1 547 ? -58.006 8.109 55.841 1.00 55.75 547 ASP A C 1
ATOM 4255 O O . ASP A 1 547 ? -58.186 7.232 54.986 1.00 55.75 547 ASP A O 1
ATOM 4259 N N . ASP A 1 548 ? -59.019 8.831 56.330 1.00 57.34 548 ASP A N 1
ATOM 4260 C CA . ASP A 1 548 ? -60.416 8.660 55.915 1.00 57.34 548 ASP A CA 1
ATOM 4261 C C . ASP A 1 548 ? -60.667 9.201 54.493 1.00 57.34 548 ASP A C 1
ATOM 4263 O O . ASP A 1 548 ? -61.208 8.490 53.637 1.00 57.34 548 ASP A O 1
ATOM 4267 N N . THR A 1 549 ? -60.154 10.395 54.171 1.00 54.28 549 THR A N 1
ATOM 4268 C CA . THR A 1 549 ? -60.192 10.974 52.817 1.00 54.28 549 THR A CA 1
ATOM 4269 C C . THR A 1 549 ? -59.467 10.070 51.811 1.00 54.28 549 THR A C 1
ATOM 4271 O O . THR A 1 549 ? -59.975 9.819 50.714 1.00 54.28 549 THR A O 1
ATOM 4274 N N . TRP A 1 550 ? -58.323 9.485 52.189 1.00 59.31 550 TRP A N 1
ATOM 4275 C CA . TRP A 1 550 ? -57.610 8.492 51.375 1.00 59.31 550 TRP A CA 1
ATOM 4276 C C . TRP A 1 550 ? -58.441 7.226 51.139 1.00 59.31 550 TRP A C 1
ATOM 4278 O O . TRP A 1 550 ? -58.501 6.699 50.023 1.00 59.31 550 TRP A O 1
ATOM 4288 N N . SER A 1 551 ? -59.132 6.749 52.172 1.00 59.84 551 SER A N 1
ATOM 4289 C CA . SER A 1 551 ? -60.005 5.577 52.091 1.00 59.84 551 SER A CA 1
ATOM 4290 C C . SER A 1 551 ? -61.231 5.820 51.203 1.00 59.84 551 SER A C 1
ATOM 4292 O O . SER A 1 551 ? -61.688 4.911 50.499 1.00 59.84 551 SER A O 1
ATOM 4294 N N . LEU A 1 552 ? -61.764 7.043 51.185 1.00 58.88 552 LEU A N 1
ATOM 4295 C CA . LEU A 1 552 ? -62.843 7.459 50.287 1.00 58.88 552 LEU A CA 1
ATOM 4296 C C . LEU A 1 552 ? -62.361 7.592 48.838 1.00 58.88 552 LEU A C 1
ATOM 4298 O O . LEU A 1 552 ? -62.968 7.011 47.937 1.00 58.88 552 LEU A O 1
ATOM 4302 N N . LEU A 1 553 ? -61.215 8.233 48.614 1.00 56.84 553 LEU A N 1
ATOM 4303 C CA . LEU A 1 553 ? -60.603 8.365 47.291 1.00 56.84 553 LEU A CA 1
ATOM 4304 C C . LEU A 1 553 ? -60.278 6.999 46.668 1.00 56.84 553 LEU A C 1
ATOM 4306 O O . LEU A 1 553 ? -60.580 6.743 45.502 1.00 56.84 553 LEU A O 1
ATOM 4310 N N . LYS A 1 554 ? -59.744 6.071 47.469 1.00 60.03 554 LYS A N 1
ATOM 4311 C CA . LYS A 1 554 ? -59.486 4.686 47.055 1.00 60.03 554 LYS A CA 1
ATOM 4312 C C . LYS A 1 554 ? -60.767 3.974 46.611 1.00 60.03 554 LYS A C 1
ATOM 4314 O O . LYS A 1 554 ? -60.721 3.173 45.679 1.00 60.03 554 LYS A O 1
ATOM 4319 N N . ARG A 1 555 ? -61.914 4.263 47.241 1.00 63.00 555 ARG A N 1
ATOM 4320 C CA . ARG A 1 555 ? -63.225 3.734 46.821 1.00 63.00 555 ARG A CA 1
ATOM 4321 C C . ARG A 1 555 ? -63.681 4.329 45.489 1.00 63.00 555 ARG A C 1
ATOM 4323 O O . ARG A 1 555 ? -64.175 3.576 44.652 1.00 63.00 555 ARG A O 1
ATOM 4330 N N . VAL A 1 556 ? -63.491 5.630 45.273 1.00 59.44 556 VAL A N 1
ATOM 4331 C CA . VAL A 1 556 ? -63.863 6.302 44.015 1.00 59.44 556 VAL A CA 1
ATOM 4332 C C . VAL A 1 556 ? -63.002 5.808 42.850 1.00 59.44 556 VAL A C 1
ATOM 4334 O O . VAL A 1 556 ? -63.548 5.372 41.840 1.00 59.44 556 VAL A O 1
ATOM 4337 N N . LEU A 1 557 ? -61.678 5.743 43.025 1.00 58.50 557 LEU A N 1
ATOM 4338 C CA . LEU A 1 557 ? -60.750 5.205 42.021 1.00 58.50 557 LEU A CA 1
ATOM 4339 C C . LEU A 1 557 ? -61.056 3.741 41.681 1.00 58.50 557 LEU A C 1
ATOM 4341 O O . LEU A 1 557 ? -61.036 3.360 40.515 1.00 58.50 557 LEU A O 1
ATOM 4345 N N . LYS A 1 558 ? -61.415 2.926 42.682 1.00 63.34 558 LYS A N 1
ATOM 4346 C CA . LYS A 1 558 ? -61.805 1.526 42.468 1.00 63.34 558 LYS A CA 1
ATOM 4347 C C . LYS A 1 558 ? -63.127 1.392 41.699 1.00 63.34 558 LYS A C 1
ATOM 4349 O O . LYS A 1 558 ? -63.252 0.481 40.887 1.00 63.34 558 LYS A O 1
ATOM 4354 N N . ARG A 1 559 ? -64.106 2.280 41.923 1.00 61.03 559 ARG A N 1
ATOM 4355 C CA . ARG A 1 559 ? -65.359 2.318 41.137 1.00 61.03 559 ARG A CA 1
ATOM 4356 C C . ARG A 1 559 ? -65.108 2.734 39.690 1.00 61.03 559 ARG A C 1
ATOM 4358 O O . ARG A 1 559 ? -65.651 2.113 38.786 1.00 61.03 559 ARG A O 1
ATOM 4365 N N . LEU A 1 560 ? -64.248 3.727 39.485 1.00 58.47 560 LEU A N 1
ATOM 4366 C CA . LEU A 1 560 ? -63.844 4.205 38.164 1.00 58.47 560 LEU A CA 1
ATOM 4367 C C . LEU A 1 560 ? -63.136 3.083 37.384 1.00 58.47 560 LEU A C 1
ATOM 4369 O O . LEU A 1 560 ? -63.532 2.763 36.266 1.00 58.47 560 LEU A O 1
ATOM 4373 N N . GLN A 1 561 ? -62.197 2.387 38.035 1.00 59.19 561 GLN A N 1
ATOM 4374 C CA . GLN A 1 561 ? -61.517 1.205 37.500 1.00 59.19 561 GLN A CA 1
ATOM 4375 C C . GLN A 1 561 ? -62.491 0.070 37.149 1.00 59.19 561 GLN A C 1
ATOM 4377 O O . GLN A 1 561 ? -62.341 -0.559 36.110 1.00 59.19 561 GLN A O 1
ATOM 4382 N N . ALA A 1 562 ? -63.504 -0.179 37.985 1.00 62.28 562 ALA A N 1
ATOM 4383 C CA . ALA A 1 562 ? -64.517 -1.198 37.718 1.00 62.28 562 ALA A CA 1
ATOM 4384 C C . ALA A 1 562 ? -65.431 -0.828 36.535 1.00 62.28 562 ALA A C 1
ATOM 4386 O O . ALA A 1 562 ? -65.780 -1.709 35.757 1.00 62.28 562 ALA A O 1
ATOM 4387 N N . SER A 1 563 ? -65.774 0.456 36.371 1.00 57.53 563 SER A N 1
ATOM 4388 C CA . SER A 1 563 ? -66.578 0.927 35.231 1.00 57.53 563 SER A CA 1
ATOM 4389 C C . SER A 1 563 ? -65.816 0.858 33.904 1.00 57.53 563 SER A C 1
ATOM 4391 O O . SER A 1 563 ? -66.384 0.446 32.902 1.00 57.53 563 SER A O 1
ATOM 4393 N N . LEU A 1 564 ? -64.510 1.161 33.915 1.00 56.25 564 LEU A N 1
ATOM 4394 C CA . LEU A 1 564 ? -63.644 1.103 32.729 1.00 56.25 564 LEU A CA 1
ATOM 4395 C C . LEU A 1 564 ? -63.348 -0.333 32.265 1.00 56.25 564 LEU A C 1
ATOM 4397 O O . LEU A 1 564 ? -63.014 -0.542 31.108 1.00 56.25 564 LEU A O 1
ATOM 4401 N N . VAL A 1 565 ? -63.445 -1.321 33.159 1.00 58.44 565 VAL A N 1
ATOM 4402 C CA . VAL A 1 565 ? -63.201 -2.745 32.853 1.00 58.44 565 VAL A CA 1
ATOM 4403 C C . VAL A 1 565 ? -64.430 -3.429 32.230 1.00 58.44 565 VAL A C 1
ATOM 4405 O O . VAL A 1 565 ? -64.295 -4.510 31.665 1.00 58.44 565 VAL A O 1
ATOM 4408 N N . GLN A 1 566 ? -65.622 -2.826 32.316 1.00 56.09 566 GLN A N 1
ATOM 4409 C CA . GLN A 1 566 ? -66.860 -3.393 31.761 1.00 56.09 566 GLN A CA 1
ATOM 4410 C C . GLN A 1 566 ? -67.149 -2.995 30.301 1.00 56.09 566 GLN A C 1
ATOM 4412 O O . GLN A 1 566 ? -68.037 -3.590 29.698 1.00 56.09 566 GLN A O 1
ATOM 4417 N N . GLU A 1 567 ? -66.429 -2.032 29.716 1.00 54.09 567 GLU A N 1
ATOM 4418 C CA . GLU A 1 567 ? -66.566 -1.679 28.292 1.00 54.09 567 GLU A CA 1
ATOM 4419 C C . GLU A 1 567 ? -65.651 -2.569 27.422 1.00 54.09 567 GLU A C 1
ATOM 4421 O O . GLU A 1 567 ? -64.453 -2.680 27.674 1.00 54.09 567 GLU A O 1
ATOM 4426 N N . GLU A 1 568 ? -66.210 -3.219 26.390 1.00 47.56 568 GLU A N 1
ATOM 4427 C CA . GLU A 1 568 ? -65.528 -4.240 25.561 1.00 47.56 568 GLU A CA 1
ATOM 4428 C C . GLU A 1 568 ? -64.327 -3.720 24.740 1.00 47.56 568 GLU A C 1
ATOM 4430 O O . GLU A 1 568 ? -63.539 -4.522 24.236 1.00 47.56 568 GLU A O 1
ATOM 4435 N N . SER A 1 569 ? -64.114 -2.402 24.634 1.00 50.75 569 SER A N 1
ATOM 4436 C CA . SER A 1 569 ? -62.900 -1.829 24.037 1.00 50.75 569 SER A CA 1
ATOM 4437 C C . SER A 1 569 ? -61.862 -1.505 25.117 1.00 50.75 569 SER A C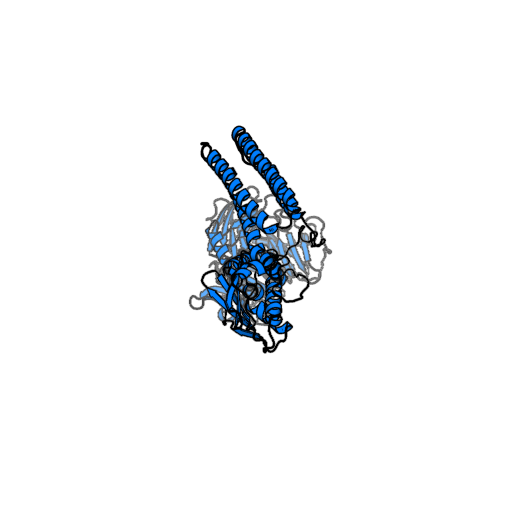 1
ATOM 4439 O O . SER A 1 569 ? -61.770 -0.379 25.610 1.00 50.75 569 SER A O 1
ATOM 4441 N N . PHE A 1 570 ? -61.080 -2.516 25.492 1.00 51.50 570 PHE A N 1
ATOM 4442 C CA . PHE A 1 570 ? -60.012 -2.421 26.488 1.00 51.50 570 PHE A CA 1
ATOM 4443 C C . PHE A 1 570 ? -58.884 -1.470 26.041 1.00 51.50 570 PHE A C 1
ATOM 4445 O O . PHE A 1 570 ? -58.006 -1.865 25.274 1.00 51.50 570 PHE A O 1
ATOM 4452 N N . ASP A 1 571 ? -58.851 -0.241 26.571 1.00 52.88 571 ASP A N 1
ATOM 4453 C CA . ASP A 1 571 ? -57.699 0.659 26.425 1.00 52.88 571 ASP A CA 1
ATOM 4454 C C . ASP A 1 571 ? -56.854 0.691 27.714 1.00 52.88 571 ASP A C 1
ATOM 4456 O O . ASP A 1 571 ? -57.212 1.272 28.745 1.00 52.88 571 ASP A O 1
ATOM 4460 N N . HIS A 1 572 ? -55.693 0.030 27.659 1.00 55.28 572 HIS A N 1
ATOM 4461 C CA . HIS A 1 572 ? -54.744 -0.092 28.768 1.00 55.28 572 HIS A CA 1
ATOM 4462 C C . HIS A 1 572 ? -54.163 1.253 29.249 1.00 55.28 572 HIS A C 1
ATOM 4464 O O . HIS A 1 572 ? -53.614 1.309 30.356 1.00 55.28 572 HIS A O 1
ATOM 4470 N N . GLY A 1 573 ? -54.280 2.333 28.466 1.00 51.06 573 GLY A N 1
ATOM 4471 C CA . GLY A 1 573 ? -53.742 3.654 28.807 1.00 51.06 573 GLY A CA 1
ATOM 4472 C C . GLY A 1 573 ? -54.408 4.298 30.028 1.00 51.06 573 GLY A C 1
ATOM 4473 O O . GLY A 1 573 ? -53.720 4.714 30.965 1.00 51.06 573 GLY A O 1
ATOM 4474 N N . ALA A 1 574 ? -55.743 4.313 30.074 1.00 48.81 574 ALA A N 1
ATOM 4475 C CA . ALA A 1 574 ? -56.504 4.953 31.153 1.00 48.81 574 ALA A CA 1
ATOM 4476 C C . ALA A 1 574 ? -56.336 4.226 32.502 1.00 48.81 574 ALA A C 1
ATOM 4478 O O . ALA A 1 574 ? -56.164 4.855 33.549 1.00 48.81 574 ALA A O 1
ATOM 4479 N N . LEU A 1 575 ? -56.287 2.890 32.475 1.00 54.59 575 LEU A N 1
ATOM 4480 C CA . LEU A 1 575 ? -56.007 2.067 33.656 1.00 54.59 575 LEU A CA 1
ATOM 4481 C C . LEU A 1 575 ? -54.599 2.313 34.207 1.00 54.59 575 LEU A C 1
ATOM 4483 O O . LEU A 1 575 ? -54.408 2.360 35.424 1.00 54.59 575 LEU A O 1
ATOM 4487 N N . ARG A 1 576 ? -53.613 2.507 33.323 1.00 54.41 576 ARG A N 1
ATOM 4488 C CA . ARG A 1 576 ? -52.231 2.804 33.712 1.00 54.41 576 ARG A CA 1
ATOM 4489 C C . ARG A 1 576 ? -52.109 4.202 34.330 1.00 54.41 576 ARG A C 1
ATOM 4491 O O . ARG A 1 576 ? -51.407 4.348 35.328 1.00 54.41 576 ARG A O 1
ATOM 4498 N N . ALA A 1 577 ? -52.829 5.198 33.811 1.00 50.69 577 ALA A N 1
ATOM 4499 C CA . ALA A 1 577 ? -52.878 6.539 34.398 1.00 50.69 577 ALA A CA 1
ATOM 4500 C C . ALA A 1 577 ? -53.519 6.537 35.801 1.00 50.69 577 ALA A C 1
ATOM 4502 O O . ALA A 1 577 ? -52.944 7.085 36.744 1.00 50.69 577 ALA A O 1
ATOM 4503 N N . ALA A 1 578 ? -54.648 5.839 35.974 1.00 51.75 578 ALA A N 1
ATOM 4504 C CA . ALA A 1 578 ? -55.311 5.701 37.273 1.00 51.75 578 ALA A CA 1
ATOM 4505 C C . ALA A 1 578 ? -54.441 4.949 38.303 1.00 51.75 578 ALA A C 1
ATOM 4507 O O . ALA A 1 578 ? -54.356 5.352 39.466 1.00 51.75 578 ALA A O 1
ATOM 4508 N N . ALA A 1 579 ? -53.740 3.892 37.874 1.00 56.88 579 ALA A N 1
ATOM 4509 C CA . ALA A 1 579 ? -52.807 3.151 38.722 1.00 56.88 579 ALA A CA 1
ATOM 4510 C C . ALA A 1 579 ? -51.582 3.994 39.125 1.00 56.88 579 ALA A C 1
ATOM 4512 O O . ALA A 1 579 ? -51.140 3.927 40.273 1.00 56.88 579 ALA A O 1
ATOM 4513 N N . ASN A 1 580 ? -51.065 4.826 38.214 1.00 53.84 580 ASN A N 1
ATOM 4514 C CA . ASN A 1 580 ? -49.959 5.742 38.500 1.00 53.84 580 ASN A CA 1
ATOM 4515 C C . ASN A 1 580 ? -50.353 6.814 39.526 1.00 53.84 580 ASN A C 1
ATOM 4517 O O . ASN A 1 580 ? -49.602 7.043 40.476 1.00 53.84 580 ASN A O 1
ATOM 4521 N N . LEU A 1 581 ? -51.546 7.408 39.393 1.00 52.22 581 LEU A N 1
ATOM 4522 C CA . LEU A 1 581 ? -52.082 8.367 40.367 1.00 52.22 581 LEU A CA 1
ATOM 4523 C C . LEU A 1 581 ? -52.197 7.728 41.763 1.00 52.22 581 LEU A C 1
ATOM 4525 O O . LEU A 1 581 ? -51.752 8.291 42.764 1.00 52.22 581 LEU A O 1
ATOM 4529 N N . GLN A 1 582 ? -52.727 6.502 41.826 1.00 55.53 582 GLN A N 1
ATOM 4530 C CA . GLN A 1 582 ? -52.848 5.752 43.074 1.00 55.53 582 GLN A CA 1
ATOM 4531 C C . GLN A 1 582 ? -51.478 5.445 43.708 1.00 55.53 582 GLN A C 1
ATOM 4533 O O . GLN A 1 582 ? -51.338 5.511 44.933 1.00 55.53 582 GLN A O 1
ATOM 4538 N N . GLY A 1 583 ? -50.470 5.118 42.893 1.00 54.34 583 GLY A N 1
ATOM 4539 C CA . GLY A 1 583 ? -49.101 4.863 43.341 1.00 54.34 583 GLY A CA 1
ATOM 4540 C C . GLY A 1 583 ? -48.444 6.097 43.962 1.00 54.34 583 GLY A C 1
ATOM 4541 O O . GLY A 1 583 ? -47.936 6.021 45.081 1.00 54.34 583 GLY A O 1
ATOM 4542 N N . GLN A 1 584 ? -48.530 7.244 43.284 1.00 52.81 584 GLN A N 1
ATOM 4543 C CA . GLN A 1 584 ? -47.932 8.499 43.751 1.00 52.81 584 GLN A CA 1
ATOM 4544 C C . GLN A 1 584 ? -48.572 9.007 45.050 1.00 52.81 584 GLN A C 1
ATOM 4546 O O . GLN A 1 584 ? -47.865 9.414 45.973 1.00 52.81 584 GLN A O 1
ATOM 4551 N N . MET A 1 585 ? -49.901 8.923 45.177 1.00 51.09 585 MET A N 1
ATOM 4552 C CA . MET A 1 585 ? -50.578 9.332 46.413 1.00 51.09 585 MET A CA 1
ATOM 4553 C C . MET A 1 585 ? -50.239 8.412 47.592 1.00 51.09 585 MET A C 1
ATOM 4555 O O . MET A 1 585 ? -50.078 8.881 48.719 1.00 51.09 585 MET A O 1
ATOM 4559 N N . ARG A 1 586 ? -50.060 7.108 47.344 1.00 56.34 586 ARG A N 1
ATOM 4560 C CA . ARG A 1 586 ? -49.652 6.154 48.382 1.00 56.34 586 ARG A CA 1
ATOM 4561 C C . ARG A 1 586 ? -48.251 6.453 48.916 1.00 56.34 586 ARG A C 1
ATOM 4563 O O . ARG A 1 586 ? -48.047 6.382 50.128 1.00 56.34 586 ARG A O 1
ATOM 4570 N N . GLU A 1 587 ? -47.303 6.778 48.039 1.00 53.91 587 GLU A N 1
ATOM 4571 C CA . GLU A 1 587 ? -45.947 7.157 48.452 1.00 53.91 587 GLU A CA 1
ATOM 4572 C C . GLU A 1 587 ? -45.939 8.457 49.258 1.00 53.91 587 GLU A C 1
ATOM 4574 O O . GLU A 1 587 ? -45.286 8.510 50.299 1.00 53.91 587 GLU A O 1
ATOM 4579 N N . LEU A 1 588 ? -46.721 9.462 48.850 1.00 50.38 588 LEU A N 1
ATOM 4580 C CA . LEU A 1 588 ? -46.827 10.738 49.564 1.00 50.38 588 LEU A CA 1
ATOM 4581 C C . LEU A 1 588 ? -47.344 10.552 51.003 1.00 50.38 588 LEU A C 1
ATOM 4583 O O . LEU A 1 588 ? -46.767 11.088 51.950 1.00 50.38 588 LEU A O 1
ATOM 4587 N N . VAL A 1 589 ? -48.401 9.751 51.182 1.00 50.78 589 VAL A N 1
ATOM 4588 C CA . VAL A 1 589 ? -48.973 9.448 52.507 1.00 50.78 589 VAL A CA 1
ATOM 4589 C C . VAL A 1 589 ? -47.988 8.654 53.369 1.00 50.78 589 VAL A C 1
ATOM 4591 O O . VAL A 1 589 ? -47.860 8.916 54.566 1.00 50.78 589 VAL A O 1
ATOM 4594 N N . ALA A 1 590 ? -47.261 7.703 52.778 1.00 53.12 590 ALA A N 1
ATOM 4595 C CA . ALA A 1 590 ? -46.246 6.933 53.492 1.00 53.12 590 ALA A CA 1
ATOM 4596 C C . ALA A 1 590 ? -45.070 7.812 53.949 1.00 53.12 590 ALA A C 1
ATOM 4598 O O . ALA A 1 590 ? -44.581 7.654 55.067 1.00 53.12 590 ALA A O 1
ATOM 4599 N N . ASP A 1 591 ? -44.638 8.765 53.122 1.00 50.62 591 ASP A N 1
ATOM 4600 C CA . ASP A 1 591 ? -43.601 9.730 53.492 1.00 50.62 591 ASP A CA 1
ATOM 4601 C C . ASP A 1 591 ? -44.058 10.675 54.605 1.00 50.62 591 ASP A C 1
ATOM 4603 O O . ASP A 1 591 ? -43.287 10.954 55.525 1.00 50.62 591 ASP A O 1
ATOM 4607 N N . PHE A 1 592 ? -45.323 11.098 54.581 1.00 49.81 592 PHE A N 1
ATOM 4608 C CA . PHE A 1 592 ? -45.907 11.910 55.646 1.00 49.81 592 PHE A CA 1
ATOM 4609 C C . PHE A 1 592 ? -45.953 11.153 56.981 1.00 49.81 592 PHE A C 1
ATOM 4611 O O . PHE A 1 592 ? -45.471 11.663 57.993 1.00 49.81 592 PHE A O 1
ATOM 4618 N N . LYS A 1 593 ? -46.437 9.900 56.976 1.00 50.22 593 LYS A N 1
ATOM 4619 C CA . LYS A 1 593 ? -46.459 9.038 58.172 1.00 50.22 593 LYS A CA 1
ATOM 4620 C C . LYS A 1 593 ? -45.048 8.793 58.721 1.00 50.22 593 LYS A C 1
ATOM 4622 O O . LYS A 1 593 ? -44.836 8.934 59.920 1.00 50.22 593 LYS A O 1
ATOM 4627 N N . ARG A 1 594 ? -44.065 8.515 57.853 1.00 52.28 594 ARG A N 1
ATOM 4628 C CA . ARG A 1 594 ? -42.659 8.312 58.258 1.00 52.28 594 ARG A CA 1
ATOM 4629 C C . ARG A 1 594 ? -42.032 9.553 58.889 1.00 52.28 594 ARG A C 1
ATOM 4631 O O . ARG A 1 594 ? -41.286 9.428 59.855 1.00 52.28 594 ARG A O 1
ATOM 4638 N N . ARG A 1 595 ? -42.307 10.746 58.357 1.00 47.50 595 ARG A N 1
ATOM 4639 C CA . ARG A 1 595 ? -41.720 11.999 58.865 1.00 47.50 595 ARG A CA 1
ATOM 4640 C C . ARG A 1 595 ? -42.384 12.490 60.148 1.00 47.50 595 ARG A C 1
ATOM 4642 O O . ARG A 1 595 ? -41.687 13.057 60.983 1.00 47.50 595 ARG A O 1
ATOM 4649 N N . ALA A 1 596 ? -43.679 12.222 60.328 1.00 48.25 596 ALA A N 1
ATOM 4650 C CA . ALA A 1 596 ? -44.333 12.379 61.623 1.00 48.25 596 ALA A CA 1
ATOM 4651 C C . ALA A 1 596 ? -43.661 11.469 62.669 1.00 48.25 596 ALA A C 1
ATOM 4653 O O . ALA A 1 596 ? -43.180 11.966 63.682 1.00 48.25 596 ALA A O 1
ATOM 4654 N N . ASP A 1 597 ? -43.489 10.174 62.380 1.00 49.50 597 ASP A N 1
ATOM 4655 C CA . ASP A 1 597 ? -42.850 9.232 63.318 1.00 49.50 597 ASP A CA 1
ATOM 4656 C C . ASP A 1 597 ? -41.382 9.590 63.646 1.00 49.50 597 ASP A C 1
ATOM 4658 O O . ASP A 1 597 ? -40.933 9.383 64.771 1.00 49.50 597 ASP A O 1
ATOM 4662 N N . GLN A 1 598 ? -40.629 10.180 62.707 1.00 49.66 598 GLN A N 1
ATOM 4663 C CA . GLN A 1 598 ? -39.238 10.610 62.936 1.00 49.66 598 GLN A CA 1
ATOM 4664 C C . GLN A 1 598 ? -39.092 11.810 63.887 1.00 49.66 598 GLN A C 1
ATOM 4666 O O . GLN A 1 598 ? -38.045 11.944 64.516 1.00 49.66 598 GLN A O 1
ATOM 4671 N N . HIS A 1 599 ? -40.091 12.693 63.987 1.00 50.25 599 HIS A N 1
ATOM 4672 C CA . HIS A 1 599 ? -40.040 13.849 64.895 1.00 50.25 599 HIS A CA 1
ATOM 4673 C C . HIS A 1 599 ? -40.487 13.508 66.321 1.00 50.25 599 HIS A C 1
ATOM 4675 O O . HIS A 1 599 ? -40.038 14.149 67.264 1.00 50.25 599 HIS A O 1
ATOM 4681 N N . TYR A 1 600 ? -41.319 12.482 66.493 1.00 59.81 600 TYR A N 1
ATOM 4682 C CA . TYR A 1 600 ? -41.890 12.081 67.780 1.00 59.81 600 TYR A CA 1
ATOM 4683 C C . TYR A 1 600 ? -41.226 10.815 68.335 1.00 59.81 600 TYR A C 1
ATOM 4685 O O . TYR A 1 600 ? -41.922 9.913 68.786 1.00 59.81 600 TYR A O 1
ATOM 4693 N N . ARG A 1 601 ? -39.889 10.721 68.294 1.00 68.62 601 ARG A N 1
ATOM 4694 C CA . ARG A 1 601 ? -39.130 9.566 68.803 1.00 68.62 601 ARG A CA 1
ATOM 4695 C C . ARG A 1 601 ? -38.151 9.993 69.896 1.00 68.62 601 ARG A C 1
ATOM 4697 O O . ARG A 1 601 ? -37.277 10.822 69.653 1.00 68.62 601 ARG A O 1
ATOM 4704 N N . ALA A 1 602 ? -38.258 9.386 71.075 1.00 74.50 602 ALA A N 1
ATOM 4705 C CA . ALA A 1 602 ? -37.345 9.615 72.191 1.00 74.50 602 ALA A CA 1
ATOM 4706 C C . ALA A 1 602 ? -36.625 8.325 72.593 1.00 74.50 602 ALA A C 1
ATOM 4708 O O . ALA A 1 602 ? -37.256 7.299 72.857 1.00 74.50 602 ALA A O 1
ATOM 4709 N N . GLU A 1 603 ? -35.297 8.383 72.688 1.00 84.81 603 GLU A N 1
ATOM 4710 C CA . GLU A 1 603 ? -34.507 7.358 73.370 1.00 84.81 603 GLU A CA 1
ATOM 4711 C C . GLU A 1 603 ? -34.640 7.549 74.883 1.00 84.81 603 GLU A C 1
ATOM 4713 O O . GLU A 1 603 ? -34.041 8.452 75.466 1.00 84.81 603 GLU A O 1
ATOM 4718 N N . ILE A 1 604 ? -35.459 6.710 75.520 1.00 83.44 604 ILE A N 1
ATOM 4719 C CA . ILE A 1 604 ? -35.872 6.876 76.921 1.00 83.44 604 ILE A CA 1
ATOM 4720 C C . ILE A 1 604 ? -34.677 6.971 77.870 1.00 83.44 604 ILE A C 1
ATOM 4722 O O . ILE A 1 604 ? -34.597 7.913 78.658 1.00 83.44 604 ILE A O 1
ATOM 4726 N N . CYS A 1 605 ? -33.717 6.046 77.760 1.00 82.38 605 CYS A N 1
ATOM 4727 C CA . CYS A 1 605 ? -32.520 6.058 78.600 1.00 82.38 605 CYS A CA 1
ATOM 4728 C C . CYS A 1 605 ? -31.705 7.343 78.412 1.00 82.38 605 CYS A C 1
ATOM 4730 O O . CYS A 1 605 ? -31.273 7.931 79.399 1.00 82.38 605 CYS A O 1
ATOM 4732 N N . ALA A 1 606 ? -31.547 7.812 77.170 1.00 83.75 606 ALA A N 1
ATOM 4733 C CA . ALA A 1 606 ? -30.779 9.016 76.870 1.00 83.75 606 ALA A CA 1
ATOM 4734 C C . ALA A 1 606 ? -31.433 10.273 77.463 1.00 83.75 606 ALA A C 1
ATOM 4736 O O . ALA A 1 606 ? -30.740 11.088 78.068 1.00 83.75 606 ALA A O 1
ATOM 4737 N N . VAL A 1 607 ? -32.762 10.408 77.355 1.00 86.44 607 VAL A N 1
ATOM 4738 C CA . VAL A 1 607 ? -33.498 11.552 77.922 1.00 86.44 607 VAL A CA 1
ATOM 4739 C C . VAL A 1 607 ? -33.424 11.559 79.449 1.00 86.44 607 VAL A C 1
ATOM 4741 O O . VAL A 1 607 ? -33.152 12.605 80.036 1.00 86.44 607 VAL A O 1
ATOM 4744 N N . ILE A 1 608 ? -33.602 10.405 80.101 1.00 83.31 608 ILE A N 1
ATOM 4745 C CA . ILE A 1 608 ? -33.515 10.291 81.567 1.00 83.31 608 ILE A CA 1
ATOM 4746 C C . ILE A 1 608 ? -32.093 10.608 82.054 1.00 83.31 608 ILE A C 1
ATOM 4748 O O . ILE A 1 608 ? -31.919 11.376 83.000 1.00 83.31 608 ILE A O 1
ATOM 4752 N N . GLN A 1 609 ? -31.071 10.053 81.397 1.00 83.38 609 GLN A N 1
ATOM 4753 C CA . GLN A 1 609 ? -29.670 10.302 81.742 1.00 83.38 609 GLN A CA 1
ATOM 4754 C C . GLN A 1 609 ? -29.252 11.759 81.502 1.00 83.38 609 GLN A C 1
ATOM 4756 O O . GLN A 1 609 ? -28.445 12.287 82.264 1.00 83.38 609 GLN A O 1
ATOM 4761 N N . ASP A 1 610 ? -29.750 12.410 80.446 1.00 84.38 610 ASP A N 1
ATOM 4762 C CA . ASP A 1 610 ? -29.475 13.829 80.178 1.00 84.38 610 ASP A CA 1
ATOM 4763 C C . ASP A 1 610 ? -30.185 14.747 81.182 1.00 84.38 610 ASP A C 1
ATOM 4765 O O . ASP A 1 610 ? -29.581 15.689 81.692 1.00 84.38 610 ASP A O 1
ATOM 4769 N N . TYR A 1 611 ? -31.439 14.441 81.532 1.00 82.94 611 TYR A N 1
ATOM 4770 C CA . TYR A 1 611 ? -32.173 15.161 82.572 1.00 82.94 611 TYR A CA 1
ATOM 4771 C C . TYR A 1 611 ? -31.463 15.065 83.932 1.00 82.94 611 TYR A C 1
ATOM 4773 O O . TYR A 1 611 ? -31.217 16.085 84.572 1.00 82.94 611 TYR A O 1
ATOM 4781 N N . LEU A 1 612 ? -31.053 13.865 84.353 1.00 78.12 612 LEU A N 1
ATOM 4782 C CA . LEU A 1 612 ? -30.396 13.677 85.651 1.00 78.12 612 LEU A CA 1
ATOM 4783 C C . LEU A 1 612 ? -28.989 14.272 85.712 1.00 78.12 612 LEU A C 1
ATOM 4785 O O . LEU A 1 612 ? -28.625 14.830 86.745 1.00 78.12 612 LEU A O 1
ATOM 4789 N N . ARG A 1 613 ? -28.229 14.239 84.606 1.00 80.00 613 ARG A N 1
ATOM 4790 C CA . ARG A 1 613 ? -26.953 14.967 84.505 1.00 80.00 613 ARG A CA 1
ATOM 4791 C C . ARG A 1 613 ? -27.114 16.465 84.755 1.00 80.00 613 ARG A C 1
ATOM 4793 O O . ARG A 1 613 ? -26.194 17.074 85.275 1.00 80.00 613 ARG A O 1
ATOM 4800 N N . LYS A 1 614 ? -28.257 17.053 84.393 1.00 77.50 614 LYS A N 1
ATOM 4801 C CA . LYS A 1 614 ? -28.540 18.478 84.634 1.00 77.50 614 LYS A CA 1
ATOM 4802 C C . LYS A 1 614 ? -29.051 18.763 86.044 1.00 77.50 614 LYS A C 1
ATOM 4804 O O . LYS A 1 614 ? -28.955 19.901 86.487 1.00 77.50 614 LYS A O 1
ATOM 4809 N N . LEU A 1 615 ? -29.625 17.768 86.718 1.00 77.00 615 LEU A N 1
ATOM 4810 C CA . LEU A 1 615 ? -30.244 17.946 88.030 1.00 77.00 615 LEU A CA 1
ATOM 4811 C C . LEU A 1 615 ? -29.252 17.814 89.201 1.00 77.00 615 LEU A C 1
ATOM 4813 O O . LEU A 1 615 ? -29.532 18.366 90.258 1.00 77.00 615 LEU A O 1
ATOM 4817 N N . GLU A 1 616 ? -28.150 17.067 89.025 1.00 65.06 616 GLU A N 1
ATOM 4818 C CA . GLU A 1 616 ? -27.066 16.840 90.010 1.00 65.06 616 GLU A CA 1
ATOM 4819 C C . GLU A 1 616 ? -27.554 16.679 91.468 1.00 65.06 616 GLU A C 1
ATOM 4821 O O . GLU A 1 616 ? -27.218 17.467 92.351 1.00 65.06 616 GLU A O 1
ATOM 4826 N N . HIS A 1 617 ? -28.373 15.652 91.736 1.00 72.50 617 HIS A N 1
ATOM 4827 C CA . HIS A 1 617 ? -28.952 15.422 93.065 1.00 72.50 617 HIS A CA 1
ATOM 4828 C C . HIS A 1 617 ? -28.628 14.020 93.610 1.00 72.50 617 HIS A C 1
ATOM 4830 O O . HIS A 1 617 ? -29.119 13.016 93.093 1.00 72.50 617 HIS A O 1
ATOM 4836 N N . ASP A 1 618 ? -27.904 13.950 94.733 1.00 72.75 618 ASP A N 1
ATOM 4837 C CA . ASP A 1 618 ? -27.372 12.719 95.368 1.00 72.75 618 ASP A CA 1
ATOM 4838 C C . ASP A 1 618 ? -28.430 11.750 95.937 1.00 72.75 618 ASP A C 1
ATOM 4840 O O . ASP A 1 618 ? -28.120 10.788 96.636 1.00 72.75 618 ASP A O 1
ATOM 4844 N N . SER A 1 619 ? -29.711 12.021 95.701 1.00 74.56 619 SER A N 1
ATOM 4845 C CA . SER A 1 619 ? -30.840 11.313 96.315 1.00 74.56 619 SER A CA 1
ATOM 4846 C C . SER A 1 619 ? -31.709 10.566 95.305 1.00 74.56 619 SER A C 1
ATOM 4848 O O . SER A 1 619 ? -32.800 10.108 95.648 1.00 74.56 619 SER A O 1
ATOM 4850 N N . ILE A 1 620 ? -31.245 10.474 94.056 1.00 83.44 620 ILE A N 1
ATOM 4851 C CA . ILE A 1 620 ? -31.945 9.800 92.968 1.00 83.44 620 ILE A CA 1
ATOM 4852 C C . ILE A 1 620 ? -31.172 8.539 92.580 1.00 83.44 620 ILE A C 1
ATOM 4854 O O . ILE A 1 620 ? -30.004 8.608 92.209 1.00 83.44 620 ILE A O 1
ATOM 4858 N N . THR A 1 621 ? -31.838 7.387 92.634 1.00 83.25 621 THR A N 1
ATOM 4859 C CA . THR A 1 621 ? -31.290 6.095 92.202 1.00 83.25 621 THR A CA 1
ATOM 4860 C C . THR A 1 621 ? -31.894 5.699 90.855 1.00 83.25 621 THR A C 1
ATOM 4862 O O . THR A 1 621 ? -33.111 5.754 90.670 1.00 83.25 621 THR A O 1
ATOM 4865 N N . LEU A 1 622 ? -31.052 5.277 89.912 1.00 83.62 622 LEU A N 1
ATOM 4866 C CA . LEU A 1 622 ? -31.455 4.833 88.576 1.00 83.62 622 LEU A CA 1
ATOM 4867 C C . LEU A 1 622 ? -31.375 3.314 88.446 1.00 83.62 622 LEU A C 1
ATOM 4869 O O . LEU A 1 622 ? -30.292 2.747 88.546 1.00 83.62 622 LEU A O 1
ATOM 4873 N N . ASN A 1 623 ? -32.500 2.688 88.106 1.00 85.00 623 ASN A N 1
ATOM 4874 C CA . ASN A 1 623 ? -32.583 1.273 87.751 1.00 85.00 623 ASN A CA 1
ATOM 4875 C C . ASN A 1 623 ? -33.093 1.142 86.309 1.00 85.00 623 ASN A C 1
ATOM 4877 O O . ASN A 1 623 ? -34.269 0.862 86.066 1.00 85.00 623 ASN A O 1
ATOM 4881 N N . LEU A 1 624 ? -32.208 1.392 85.342 1.00 82.38 624 LEU A N 1
ATOM 4882 C CA . LEU A 1 624 ? -32.503 1.245 83.915 1.00 82.38 624 LEU A CA 1
ATOM 4883 C C . LEU A 1 624 ? -31.848 -0.035 83.365 1.00 82.38 624 LEU A C 1
ATOM 4885 O O . LEU A 1 624 ? -30.697 -0.308 83.705 1.00 82.38 624 LEU A O 1
ATOM 4889 N N . PRO A 1 625 ? -32.535 -0.812 82.511 1.00 77.56 625 PRO A N 1
ATOM 4890 C CA . PRO A 1 625 ? -31.932 -1.945 81.818 1.00 77.56 625 PRO A CA 1
ATOM 4891 C C . PRO A 1 625 ? -30.951 -1.463 80.738 1.00 77.56 625 PRO A C 1
ATOM 4893 O O . PRO A 1 625 ? -31.059 -0.337 80.249 1.00 77.56 625 PRO A O 1
ATOM 4896 N N . GLU A 1 626 ? -30.013 -2.329 80.338 1.00 72.25 626 GLU A N 1
ATOM 4897 C CA . GLU A 1 626 ? -28.955 -1.999 79.362 1.00 72.25 626 GLU A CA 1
ATOM 4898 C C . GLU A 1 626 ? -29.499 -1.521 78.005 1.00 72.25 626 GLU A C 1
ATOM 4900 O O . GLU A 1 626 ? -28.847 -0.729 77.327 1.00 72.25 626 GLU A O 1
ATOM 4905 N N . ALA A 1 627 ? -30.705 -1.954 77.620 1.00 73.44 627 ALA A N 1
ATOM 4906 C CA . ALA A 1 627 ? -31.366 -1.518 76.396 1.00 73.44 627 ALA A CA 1
ATOM 4907 C C . ALA A 1 627 ? -32.887 -1.373 76.583 1.00 73.44 627 ALA A C 1
ATOM 4909 O O . ALA A 1 627 ? -33.558 -2.288 77.064 1.00 73.44 627 ALA A O 1
ATOM 4910 N N . LEU A 1 628 ? -33.436 -0.234 76.144 1.00 80.38 628 LEU A N 1
ATOM 4911 C CA . LEU A 1 628 ? -34.873 -0.001 75.960 1.00 80.38 628 LEU A CA 1
ATOM 4912 C C . LEU A 1 628 ? -35.138 0.468 74.526 1.00 80.38 628 LEU A C 1
ATOM 4914 O O . LEU A 1 628 ? -34.332 1.232 73.988 1.00 80.38 628 LEU A O 1
ATOM 4918 N N . PRO A 1 629 ? -36.267 0.071 73.911 1.00 80.50 629 PRO A N 1
ATOM 4919 C CA . PRO A 1 629 ? -36.680 0.648 72.641 1.00 80.50 629 PRO A CA 1
ATOM 4920 C C . PRO A 1 629 ? -36.986 2.143 72.796 1.00 80.50 629 PRO A C 1
ATOM 4922 O O . PRO A 1 629 ? -37.254 2.644 73.892 1.00 80.50 629 PRO A O 1
ATOM 4925 N N . SER A 1 630 ? -36.946 2.882 71.688 1.00 82.25 630 SER A N 1
ATOM 4926 C CA . SER A 1 630 ? -37.400 4.275 71.685 1.00 82.25 630 SER A CA 1
ATOM 4927 C C . SER A 1 630 ? -38.913 4.335 71.914 1.00 82.25 630 SER A C 1
ATOM 4929 O O . SER A 1 630 ? -39.629 3.421 71.515 1.00 82.25 630 SER A O 1
ATOM 4931 N N . ALA A 1 631 ? -39.419 5.423 72.489 1.00 82.12 631 ALA A N 1
ATOM 4932 C CA . ALA A 1 631 ? -40.857 5.659 72.597 1.00 82.12 631 ALA A CA 1
ATOM 4933 C C . ALA A 1 631 ? -41.344 6.709 71.600 1.00 82.12 631 ALA A C 1
ATOM 4935 O O . ALA A 1 631 ? -40.590 7.611 71.219 1.00 82.12 631 ALA A O 1
ATOM 4936 N N . ARG A 1 632 ? -42.631 6.628 71.244 1.00 77.62 632 ARG A N 1
ATOM 4937 C CA . ARG A 1 632 ? -43.320 7.639 70.433 1.00 77.62 632 ARG A CA 1
ATOM 4938 C C . ARG A 1 632 ? -43.686 8.886 71.259 1.00 77.62 632 ARG A C 1
ATOM 4940 O O . ARG A 1 632 ? -44.839 9.055 71.633 1.00 77.62 632 ARG A O 1
ATOM 4947 N N . ILE A 1 633 ? -42.709 9.727 71.602 1.00 80.19 633 ILE A N 1
ATOM 4948 C CA . ILE A 1 633 ? -42.885 10.995 72.337 1.00 80.19 633 ILE A CA 1
ATOM 4949 C C . ILE A 1 633 ? -41.756 11.977 71.993 1.00 80.19 633 ILE A C 1
ATOM 4951 O O . ILE A 1 633 ? -40.643 11.554 71.679 1.00 80.19 633 ILE A O 1
ATOM 4955 N N . LEU A 1 634 ? -42.006 13.292 72.067 1.00 78.31 634 LEU A N 1
ATOM 4956 C CA . LEU A 1 634 ? -40.934 14.292 71.969 1.00 78.31 634 LEU A CA 1
ATOM 4957 C C . LEU A 1 634 ? -39.989 14.205 73.181 1.00 78.31 634 LEU A C 1
ATOM 4959 O O . LEU A 1 634 ? -40.473 14.231 74.316 1.00 78.31 634 LEU A O 1
ATOM 4963 N N . PRO A 1 635 ? -38.655 14.232 72.986 1.00 77.75 635 PRO A N 1
ATOM 4964 C CA . PRO A 1 635 ? -37.694 14.277 74.089 1.00 77.75 635 PRO A CA 1
ATOM 4965 C C . PRO A 1 635 ? -37.962 15.408 75.091 1.00 77.75 635 PRO A C 1
ATOM 4967 O O . PRO A 1 635 ? -37.847 15.202 76.294 1.00 77.75 635 PRO A O 1
ATOM 4970 N N . ALA A 1 636 ? -38.379 16.584 74.606 1.00 75.31 636 ALA A N 1
ATOM 4971 C CA . ALA A 1 636 ? -38.690 17.738 75.448 1.00 75.31 636 ALA A CA 1
ATOM 4972 C C . ALA A 1 636 ? -39.956 17.545 76.302 1.00 75.31 636 ALA A C 1
ATOM 4974 O O . ALA A 1 636 ? -39.978 17.954 77.460 1.00 75.31 636 ALA A O 1
ATOM 4975 N N . ASP A 1 637 ? -40.997 16.901 75.762 1.00 83.12 637 ASP A N 1
ATOM 4976 C CA . ASP A 1 637 ? -42.218 16.612 76.523 1.00 83.12 637 ASP A CA 1
ATOM 4977 C C . ASP A 1 637 ? -41.975 15.524 77.568 1.00 83.12 637 ASP A C 1
ATOM 4979 O O . ASP A 1 637 ? -42.451 15.644 78.695 1.00 83.12 637 ASP A O 1
ATOM 4983 N N . LEU A 1 638 ? -41.187 14.499 77.224 1.00 87.19 638 LEU A N 1
ATOM 4984 C CA . LEU A 1 638 ? -40.769 13.480 78.182 1.00 87.19 638 LEU A CA 1
ATOM 4985 C C . LEU A 1 638 ? -39.904 14.082 79.296 1.00 87.19 638 LEU A C 1
ATOM 4987 O O . LEU A 1 638 ? -40.139 13.791 80.465 1.00 87.19 638 LEU A O 1
ATOM 4991 N N . ALA A 1 639 ? -38.947 14.949 78.954 1.00 82.56 639 ALA A N 1
ATOM 4992 C CA . ALA A 1 639 ? -38.124 15.655 79.932 1.00 82.56 639 ALA A CA 1
ATOM 4993 C C . ALA A 1 639 ? -38.966 16.550 80.856 1.00 82.56 639 ALA A C 1
ATOM 4995 O O . ALA A 1 639 ? -38.737 16.550 82.058 1.00 82.56 639 ALA A O 1
ATOM 4996 N N . TYR A 1 640 ? -39.974 17.254 80.325 1.00 84.75 640 TYR A N 1
ATOM 4997 C CA . TYR A 1 640 ? -40.893 18.063 81.134 1.00 84.75 640 TYR A CA 1
ATOM 4998 C C . TYR A 1 640 ? -41.710 17.209 82.112 1.00 84.75 640 TYR A C 1
ATOM 5000 O O . TYR A 1 640 ? -41.840 17.544 83.284 1.00 84.75 640 TYR A O 1
ATOM 5008 N N . VAL A 1 641 ? -42.262 16.087 81.640 1.00 87.75 641 VAL A N 1
ATOM 5009 C CA . VAL A 1 641 ? -43.022 15.159 82.490 1.00 87.75 641 VAL A CA 1
ATOM 5010 C C . VAL A 1 641 ? -42.131 14.577 83.590 1.00 87.75 641 VAL A C 1
ATOM 5012 O O . VAL A 1 641 ? -42.561 14.479 84.739 1.00 87.75 641 VAL A O 1
ATOM 5015 N N . LEU A 1 642 ? -40.894 14.209 83.247 1.00 86.50 642 LEU A N 1
ATOM 5016 C CA . LEU A 1 642 ? -39.897 13.738 84.205 1.00 86.50 642 LEU A CA 1
ATOM 5017 C C . LEU A 1 642 ? -39.547 14.809 85.235 1.00 86.50 642 LEU A C 1
ATOM 5019 O O . LEU A 1 642 ? -39.504 14.493 86.421 1.00 86.50 642 LEU A O 1
ATOM 5023 N N . ASP A 1 643 ? -39.355 16.055 84.803 1.00 84.81 643 ASP A N 1
ATOM 5024 C CA . ASP A 1 643 ? -39.094 17.180 85.698 1.00 84.81 643 ASP A CA 1
ATOM 5025 C C . ASP A 1 643 ? -40.236 17.372 86.695 1.00 84.81 643 ASP A C 1
ATOM 5027 O O . ASP A 1 643 ? -40.014 17.322 87.901 1.00 84.81 643 ASP A O 1
ATOM 5031 N N . GLU A 1 644 ? -41.481 17.448 86.226 1.00 84.62 644 GLU A N 1
ATOM 5032 C CA . GLU A 1 644 ? -42.643 17.600 87.107 1.00 84.62 644 GLU A CA 1
ATOM 5033 C C . GLU A 1 644 ? -42.778 16.446 88.112 1.00 84.62 644 GLU A C 1
ATOM 5035 O O . GLU A 1 644 ? -43.074 16.676 89.287 1.00 84.62 644 GLU A O 1
ATOM 5040 N N . LEU A 1 645 ? -42.547 15.197 87.695 1.00 86.38 645 LEU A N 1
ATOM 5041 C CA . LEU A 1 645 ? -42.642 14.047 88.597 1.00 86.38 645 LEU A CA 1
ATOM 5042 C C . LEU A 1 645 ? -41.509 14.012 89.618 1.00 86.38 645 LEU A C 1
ATOM 5044 O O . LEU A 1 645 ? -41.769 13.833 90.807 1.00 86.38 645 LEU A O 1
ATOM 5048 N N . VAL A 1 646 ? -40.268 14.214 89.177 1.00 84.44 646 VAL A N 1
ATOM 5049 C CA . VAL A 1 646 ? -39.090 14.174 90.050 1.00 84.44 646 VAL A CA 1
ATOM 5050 C C . VAL A 1 646 ? -39.091 15.363 91.007 1.00 84.44 646 VAL A C 1
ATOM 5052 O O . VAL A 1 646 ? -38.855 15.180 92.198 1.00 84.44 646 VAL A O 1
ATOM 5055 N N . GLN A 1 647 ? -39.438 16.566 90.546 1.00 81.00 647 GLN A N 1
ATOM 5056 C CA . GLN A 1 647 ? -39.574 17.740 91.412 1.00 81.00 647 GLN A CA 1
ATOM 5057 C C . GLN A 1 647 ? -40.705 17.564 92.427 1.00 81.00 647 GLN A C 1
ATOM 5059 O O . GLN A 1 647 ? -40.571 17.983 93.577 1.00 81.00 647 GLN A O 1
ATOM 5064 N N . ASN A 1 648 ? -41.825 16.942 92.046 1.00 78.06 648 ASN A N 1
ATOM 5065 C CA . ASN A 1 648 ? -42.887 16.649 93.007 1.00 78.06 648 ASN A CA 1
ATOM 5066 C C . ASN A 1 648 ? -42.469 15.581 94.026 1.00 78.06 648 ASN A C 1
ATOM 5068 O O . ASN A 1 648 ? -42.727 15.783 95.213 1.00 78.06 648 ASN A O 1
ATOM 5072 N N . ALA A 1 649 ? -41.763 14.534 93.599 1.00 78.56 649 ALA A N 1
ATOM 5073 C CA . ALA A 1 649 ? -41.187 13.515 94.475 1.00 78.56 649 ALA A CA 1
ATOM 5074 C C . ALA A 1 649 ? -40.171 14.108 95.473 1.00 78.56 649 ALA A C 1
ATOM 5076 O O . ALA A 1 649 ? -40.254 13.853 96.672 1.00 78.56 649 ALA A O 1
ATOM 5077 N N . LEU A 1 650 ? -39.264 14.975 95.008 1.00 76.25 650 LEU A N 1
ATOM 5078 C CA . LEU A 1 650 ? -38.266 15.649 95.851 1.00 76.25 650 LEU A CA 1
ATOM 5079 C C . LEU A 1 650 ? -38.882 16.679 96.810 1.00 76.25 650 LEU A C 1
ATOM 5081 O O . LEU A 1 650 ? -38.339 16.933 97.881 1.00 76.25 650 LEU A O 1
ATOM 5085 N N . ARG A 1 651 ? -40.012 17.298 96.453 1.00 72.88 651 ARG A N 1
ATOM 5086 C CA . ARG A 1 651 ? -40.683 18.289 97.313 1.00 72.88 651 ARG A CA 1
ATOM 5087 C C . ARG A 1 651 ? -41.557 17.658 98.400 1.00 72.88 651 ARG A C 1
ATOM 5089 O O . ARG A 1 651 ? -41.950 18.373 99.319 1.00 72.88 651 ARG A O 1
ATOM 5096 N N . HIS A 1 652 ? -41.902 16.373 98.308 1.00 64.19 652 HIS A N 1
ATOM 5097 C CA . HIS A 1 652 ? -42.882 15.739 99.194 1.00 64.19 652 HIS A CA 1
ATOM 5098 C C . HIS A 1 652 ? -42.252 14.769 100.193 1.00 64.19 652 HIS A C 1
ATOM 5100 O O . HIS A 1 652 ? -42.508 13.568 100.181 1.00 64.19 652 HIS A O 1
ATOM 5106 N N . ILE A 1 653 ? -41.413 15.309 101.077 1.00 62.81 653 ILE A N 1
ATOM 5107 C CA . ILE A 1 653 ? -40.667 14.521 102.056 1.00 62.81 653 ILE A CA 1
ATOM 5108 C C . ILE A 1 653 ? -40.846 15.152 103.438 1.00 62.81 653 ILE A C 1
ATOM 5110 O O . ILE A 1 653 ? -40.324 16.227 103.726 1.00 62.81 653 ILE A O 1
ATOM 5114 N N . GLU A 1 654 ? -41.615 14.493 104.306 1.00 58.94 654 GLU A N 1
ATOM 5115 C CA . GLU A 1 654 ? -41.883 14.931 105.684 1.00 58.94 654 GLU A CA 1
ATOM 5116 C C . GLU A 1 654 ? -40.665 14.672 106.592 1.00 58.94 654 GLU A C 1
ATOM 5118 O O . GLU A 1 654 ? -40.650 13.755 107.409 1.00 58.94 654 GLU A O 1
ATOM 5123 N N . GLY A 1 655 ? -39.593 15.451 106.418 1.00 61.00 655 GLY A N 1
ATOM 5124 C CA . GLY A 1 655 ? -38.419 15.434 107.306 1.00 61.00 655 GLY A CA 1
ATOM 5125 C C . GLY A 1 655 ? -37.494 14.212 107.185 1.00 61.00 655 GLY A C 1
ATOM 5126 O O . GLY A 1 655 ? -36.575 14.066 107.990 1.00 61.00 655 GLY A O 1
ATOM 5127 N N . ARG A 1 656 ? -37.702 13.338 106.190 1.00 67.38 656 ARG A N 1
ATOM 5128 C CA . ARG A 1 656 ? -36.805 12.214 105.850 1.00 67.38 656 ARG A CA 1
ATOM 5129 C C . ARG A 1 656 ? -35.738 12.650 104.835 1.00 67.38 656 ARG A C 1
ATOM 5131 O O . ARG A 1 656 ? -35.867 13.692 104.200 1.00 67.38 656 ARG A O 1
ATOM 5138 N N . ARG A 1 657 ? -34.670 11.861 104.653 1.00 73.50 657 ARG A N 1
ATOM 5139 C CA . ARG A 1 657 ? -33.773 12.068 103.501 1.00 73.50 657 ARG A CA 1
ATOM 5140 C C . ARG A 1 657 ? -34.504 11.651 102.213 1.00 73.50 657 ARG A C 1
ATOM 5142 O O . ARG A 1 657 ? -35.092 10.563 102.216 1.00 73.50 657 ARG A O 1
ATOM 5149 N N . PRO A 1 658 ? -34.476 12.473 101.145 1.00 75.62 658 PRO A N 1
ATOM 5150 C CA . PRO A 1 658 ? -35.064 12.107 99.862 1.00 75.62 658 PRO A CA 1
ATOM 5151 C C . PRO A 1 658 ? -34.496 10.787 99.359 1.00 75.62 658 PRO A C 1
ATOM 5153 O O . PRO A 1 658 ? -33.291 10.562 99.447 1.00 75.62 658 PRO A O 1
ATOM 5156 N N . ASN A 1 659 ? -35.357 9.919 98.839 1.00 83.31 659 ASN A N 1
ATOM 5157 C CA . ASN A 1 659 ? -34.931 8.796 98.019 1.00 83.31 659 ASN A CA 1
ATOM 5158 C C . ASN A 1 659 ? -35.935 8.610 96.883 1.00 83.31 659 ASN A C 1
ATOM 5160 O O . ASN A 1 659 ? -37.055 8.151 97.114 1.00 83.31 659 ASN A O 1
ATOM 5164 N N . VAL A 1 660 ? -35.530 9.000 95.674 1.00 87.31 660 VAL A N 1
ATOM 5165 C CA . VAL A 1 660 ? -36.333 8.844 94.460 1.00 87.31 660 VAL A CA 1
ATOM 5166 C C . VAL A 1 660 ? -35.708 7.757 93.599 1.00 87.31 660 VAL A C 1
ATOM 5168 O O . VAL A 1 660 ? -34.549 7.860 93.215 1.00 87.31 660 VAL A O 1
ATOM 5171 N N . VAL A 1 661 ? -36.462 6.713 93.274 1.00 87.38 661 VAL A N 1
ATOM 5172 C CA . VAL A 1 661 ? -36.005 5.629 92.401 1.00 87.38 661 VAL A CA 1
ATOM 5173 C C . VAL A 1 661 ? -36.717 5.744 91.063 1.00 87.38 661 VAL A C 1
ATOM 5175 O O . VAL A 1 661 ? -37.943 5.662 91.004 1.00 87.38 661 VAL A O 1
ATOM 5178 N N . ILE A 1 662 ? -35.952 5.915 89.988 1.00 90.31 662 ILE A N 1
ATOM 5179 C CA . ILE A 1 662 ? -36.474 5.889 88.620 1.00 90.31 662 ILE A CA 1
ATOM 5180 C C . ILE A 1 662 ? -36.134 4.532 88.018 1.00 90.31 662 ILE A C 1
ATOM 5182 O O . ILE A 1 662 ? -34.960 4.181 87.887 1.00 90.31 662 ILE A O 1
ATOM 5186 N N . GLN A 1 663 ? -37.162 3.776 87.646 1.00 89.56 663 GLN A N 1
ATOM 5187 C CA . GLN A 1 663 ? -37.013 2.469 87.016 1.00 89.56 663 GLN A CA 1
ATOM 5188 C C . GLN A 1 663 ? -37.788 2.417 85.707 1.00 89.56 663 GLN A C 1
ATOM 5190 O O . GLN A 1 663 ? -38.884 2.961 85.599 1.00 89.56 663 GLN A O 1
ATOM 5195 N N . ALA A 1 664 ? -37.234 1.737 84.712 1.00 89.81 664 ALA A N 1
ATOM 5196 C CA . ALA A 1 664 ? -37.902 1.551 83.434 1.00 89.81 664 ALA A CA 1
ATOM 5197 C C . ALA A 1 664 ? -37.846 0.087 83.010 1.00 89.81 664 ALA A C 1
ATOM 5199 O O . ALA A 1 664 ? -36.850 -0.595 83.234 1.00 89.81 664 ALA A O 1
ATOM 5200 N N . ARG A 1 665 ? -38.912 -0.407 82.385 1.00 87.50 665 ARG A N 1
ATOM 5201 C CA . ARG A 1 665 ? -38.981 -1.775 81.863 1.00 87.50 665 ARG A CA 1
ATOM 5202 C C . ARG A 1 665 ? -39.770 -1.819 80.566 1.00 87.50 665 ARG A C 1
ATOM 5204 O O . ARG A 1 665 ? -40.702 -1.044 80.373 1.00 87.50 665 ARG A O 1
ATOM 5211 N N . HIS A 1 666 ? -39.411 -2.754 79.701 1.00 85.38 666 HIS A N 1
ATOM 5212 C CA . HIS A 1 666 ? -40.137 -3.020 78.467 1.00 85.38 666 HIS A CA 1
ATOM 5213 C C . HIS A 1 666 ? -41.076 -4.215 78.660 1.00 85.38 666 HIS A C 1
ATOM 5215 O O . HIS A 1 666 ? -40.649 -5.255 79.162 1.00 85.38 666 HIS A O 1
ATOM 5221 N N . ALA A 1 667 ? -42.343 -4.065 78.282 1.00 78.19 667 ALA A N 1
ATOM 5222 C CA . ALA A 1 667 ? -43.350 -5.115 78.350 1.00 78.19 667 ALA A CA 1
ATOM 5223 C C . ALA A 1 667 ? -44.236 -5.064 77.094 1.00 78.19 667 ALA A C 1
ATOM 5225 O O . ALA A 1 667 ? -45.020 -4.132 76.927 1.00 78.19 667 ALA A O 1
ATOM 5226 N N . LEU A 1 668 ? -44.137 -6.092 76.241 1.00 77.69 668 LEU A N 1
ATOM 5227 C CA . LEU A 1 668 ? -44.840 -6.182 74.949 1.00 77.69 668 LEU A CA 1
ATOM 5228 C C . LEU A 1 668 ? -44.542 -4.970 74.047 1.00 77.69 668 LEU A C 1
ATOM 5230 O O . LEU A 1 668 ? -43.395 -4.813 73.643 1.00 77.69 668 LEU A O 1
ATOM 5234 N N . ASP A 1 669 ? -45.550 -4.135 73.773 1.00 77.56 669 ASP A N 1
ATOM 5235 C CA . ASP A 1 669 ? -45.472 -2.934 72.927 1.00 77.56 669 ASP A CA 1
ATOM 5236 C C . ASP A 1 669 ? -45.384 -1.638 73.760 1.00 77.56 669 ASP A C 1
ATOM 5238 O O . ASP A 1 669 ? -45.515 -0.526 73.235 1.00 77.56 669 ASP A O 1
ATOM 5242 N N . GLU A 1 670 ? -45.203 -1.757 75.080 1.00 83.50 670 GLU A N 1
ATOM 5243 C CA . GLU A 1 670 ? -45.156 -0.630 76.007 1.00 83.50 670 GLU A CA 1
ATOM 5244 C C . GLU A 1 670 ? -43.842 -0.566 76.795 1.00 83.50 670 GLU A C 1
ATOM 5246 O O . GLU A 1 670 ? -43.244 -1.564 77.200 1.00 83.50 670 GLU A O 1
ATOM 5251 N N . ILE A 1 671 ? -43.413 0.661 77.070 1.00 87.94 671 ILE A N 1
ATOM 5252 C CA . ILE A 1 671 ? -42.326 0.986 77.986 1.00 87.94 671 ILE A CA 1
ATOM 5253 C C . ILE A 1 671 ? -42.969 1.563 79.243 1.00 87.94 671 ILE A C 1
ATOM 5255 O O . ILE A 1 671 ? -43.641 2.596 79.194 1.00 87.94 671 ILE A O 1
ATOM 5259 N N . HIS A 1 672 ? -42.784 0.883 80.370 1.00 91.56 672 HIS A N 1
ATOM 5260 C CA . HIS A 1 672 ? -43.258 1.338 81.675 1.00 91.56 672 HIS A CA 1
ATOM 5261 C C . HIS A 1 672 ? -42.119 2.063 82.376 1.00 91.56 672 HIS A C 1
ATOM 5263 O O . HIS A 1 672 ? -41.059 1.479 82.592 1.00 91.56 672 HIS A O 1
ATOM 5269 N N . LEU A 1 673 ? -42.346 3.325 82.720 1.00 91.88 673 LEU A N 1
ATOM 5270 C CA . LEU A 1 673 ? -41.412 4.184 83.432 1.00 91.88 673 LEU A CA 1
ATOM 5271 C C . LEU A 1 673 ? -42.033 4.570 84.770 1.00 91.88 673 LEU A C 1
ATOM 5273 O O . LEU A 1 673 ? -43.024 5.298 84.804 1.00 91.88 673 LEU A O 1
ATOM 5277 N N . ASP A 1 674 ? -41.450 4.077 85.855 1.00 92.19 674 ASP A N 1
ATOM 5278 C CA . ASP A 1 674 ? -41.920 4.341 87.206 1.00 92.19 674 ASP A CA 1
ATOM 5279 C C . ASP A 1 674 ? -40.981 5.319 87.912 1.00 92.19 674 ASP A C 1
ATOM 5281 O O . ASP A 1 674 ? -39.765 5.115 87.957 1.00 92.19 674 ASP A O 1
ATOM 5285 N N . VAL A 1 675 ? -41.564 6.352 88.515 1.00 90.06 675 VAL A N 1
ATOM 5286 C CA . VAL A 1 675 ? -40.886 7.266 89.438 1.00 90.06 675 VAL A CA 1
ATOM 5287 C C . VAL A 1 675 ? -41.429 6.985 90.832 1.00 90.06 675 VAL A C 1
ATOM 5289 O O . VAL A 1 675 ? -42.609 7.218 91.100 1.00 90.06 675 VAL A O 1
ATOM 5292 N N . ARG A 1 676 ? -40.576 6.442 91.701 1.00 89.50 676 ARG A N 1
ATOM 5293 C CA . ARG A 1 676 ? -40.912 6.081 93.079 1.00 89.50 676 ARG A CA 1
ATOM 5294 C C . ARG A 1 676 ? -40.288 7.058 94.062 1.00 89.50 676 ARG A C 1
ATOM 5296 O O . ARG A 1 676 ? -39.089 7.284 93.986 1.00 89.50 676 ARG A O 1
ATOM 5303 N N . ASP A 1 677 ? -41.059 7.550 95.020 1.00 87.38 677 ASP A N 1
ATOM 5304 C CA . ASP A 1 677 ? -40.572 8.326 96.165 1.00 87.38 677 ASP A CA 1
ATOM 5305 C C . ASP A 1 677 ? -40.785 7.589 97.499 1.00 87.38 677 ASP A C 1
ATOM 5307 O O . ASP A 1 677 ? -41.472 6.568 97.556 1.00 87.38 677 ASP A O 1
ATOM 5311 N N . ASN A 1 678 ? -40.176 8.107 98.570 1.00 83.12 678 ASN A N 1
ATOM 5312 C CA . ASN A 1 678 ? -40.323 7.641 99.955 1.00 83.12 678 ASN A CA 1
ATOM 5313 C C . ASN A 1 678 ? -41.097 8.640 100.850 1.00 83.12 678 ASN A C 1
ATOM 5315 O O . ASN A 1 678 ? -40.873 8.694 102.067 1.00 83.12 678 ASN A O 1
ATOM 5319 N N . GLY A 1 679 ? -41.953 9.463 100.233 1.00 78.06 679 GLY A N 1
ATOM 5320 C CA . GLY A 1 679 ? -42.746 10.520 100.857 1.00 78.06 679 GLY A CA 1
ATOM 5321 C C . GLY A 1 679 ? -43.947 10.016 101.663 1.00 78.06 679 GLY A C 1
ATOM 5322 O O . GLY A 1 679 ? -44.031 8.847 102.033 1.00 78.06 679 GLY A O 1
ATOM 5323 N N . CYS A 1 680 ? -44.910 10.894 101.963 1.00 74.69 680 CYS A N 1
ATOM 5324 C CA . CYS A 1 680 ? -46.061 10.537 102.806 1.00 74.69 680 CYS A CA 1
ATOM 5325 C C . CYS A 1 680 ? -47.224 9.849 102.068 1.00 74.69 680 CYS A C 1
ATOM 5327 O O . CYS A 1 680 ? -48.234 9.526 102.697 1.00 74.69 680 CYS A O 1
ATOM 5329 N N . GLY A 1 681 ? -47.060 9.537 100.781 1.00 78.75 681 GLY A N 1
ATOM 5330 C CA . GLY A 1 681 ? -48.061 8.827 99.986 1.00 78.75 681 GLY A CA 1
ATOM 5331 C C . GLY A 1 681 ? -49.295 9.673 99.646 1.00 78.75 681 GLY A C 1
ATOM 5332 O O . GLY A 1 681 ? -49.553 10.732 100.214 1.00 78.75 681 GLY A O 1
ATOM 5333 N N . ILE A 1 682 ? -50.087 9.188 98.699 1.00 82.19 682 ILE A N 1
ATOM 5334 C CA . ILE A 1 682 ? -51.319 9.792 98.203 1.00 82.19 682 ILE A CA 1
ATOM 5335 C C . ILE A 1 682 ? -52.460 8.835 98.570 1.00 82.19 682 ILE A C 1
ATOM 5337 O O . ILE A 1 682 ? -52.466 7.695 98.104 1.00 82.19 682 ILE A O 1
ATOM 5341 N N . PRO A 1 683 ? -53.442 9.264 99.383 1.00 81.31 683 PRO A N 1
ATOM 5342 C CA . PRO A 1 683 ? -54.628 8.463 99.668 1.00 81.31 683 PRO A CA 1
ATOM 5343 C C . PRO A 1 683 ? -55.350 8.039 98.385 1.00 81.31 683 PRO A C 1
ATOM 5345 O O . PRO A 1 683 ? -55.508 8.852 97.476 1.00 81.31 683 PRO A O 1
ATOM 5348 N N . GLU A 1 684 ? -55.844 6.801 98.336 1.00 83.19 684 GLU A N 1
ATOM 5349 C CA . GLU A 1 684 ? -56.456 6.190 97.140 1.00 83.19 684 GLU A CA 1
ATOM 5350 C C . GLU A 1 684 ? -57.551 7.063 96.498 1.00 83.19 684 GLU A C 1
ATOM 5352 O O . GLU A 1 684 ? -57.563 7.286 95.289 1.00 83.19 684 GLU A O 1
ATOM 5357 N N . HIS A 1 685 ? -58.409 7.684 97.316 1.00 83.00 685 HIS A N 1
ATOM 5358 C CA . HIS A 1 685 ? -59.478 8.576 96.844 1.00 83.00 685 HIS A CA 1
ATOM 5359 C C . HIS A 1 685 ? -58.986 9.860 96.134 1.00 83.00 685 HIS A C 1
ATOM 5361 O O . HIS A 1 685 ? -59.791 10.580 95.532 1.00 83.00 685 HIS A O 1
ATOM 5367 N N . LEU A 1 686 ? -57.684 10.168 96.199 1.00 83.75 686 LEU A N 1
ATOM 5368 C CA . LEU A 1 686 ? -57.048 11.325 95.561 1.00 83.75 686 LEU A CA 1
ATOM 5369 C C . LEU A 1 686 ? -56.206 10.963 94.326 1.00 83.75 686 LEU A C 1
ATOM 5371 O O . LEU A 1 686 ? -55.716 11.875 93.662 1.00 83.75 686 LEU A O 1
ATOM 5375 N N . TRP A 1 687 ? -56.060 9.680 93.969 1.00 88.06 687 TRP A N 1
ATOM 5376 C CA . TRP A 1 687 ? -55.177 9.237 92.874 1.00 88.06 687 TRP A CA 1
ATOM 5377 C C . TRP A 1 687 ? -55.533 9.825 91.505 1.00 88.06 687 TRP A C 1
ATOM 5379 O O . TRP A 1 687 ? -54.649 10.168 90.728 1.00 88.06 687 TRP A O 1
ATOM 5389 N N . GLU A 1 688 ? -56.820 10.000 91.213 1.00 86.00 688 GLU A N 1
ATOM 5390 C CA . GLU A 1 688 ? -57.260 10.691 89.993 1.00 86.00 688 GLU A CA 1
ATOM 5391 C C . GLU A 1 688 ? -57.328 12.214 90.178 1.00 86.00 688 GLU A C 1
ATOM 5393 O O . GLU A 1 688 ? -57.210 12.978 89.218 1.00 86.00 688 GLU A O 1
ATOM 5398 N N . GLN A 1 689 ? -57.485 12.689 91.419 1.00 83.38 689 GLN A N 1
ATOM 5399 C CA . GLN A 1 689 ? -57.591 14.122 91.704 1.00 83.38 689 GLN A CA 1
ATOM 5400 C C . GLN A 1 689 ? -56.267 14.853 91.460 1.00 83.38 689 GLN A C 1
ATOM 5402 O O . GLN A 1 689 ? -56.296 15.991 91.001 1.00 83.38 689 GLN A O 1
ATOM 5407 N N . VAL A 1 690 ? -55.117 14.197 91.659 1.00 82.69 690 VAL A N 1
ATOM 5408 C CA . VAL A 1 690 ? -53.781 14.785 91.413 1.00 82.69 690 VAL A CA 1
ATOM 5409 C C . VAL A 1 690 ? -53.498 15.155 89.957 1.00 82.69 690 VAL A C 1
ATOM 5411 O O . VAL A 1 690 ? -52.591 15.947 89.690 1.00 82.69 690 VAL A O 1
ATOM 5414 N N . PHE A 1 691 ? -54.302 14.646 89.023 1.00 85.25 691 PHE A N 1
ATOM 5415 C CA . PHE A 1 691 ? -54.251 15.022 87.615 1.00 85.25 691 PHE A CA 1
ATOM 5416 C C . PHE A 1 691 ? -55.302 16.065 87.231 1.00 85.25 691 PHE A C 1
ATOM 5418 O O . PHE A 1 691 ? -55.398 16.387 86.055 1.00 85.25 691 PHE A O 1
ATOM 5425 N N . ARG A 1 692 ? -56.102 16.600 88.164 1.00 81.12 692 ARG A N 1
ATOM 5426 C CA . ARG A 1 692 ? -57.069 17.666 87.864 1.00 81.12 692 ARG A CA 1
ATOM 5427 C C . ARG A 1 692 ? -56.401 19.045 87.908 1.00 81.12 692 ARG A C 1
ATOM 5429 O O . ARG A 1 692 ? -55.557 19.288 88.771 1.00 81.12 692 ARG A O 1
ATOM 5436 N N . PRO A 1 693 ? -56.791 19.975 87.019 1.00 73.81 693 PRO A N 1
ATOM 5437 C CA . PRO A 1 693 ? -56.246 21.326 87.033 1.00 73.81 693 PRO A CA 1
ATOM 5438 C C . PRO A 1 693 ? -56.581 22.020 88.361 1.00 73.81 693 PRO A C 1
ATOM 5440 O O . PRO A 1 693 ? -57.723 21.987 88.815 1.00 73.81 693 PRO A O 1
ATOM 5443 N N . GLY A 1 694 ? -55.579 22.645 88.982 1.00 66.69 694 GLY A N 1
ATOM 5444 C CA . GLY A 1 694 ? -55.729 23.392 90.237 1.00 66.69 694 GLY A CA 1
ATOM 5445 C C . GLY A 1 694 ? -55.691 22.549 91.519 1.00 66.69 694 GLY A C 1
ATOM 5446 O O . GLY A 1 694 ? -55.808 23.116 92.606 1.00 66.69 694 GLY A O 1
ATOM 5447 N N . PHE A 1 695 ? -55.529 21.223 91.431 1.00 73.06 695 PHE A N 1
ATOM 5448 C CA . PHE A 1 695 ? -55.477 20.340 92.599 1.00 73.06 695 PHE A CA 1
ATOM 5449 C C . PHE A 1 695 ? -54.036 20.121 93.095 1.00 73.06 695 PHE A C 1
ATOM 5451 O O . PHE A 1 695 ? -53.130 19.818 92.319 1.00 73.06 695 PHE A O 1
ATOM 5458 N N . THR A 1 696 ? -53.819 20.235 94.410 1.00 68.75 696 THR A N 1
ATOM 5459 C CA . THR A 1 696 ? -52.526 19.983 95.067 1.00 68.75 696 THR A CA 1
ATOM 5460 C C . THR A 1 696 ? -52.728 19.314 96.423 1.00 68.75 696 THR A C 1
ATOM 5462 O O . THR A 1 696 ? -53.603 19.701 97.192 1.00 68.75 696 THR A O 1
ATOM 5465 N N . THR A 1 697 ? -51.892 18.327 96.743 1.00 65.38 697 THR A N 1
ATOM 5466 C CA . THR A 1 697 ? -51.853 17.675 98.064 1.00 65.38 697 THR A CA 1
ATOM 5467 C C . THR A 1 697 ? -50.958 18.420 99.067 1.00 65.38 697 THR A C 1
ATOM 5469 O O . THR A 1 697 ? -50.839 18.010 100.220 1.00 65.38 697 THR A O 1
ATOM 5472 N N . LYS A 1 698 ? -50.321 19.531 98.659 1.00 63.22 698 LYS A N 1
ATOM 5473 C CA . LYS A 1 698 ? -49.366 20.295 99.483 1.00 63.22 698 LYS A CA 1
ATOM 5474 C C . LYS A 1 698 ? -50.088 21.248 100.443 1.00 63.22 698 LYS A C 1
ATOM 5476 O O . LYS A 1 698 ? -50.848 22.111 100.008 1.00 63.22 698 LYS A O 1
ATOM 5481 N N . ARG A 1 699 ? -49.794 21.151 101.747 1.00 58.34 699 ARG A N 1
ATOM 5482 C CA . ARG A 1 699 ? -50.281 22.108 102.760 1.00 58.34 699 ARG A CA 1
ATOM 5483 C C . ARG A 1 699 ? -49.719 23.509 102.464 1.00 58.34 699 ARG A C 1
ATOM 5485 O O . ARG A 1 699 ? -48.512 23.660 102.315 1.00 58.34 699 ARG A O 1
ATOM 5492 N N . ASN A 1 700 ? -50.592 24.518 102.394 1.00 54.41 700 ASN A N 1
ATOM 5493 C CA . ASN A 1 700 ? -50.275 25.942 102.172 1.00 54.41 700 ASN A CA 1
ATOM 5494 C C . ASN A 1 700 ? -49.630 26.320 100.819 1.00 54.41 700 ASN A C 1
ATOM 5496 O O . ASN A 1 700 ? -49.038 27.393 100.709 1.00 54.41 700 ASN A O 1
ATOM 5500 N N . ALA A 1 701 ? -49.760 25.499 99.774 1.00 55.75 701 ALA A N 1
ATOM 5501 C CA . ALA A 1 701 ? -49.351 25.903 98.426 1.00 55.75 701 ALA A CA 1
ATOM 5502 C C . ALA A 1 701 ? -50.486 26.683 97.725 1.00 55.75 701 ALA A C 1
ATOM 5504 O O . ALA A 1 701 ? -51.619 26.193 97.726 1.00 55.75 701 ALA A O 1
ATOM 5505 N N . PRO A 1 702 ? -50.228 27.850 97.097 1.00 50.44 702 PRO A N 1
ATOM 5506 C CA . PRO A 1 702 ? -51.211 28.461 96.203 1.00 50.44 702 PRO A CA 1
ATOM 5507 C C . PRO A 1 702 ? -51.512 27.455 95.084 1.00 50.44 702 PRO A C 1
ATOM 5509 O O . PRO A 1 702 ? -50.579 26.863 94.539 1.00 50.44 702 PRO A O 1
ATOM 5512 N N . GLY A 1 703 ? -52.794 27.190 94.809 1.00 53.75 703 GLY A N 1
ATOM 5513 C CA . GLY A 1 703 ? -53.237 26.126 93.899 1.00 53.75 703 GLY A CA 1
ATOM 5514 C C . GLY A 1 703 ? -52.429 26.097 92.599 1.00 53.75 703 GLY A C 1
ATOM 5515 O O . GLY A 1 703 ? -52.496 27.024 91.797 1.00 53.75 703 GLY A O 1
ATOM 5516 N N . GLY A 1 704 ? -51.627 25.046 92.422 1.00 54.03 704 GLY A N 1
ATOM 5517 C CA . GLY A 1 704 ? -50.844 24.805 91.212 1.00 54.03 704 GLY A CA 1
ATOM 5518 C C . GLY A 1 704 ? -51.585 23.877 90.252 1.00 54.03 704 GLY A C 1
ATOM 5519 O O . GLY A 1 704 ? -52.552 23.221 90.628 1.00 54.03 704 GLY A O 1
ATOM 5520 N N . PHE A 1 705 ? -51.111 23.766 89.013 1.00 54.38 705 PHE A N 1
ATOM 5521 C CA . PHE A 1 705 ? -51.712 22.867 88.019 1.00 54.38 705 PHE A CA 1
ATOM 5522 C C . PHE A 1 705 ? -51.432 21.371 88.269 1.00 54.38 705 PHE A C 1
ATOM 5524 O O . PHE A 1 705 ? -51.935 20.533 87.528 1.00 54.38 705 PHE A O 1
ATOM 5531 N N . GLY A 1 706 ? -50.676 21.016 89.314 1.00 65.31 706 GLY A N 1
ATOM 5532 C CA . GLY A 1 706 ? -50.384 19.624 89.667 1.00 65.31 706 GLY A CA 1
ATOM 5533 C C . GLY A 1 706 ? -49.777 18.832 88.503 1.00 65.31 706 GLY A C 1
ATOM 5534 O O . GLY A 1 706 ? -49.071 19.384 87.662 1.00 65.31 706 GLY A O 1
ATOM 5535 N N . LEU A 1 707 ? -50.103 17.538 88.424 1.00 79.19 707 LEU A N 1
ATOM 5536 C CA . LEU A 1 707 ? -49.692 16.662 87.319 1.00 79.19 707 LEU A CA 1
ATOM 5537 C C . LEU A 1 707 ? -50.638 16.740 86.104 1.00 79.19 707 LEU A C 1
ATOM 5539 O O . LEU A 1 707 ? -50.487 15.964 85.159 1.00 79.19 707 LEU A O 1
ATOM 5543 N N . TYR A 1 708 ? -51.594 17.678 86.080 1.00 80.88 708 TYR A N 1
ATOM 5544 C CA . TYR A 1 708 ? -52.537 17.847 84.965 1.00 80.88 708 TYR A CA 1
ATOM 5545 C C . TYR A 1 708 ? -51.816 18.078 83.635 1.00 80.88 708 TYR A C 1
ATOM 5547 O O . TYR A 1 708 ? -52.105 17.410 82.643 1.00 80.88 708 TYR A O 1
ATOM 5555 N N . HIS A 1 709 ? -50.832 18.983 83.610 1.00 78.69 709 HIS A N 1
ATOM 5556 C CA . HIS A 1 709 ? -50.075 19.265 82.390 1.00 78.69 709 HIS A CA 1
ATOM 5557 C C . HIS A 1 709 ? -49.176 18.100 81.974 1.00 78.69 709 HIS A C 1
ATOM 5559 O O . HIS A 1 709 ? -49.002 17.877 80.777 1.00 78.69 709 HIS A O 1
ATOM 5565 N N . ALA A 1 710 ? -48.663 17.326 82.934 1.00 81.38 710 ALA A N 1
ATOM 5566 C CA . ALA A 1 710 ? -47.923 16.105 82.639 1.00 81.38 710 ALA A CA 1
ATOM 5567 C C . ALA A 1 710 ? -48.829 15.065 81.951 1.00 81.38 710 ALA A C 1
ATOM 5569 O O . ALA A 1 710 ? -48.462 14.527 80.907 1.00 81.38 710 ALA A O 1
ATOM 5570 N N . ARG A 1 711 ? -50.054 14.859 82.458 1.00 84.31 711 ARG A N 1
ATOM 5571 C CA . ARG A 1 711 ? -51.043 13.955 81.845 1.00 84.31 711 ARG A CA 1
ATOM 5572 C C . ARG A 1 711 ? -51.489 14.425 80.465 1.00 84.31 711 ARG A C 1
ATOM 5574 O O . ARG A 1 711 ? -51.438 13.646 79.522 1.00 84.31 711 ARG A O 1
ATOM 5581 N N . GLN A 1 712 ? -51.815 15.708 80.319 1.00 82.31 712 GLN A N 1
ATOM 5582 C CA . GLN A 1 712 ? -52.185 16.301 79.030 1.00 82.31 712 GLN A CA 1
ATOM 5583 C C . GLN A 1 712 ? -51.074 16.162 77.983 1.00 82.31 712 GLN A C 1
ATOM 5585 O O . GLN A 1 712 ? -51.359 15.942 76.811 1.00 82.31 712 GLN A O 1
ATOM 5590 N N . ARG A 1 713 ? -49.796 16.280 78.373 1.00 82.25 713 ARG A N 1
ATOM 5591 C CA . ARG A 1 713 ? -48.675 16.086 77.441 1.00 82.25 713 ARG A CA 1
ATOM 5592 C C . ARG A 1 713 ? -48.500 14.628 77.033 1.00 82.25 713 ARG A C 1
ATOM 5594 O O . ARG A 1 713 ? -48.209 14.388 75.870 1.00 82.25 713 ARG A O 1
ATOM 5601 N N . LEU A 1 714 ? -48.701 13.675 77.940 1.00 80.81 714 LEU A N 1
ATOM 5602 C CA . LEU A 1 714 ? -48.591 12.246 77.633 1.00 80.81 714 LEU A CA 1
ATOM 5603 C C . LEU A 1 714 ? -49.764 11.727 76.789 1.00 80.81 714 LEU A C 1
ATOM 5605 O O . LEU A 1 714 ? -49.548 10.993 75.825 1.00 80.81 714 LEU A O 1
ATOM 5609 N N . GLU A 1 715 ? -50.992 12.150 77.093 1.00 80.12 715 GLU A N 1
ATOM 5610 C CA . GLU A 1 715 ? -52.194 11.710 76.371 1.00 80.12 715 GLU A CA 1
ATOM 5611 C C . GLU A 1 715 ? -52.167 12.118 74.886 1.00 80.12 715 GLU A C 1
ATOM 5613 O O . GLU A 1 715 ? -52.667 11.368 74.048 1.00 80.12 715 GLU A O 1
ATOM 5618 N N . LYS A 1 716 ? -51.482 13.221 74.527 1.00 71.25 716 LYS A N 1
ATOM 5619 C CA . LYS A 1 716 ? -51.216 13.618 73.122 1.00 71.25 716 LYS A CA 1
ATOM 5620 C C . LYS A 1 716 ? -50.544 12.522 72.296 1.00 71.25 716 LYS A C 1
ATOM 5622 O O . LYS A 1 716 ? -50.708 12.490 71.081 1.00 71.25 716 LYS A O 1
ATOM 5627 N N . TYR A 1 717 ? -49.786 11.648 72.949 1.00 71.06 717 TYR A N 1
ATOM 5628 C CA . TYR A 1 717 ? -49.029 10.568 72.322 1.00 71.06 717 TYR A CA 1
ATOM 5629 C C . TYR A 1 717 ? -49.687 9.194 72.514 1.00 71.06 717 TYR A C 1
ATOM 5631 O O . TYR A 1 717 ? -49.094 8.164 72.195 1.00 71.06 717 TYR A O 1
ATOM 5639 N N . GLY A 1 718 ? -50.905 9.152 73.068 1.00 73.81 718 GLY A N 1
ATOM 5640 C CA . GLY A 1 718 ? -51.566 7.907 73.461 1.00 73.81 718 GLY A CA 1
ATOM 5641 C C . GLY A 1 718 ? -50.888 7.196 74.639 1.00 73.81 718 GLY A C 1
ATOM 5642 O O . GLY A 1 718 ? -51.153 6.013 74.861 1.00 73.81 718 GLY A O 1
ATOM 5643 N N . ALA A 1 719 ? -50.016 7.900 75.371 1.00 82.31 719 ALA A N 1
ATOM 5644 C CA . ALA A 1 719 ? -49.394 7.426 76.598 1.00 82.31 719 ALA A CA 1
ATOM 5645 C C . ALA A 1 719 ? -50.294 7.694 77.811 1.00 82.31 719 ALA A C 1
ATOM 5647 O O . ALA A 1 719 ? -51.150 8.580 77.791 1.00 82.31 719 ALA A O 1
ATOM 5648 N N . LYS A 1 720 ? -50.094 6.926 78.882 1.00 88.44 720 LYS A N 1
ATOM 5649 C CA . LYS A 1 720 ? -50.881 7.030 80.120 1.00 88.44 720 LYS A CA 1
ATOM 5650 C C . LYS A 1 720 ? -49.979 7.339 81.304 1.00 88.44 720 LYS A C 1
ATOM 5652 O O . LYS A 1 720 ? -48.853 6.857 81.351 1.00 88.44 720 LYS A O 1
ATOM 5657 N N . ILE A 1 721 ? -50.501 8.088 82.271 1.00 90.44 721 ILE A N 1
ATOM 5658 C CA . ILE A 1 721 ? -49.880 8.292 83.581 1.00 90.44 721 ILE A CA 1
ATOM 5659 C C . ILE A 1 721 ? -50.915 8.104 84.680 1.00 90.44 721 ILE A C 1
ATOM 5661 O O . ILE A 1 721 ? -52.039 8.587 84.558 1.00 90.44 721 ILE A O 1
ATOM 5665 N N . PHE A 1 722 ? -50.538 7.383 85.730 1.00 90.75 722 PHE A N 1
ATOM 5666 C CA . PHE A 1 722 ? -51.393 7.121 86.882 1.00 90.75 722 PHE A CA 1
ATOM 5667 C C . PHE A 1 722 ? -50.553 6.766 88.115 1.00 90.75 722 PHE A C 1
ATOM 5669 O O . PHE A 1 722 ? -49.369 6.431 88.010 1.00 90.75 722 PHE A O 1
ATOM 5676 N N . VAL A 1 723 ? -51.175 6.833 89.292 1.00 89.44 723 VAL A N 1
ATOM 5677 C CA . VAL A 1 723 ? -50.588 6.321 90.536 1.00 89.44 723 VAL A CA 1
ATOM 5678 C C . VAL A 1 723 ? -50.651 4.794 90.485 1.00 89.44 723 VAL A C 1
ATOM 5680 O O . VAL A 1 723 ? -51.736 4.222 90.458 1.00 89.44 723 VAL A O 1
ATOM 5683 N N . ALA A 1 724 ? -49.497 4.135 90.403 1.00 88.62 724 ALA A N 1
ATOM 5684 C CA . ALA A 1 724 ? -49.408 2.678 90.310 1.00 88.62 724 ALA A CA 1
ATOM 5685 C C . ALA A 1 724 ? -49.548 2.017 91.687 1.00 88.62 724 ALA A C 1
ATOM 5687 O O . ALA A 1 724 ? -50.168 0.965 91.809 1.00 88.62 724 ALA A O 1
ATOM 5688 N N . GLU A 1 725 ? -48.955 2.638 92.705 1.00 88.31 725 GLU A N 1
ATOM 5689 C CA . GLU A 1 725 ? -48.996 2.203 94.098 1.00 88.31 725 GLU A CA 1
ATOM 5690 C C . GLU A 1 725 ? -48.741 3.420 94.990 1.00 88.31 725 GLU A C 1
ATOM 5692 O O . GLU A 1 725 ? -47.924 4.280 94.653 1.00 88.31 725 GLU A O 1
ATOM 5697 N N . SER A 1 726 ? -49.435 3.533 96.117 1.00 86.56 726 SER A N 1
ATOM 5698 C CA . SER A 1 726 ? -49.155 4.583 97.091 1.00 86.56 726 SER A CA 1
ATOM 5699 C C . SER A 1 726 ? -49.642 4.180 98.470 1.00 86.56 726 SER A C 1
ATOM 5701 O O . SER A 1 726 ? -50.828 3.904 98.654 1.00 86.56 726 SER A O 1
ATOM 5703 N N . THR A 1 727 ? -48.730 4.177 99.437 1.00 79.50 727 THR A N 1
ATOM 5704 C CA . THR A 1 727 ? -49.029 3.816 100.824 1.00 79.50 727 THR A CA 1
ATOM 5705 C C . THR A 1 727 ? -48.786 5.032 101.703 1.00 79.50 727 THR A C 1
ATOM 5707 O O . THR A 1 727 ? -47.711 5.641 101.671 1.00 79.50 727 THR A O 1
ATOM 5710 N N . SER A 1 728 ? -49.800 5.422 102.481 1.00 70.75 728 SER A N 1
ATOM 5711 C CA . SER A 1 728 ? -49.709 6.608 103.334 1.00 70.75 728 SER A CA 1
ATOM 5712 C C . SER A 1 728 ? -48.585 6.437 104.362 1.00 70.75 728 SER A C 1
ATOM 5714 O O . SER A 1 728 ? -48.588 5.494 105.146 1.00 70.75 728 SER A O 1
ATOM 5716 N N . GLY A 1 729 ? -47.606 7.340 104.329 1.00 68.56 729 GLY A N 1
ATOM 5717 C CA . GLY A 1 729 ? -46.406 7.319 105.167 1.00 68.56 729 GLY A CA 1
ATOM 5718 C C . GLY A 1 729 ? -45.212 6.524 104.618 1.00 68.56 729 GLY A C 1
ATOM 5719 O O . GLY A 1 729 ? -44.147 6.577 105.243 1.00 68.56 729 GLY A O 1
ATOM 5720 N N . GLU A 1 730 ? -45.343 5.824 103.484 1.00 75.12 730 GLU A N 1
ATOM 5721 C CA . GLU A 1 730 ? -44.284 4.960 102.917 1.00 75.12 730 GLU A CA 1
ATOM 5722 C C . GLU A 1 730 ? -43.850 5.322 101.481 1.00 75.12 730 GLU A C 1
ATOM 5724 O O . GLU A 1 730 ? -42.780 4.886 101.052 1.00 75.12 730 GLU A O 1
ATOM 5729 N N . GLY A 1 731 ? -44.622 6.146 100.762 1.00 83.94 731 GLY A N 1
ATOM 5730 C CA . GLY A 1 731 ? -44.235 6.734 99.472 1.00 83.94 731 GLY A CA 1
ATOM 5731 C C . GLY A 1 731 ? -45.199 6.436 98.323 1.00 83.94 731 GLY A C 1
ATOM 5732 O O . GLY A 1 731 ? -46.229 5.783 98.505 1.00 83.94 731 GLY A O 1
ATOM 5733 N N . THR A 1 732 ? -44.876 6.941 97.130 1.00 88.19 732 THR A N 1
ATOM 5734 C CA . THR A 1 732 ? -45.706 6.793 95.919 1.00 88.19 732 THR A CA 1
ATOM 5735 C C . THR A 1 732 ? -44.905 6.270 94.736 1.00 88.19 732 THR A C 1
ATOM 5737 O O . THR A 1 732 ? -43.752 6.642 94.552 1.00 88.19 732 THR A O 1
ATOM 5740 N N . ILE A 1 733 ? -45.530 5.436 93.903 1.00 91.38 733 ILE A N 1
ATOM 5741 C CA . ILE A 1 733 ? -45.043 5.013 92.590 1.00 91.38 733 ILE A CA 1
ATOM 5742 C C . ILE A 1 733 ? -45.950 5.624 91.523 1.00 91.38 733 ILE A C 1
ATOM 5744 O O . ILE A 1 733 ? -47.107 5.231 91.371 1.00 91.38 733 ILE A O 1
ATOM 5748 N N . MET A 1 734 ? -45.412 6.566 90.754 1.00 91.75 734 MET A N 1
ATOM 5749 C CA . MET A 1 734 ? -46.062 7.113 89.563 1.00 91.75 734 MET A CA 1
ATOM 5750 C C . MET A 1 734 ? -45.610 6.327 88.339 1.00 91.75 734 MET A C 1
ATOM 5752 O O . MET A 1 734 ? -44.415 6.305 88.050 1.00 91.75 734 MET A O 1
ATOM 5756 N N . ARG A 1 735 ? -46.546 5.705 87.613 1.00 92.94 735 ARG A N 1
ATOM 5757 C CA . ARG A 1 735 ? -46.246 4.933 86.400 1.00 92.94 735 ARG A CA 1
ATOM 5758 C C . ARG A 1 735 ? -46.654 5.695 85.154 1.00 92.94 735 ARG A C 1
ATOM 5760 O O . ARG A 1 735 ? -47.798 6.130 85.030 1.00 92.94 735 ARG A O 1
ATOM 5767 N N . ILE A 1 736 ? -45.728 5.773 84.205 1.00 93.75 736 ILE A N 1
ATOM 5768 C CA . ILE A 1 736 ? -45.967 6.212 82.835 1.00 93.75 736 ILE A CA 1
ATOM 5769 C C . ILE A 1 736 ? -45.910 4.985 81.921 1.00 93.75 736 ILE A C 1
ATOM 5771 O O . ILE A 1 736 ? -44.914 4.266 81.911 1.00 93.75 736 ILE A O 1
ATOM 5775 N N . CYS A 1 737 ? -46.950 4.773 81.118 1.00 90.06 737 CYS A N 1
ATOM 5776 C CA . CYS A 1 737 ? -46.960 3.782 80.042 1.00 90.06 737 CYS A CA 1
ATOM 5777 C C . CYS A 1 737 ? -46.801 4.500 78.701 1.00 90.06 737 CYS A C 1
ATOM 5779 O O . CYS A 1 737 ? -47.715 5.199 78.254 1.00 90.06 737 CYS A O 1
ATOM 5781 N N . LEU A 1 738 ? -45.639 4.335 78.071 1.00 88.94 738 LEU A N 1
ATOM 5782 C CA . LEU A 1 738 ? -45.321 4.867 76.748 1.00 88.94 738 LEU A CA 1
ATOM 5783 C C . LEU A 1 738 ? -45.439 3.752 75.706 1.00 88.94 738 LEU A C 1
ATOM 5785 O O . LEU A 1 738 ? -45.060 2.620 75.984 1.00 88.94 738 LEU A O 1
ATOM 5789 N N . ARG A 1 739 ? -45.893 4.057 74.489 1.00 83.25 739 ARG A N 1
ATOM 5790 C CA . ARG A 1 739 ? -45.839 3.086 73.383 1.00 83.25 739 ARG A CA 1
ATOM 5791 C C . ARG A 1 739 ? -44.427 3.001 72.812 1.00 83.25 739 ARG A C 1
ATOM 5793 O O . ARG A 1 739 ? -43.826 4.039 72.512 1.00 83.25 739 ARG A O 1
ATOM 5800 N N . ALA A 1 740 ? -43.925 1.783 72.628 1.00 77.88 740 ALA A N 1
ATOM 5801 C CA . ALA A 1 740 ? -42.676 1.543 71.924 1.00 77.88 740 ALA A CA 1
ATOM 5802 C C . ALA A 1 740 ? -42.812 1.978 70.452 1.00 77.88 740 ALA A C 1
ATOM 5804 O O . ALA A 1 740 ? -43.844 1.775 69.810 1.00 77.88 740 ALA A O 1
ATOM 5805 N N . ALA A 1 741 ? -41.778 2.621 69.920 1.00 68.38 741 ALA A N 1
ATOM 5806 C CA . ALA A 1 741 ? -41.646 2.859 68.493 1.00 68.38 741 ALA A CA 1
ATOM 5807 C C . ALA A 1 741 ? -41.098 1.570 67.860 1.00 68.38 741 ALA A C 1
ATOM 5809 O O . ALA A 1 741 ? -39.987 1.161 68.198 1.00 68.38 741 ALA A O 1
ATOM 5810 N N . GLU A 1 742 ? -41.884 0.918 66.996 1.00 60.12 742 GLU A N 1
ATOM 5811 C CA . GLU A 1 742 ? -41.457 -0.278 66.250 1.00 60.12 742 GLU A CA 1
ATOM 5812 C C . GLU A 1 742 ? -40.118 -0.016 65.526 1.00 60.12 742 GLU A C 1
ATOM 5814 O O . GLU A 1 742 ? -39.887 1.090 65.020 1.00 60.12 742 GLU A O 1
ATOM 5819 N N . VAL A 1 743 ? -39.218 -1.010 65.536 1.00 41.94 743 VAL A N 1
ATOM 5820 C CA . VAL A 1 743 ? -37.893 -0.943 64.883 1.00 41.94 743 VAL A CA 1
ATOM 5821 C C . VAL A 1 743 ? -38.025 -0.999 63.370 1.00 41.94 743 VAL A C 1
ATOM 5823 O O . VAL A 1 743 ? -38.702 -1.930 62.877 1.00 41.94 743 VAL A O 1
#

Foldseek 3Di:
DAKFWDDQQLQQGTWIWAWDQAAQTWTWDDPLQPDTDTCCVVQVRGDDGTAQYWDWAQQQQPLGIKIWGAYAPFFTWTWDWPHADPVPRHIHIDTCLVVQAPRGDRLRHQWAFWEWFLQLQLQGIWIWTAHQASAIFTWDGPSGNHTDTCCVQQVNRDRFHFAWKYWDDAQLPLGTWMWTWGFFQTWTWDGDNSTHTDTPSVLVQDDLPDDDWPDHRDDPGGWGWHFKAWDDPPLQQGTWMWIATPPPGIDTGDHDHPDALFKAKEQEAEQSHHRLLQRKKKWKFFAPCPPPSVRTSHMDGQTQDHIRNDGYHSMDMHGDDQPTFMKMWIQGSSRQIDIDHGDGRPHHYYHYSDDDPVSVVSVVVSLVCNCCPHPCNVVVVVLVVLLVVLLVVLLVCLCPVQVDDPVVNVVLVVLLVVQSVVLVVVVVVDPDPPDPPVSSVVSSVVSVVVSVVVSVVVCCVVNNDDVVVVVPVPDDDDFDCPLLVVLVVLLVCLVCVDPPDPDDPVVVVVSVVLSVVLSVLSVVLSVVLSVLRVDPLNPPVVLVSVVVSLVVSVVSLVVVVVVQVPDPPDDVVVVVVSVVSNVVVVVVNVVVVVVLQVQQKAQLVVLVVVLCVVVVDPQEAEAEDPDDFIFRHHSVLSSVLVCLLVVVLCVAAPPDRWHWYWYWDDDDQKIKIKIKIQGQWDPPVCFVVQLQQQDDPDPPDRRHGGCVSNQVRQVSQVKGWTFPDIDGNGITIIIIITGGDDD

pLDDT: mean 77.8, std 18.47, range [26.2, 98.44]

Secondary structure (DSSP, 8-state):
--EEEE-SSSSSS-EEEE--TTS--EEEEE-SSS-EEE-TTTTT---SS--S-EEEE-SSSSSSPEEEE--SSS--EEEEEEEEETTTTEEEEEE-TTTSBGGG-TT--SEEEEEEE-SSSSSS-EEEEEESSS--EEEE--SSS-BEE-TTTTT------EEEEEEE-SSSSSS-EEEEEESSS-EEEEEETTTEEEE-TTTTTS-SSS---SS----SS---EEEEEEE-SSSSSSPEEEEEETTTEEEEE------TT-EEEEEEE-SSS-TT-TT-EEEEEETT-TT-GGGEEEEEE--S-BTTTB---S-EEEE--TT--EEEEEE-TTS-EEEEEEE-TT-EEEEESS-HHHHHHHHHHHHHHHHHHSTTHHHHHHHHHHHHHHHHHHHHHHHHTS---HHHHHHHHHHHHHHHHHHHHHHHH----S-THHHHHHHHHHHHHHHHHHHHHHTTTT---SSTTTSSS-S---SSHHHHHHHHHHHHHHHT----S---HHHHHHHHHHHHHHHHHHHHHHHHHHHGGGSTTHHHHHHHHHHHHHHHHHHHHHHHHHHHHSSSS--HHHHHHHHHHHHHHHHHHHHHHHHHHHHS-B-HHHHHHHHHHHH--TTEEEE--S----BSS-HHHHHHHHHHHHHHHHH--SSSPP-EEEEEEEETTEEEEEEE--SS---GGGTTGGGSTT---STT-----TTHHHHHHHHTTT-EEEEEEEETTTEEEEEEEEEB---

Radius of gyration: 51.06 Å; chains: 1; bounding box: 101×58×140 Å